Protein AF-A0A956KRZ3-F1 (afdb_monomer_lite)

pLDDT: mean 81.2, std 14.17, range [41.44, 97.88]

Secondary structure (DSSP, 8-state):
---HHHHHHHHHHHHHHHHHHHTTSSHHHHHHHHHHHHHHHHHH-GGG--HHHHHHHHHHHHHTT--GGGSSSHHHHHHHHHHHHTT-SSPPPPPP--SHHHHHHHHHHHHHHHHHHHT--SHHHHTT-HHHHHTT-TTTBSS--HHHHHHHHHTTHHHHHHHHHHHHHHHGGGHHHHHHHHHHHHHHHTT---SS--THHHHHHHHHHHHHHHHHS-TTTTTHHHHHHHHHHHHHHHH--S--SSS-SHHHHHHHHHHHHHHHHHHHHHHHHHHHHHHHH----TTS-HHHH-HHHHHHHHHHHHHHHHHHHHHHHHHHHHH-HHHHHHIIIIISSHHHHHHHHHHHHHHHHHHB--TTHHHHHHHTSGGG--HHHHHHHHHHHSS-PPPTTT-PPPPP-SS---TTHHHH---

Radius of gyration: 25.52 Å; chains: 1; bounding box: 64×53×86 Å

Structure (mmCIF, N/CA/C/O backbone):
data_AF-A0A956KRZ3-F1
#
_entry.id   AF-A0A956KRZ3-F1
#
loop_
_atom_site.group_PDB
_atom_site.id
_atom_site.type_symbol
_atom_site.label_atom_id
_atom_site.label_alt_id
_atom_site.label_comp_id
_atom_site.label_asym_id
_atom_site.label_entity_id
_atom_site.label_seq_id
_atom_site.pdbx_PDB_ins_code
_atom_site.Cartn_x
_atom_site.Cartn_y
_atom_site.Cartn_z
_atom_site.occupancy
_atom_site.B_iso_or_equiv
_atom_site.auth_seq_id
_atom_site.auth_comp_id
_atom_site.auth_asym_id
_atom_site.auth_atom_id
_atom_site.pdbx_PDB_model_num
ATOM 1 N N . ARG A 1 1 ? 22.553 22.888 15.260 1.00 74.00 1 ARG A N 1
ATOM 2 C CA . ARG A 1 1 ? 23.300 22.619 16.511 1.00 74.00 1 ARG A CA 1
ATOM 3 C C . ARG A 1 1 ? 23.558 21.124 16.558 1.00 74.00 1 ARG A C 1
ATOM 5 O O . ARG A 1 1 ? 22.590 20.401 16.430 1.00 74.00 1 ARG A O 1
ATOM 12 N N . SER A 1 2 ? 24.808 20.680 16.634 1.00 84.06 2 SER A N 1
ATOM 13 C CA . SER A 1 2 ? 25.186 19.277 16.397 1.00 84.06 2 SER A CA 1
ATOM 14 C C . SER A 1 2 ? 25.956 18.636 17.550 1.00 84.06 2 SER A C 1
ATOM 16 O O . SER A 1 2 ? 26.561 17.581 17.377 1.00 84.06 2 SER A O 1
ATOM 18 N N . ASP A 1 3 ? 25.941 19.250 18.737 1.00 92.75 3 ASP A N 1
ATOM 19 C CA . ASP A 1 3 ? 26.566 18.645 19.907 1.00 92.75 3 ASP A CA 1
ATOM 20 C C . ASP A 1 3 ? 25.841 17.348 20.314 1.00 92.75 3 ASP A C 1
ATOM 22 O O . ASP A 1 3 ? 24.609 17.275 20.221 1.00 92.75 3 ASP A O 1
ATOM 26 N N . PRO A 1 4 ? 26.577 16.324 20.792 1.00 93.19 4 PRO A N 1
ATOM 27 C CA . PRO A 1 4 ? 25.989 15.033 21.142 1.00 93.19 4 PRO A CA 1
ATOM 28 C C . PRO A 1 4 ? 24.778 15.119 22.090 1.00 93.19 4 PRO A C 1
ATOM 30 O O . PRO A 1 4 ? 23.786 14.443 21.816 1.00 93.19 4 PRO A O 1
ATOM 33 N N . PRO A 1 5 ? 24.765 15.968 23.143 1.00 95.25 5 PRO A N 1
ATOM 34 C CA . PRO A 1 5 ? 23.593 16.115 24.010 1.00 95.25 5 PRO A CA 1
ATOM 35 C C . PRO A 1 5 ? 22.327 16.558 23.270 1.00 95.25 5 PRO A C 1
ATOM 37 O O . PRO A 1 5 ? 21.247 16.023 23.532 1.00 95.25 5 PRO A O 1
ATOM 40 N N . PHE A 1 6 ? 22.442 17.499 22.328 1.00 91.75 6 PHE A N 1
ATOM 41 C CA . PHE A 1 6 ? 21.314 17.936 21.506 1.00 91.75 6 PHE A CA 1
ATOM 42 C C . PHE A 1 6 ? 20.757 16.781 20.661 1.00 91.75 6 PHE A C 1
ATOM 44 O O . PHE A 1 6 ? 19.551 16.523 20.683 1.00 91.75 6 PHE A O 1
ATOM 51 N N . VAL A 1 7 ? 21.636 16.038 19.980 1.00 90.81 7 VAL A N 1
ATOM 52 C CA . VAL A 1 7 ? 21.248 14.898 19.134 1.00 90.81 7 VAL A CA 1
ATOM 53 C C . VAL A 1 7 ? 20.601 13.787 19.968 1.00 90.81 7 VAL A C 1
ATOM 55 O O . VAL A 1 7 ? 19.515 13.315 19.627 1.00 90.81 7 VAL A O 1
ATOM 58 N N . TYR A 1 8 ? 21.198 13.413 21.104 1.00 93.81 8 TYR A N 1
ATOM 59 C CA . TYR A 1 8 ? 20.630 12.410 22.011 1.00 93.81 8 TYR A CA 1
ATOM 60 C C . TYR A 1 8 ? 19.275 12.829 22.573 1.00 93.81 8 TYR A C 1
ATOM 62 O O . TYR A 1 8 ? 18.378 11.997 22.686 1.00 93.81 8 TYR A O 1
ATOM 70 N N . THR A 1 9 ? 19.093 14.116 22.873 1.00 94.06 9 THR A N 1
ATOM 71 C CA . THR A 1 9 ? 17.802 14.640 23.328 1.00 94.06 9 THR A CA 1
ATOM 72 C C . THR A 1 9 ? 16.743 14.503 22.236 1.00 94.06 9 THR A C 1
ATOM 74 O O . THR A 1 9 ? 15.641 14.028 22.508 1.00 94.06 9 THR A O 1
ATOM 77 N N . MET A 1 10 ? 17.076 14.851 20.989 1.00 92.38 10 MET A N 1
ATOM 78 C CA . MET A 1 10 ? 16.158 14.730 19.854 1.00 92.38 10 MET A CA 1
ATOM 79 C C . MET A 1 10 ? 15.721 13.273 19.625 1.00 92.38 10 MET A C 1
ATOM 81 O O . MET A 1 10 ? 14.522 12.996 19.547 1.00 92.38 10 MET A O 1
ATOM 85 N N . PHE A 1 11 ? 16.667 12.328 19.588 1.00 92.56 11 PHE A N 1
ATOM 86 C CA . PHE A 1 11 ? 16.351 10.901 19.454 1.00 92.56 11 PHE A CA 1
ATOM 87 C C . PHE A 1 11 ? 15.601 10.348 20.671 1.00 92.56 11 PHE A C 1
ATOM 89 O O . PHE A 1 11 ? 14.639 9.599 20.508 1.00 92.56 11 PHE A O 1
ATOM 96 N N . GLY A 1 12 ? 15.986 10.742 21.886 1.00 96.31 12 GLY A N 1
ATOM 97 C CA . GLY A 1 12 ? 15.311 10.335 23.118 1.00 96.31 12 GLY A CA 1
ATOM 98 C C . GLY A 1 12 ? 13.840 10.754 23.136 1.00 96.31 12 GLY A C 1
ATOM 99 O O . GLY A 1 12 ? 12.971 9.940 23.451 1.00 96.31 12 GLY A O 1
ATOM 100 N N . LEU A 1 13 ? 13.542 11.989 22.719 1.00 96.62 13 LEU A N 1
ATOM 101 C CA . LEU A 1 13 ? 12.169 12.477 22.577 1.00 96.62 13 LEU A CA 1
ATOM 102 C C . LEU A 1 13 ? 11.404 11.720 21.489 1.00 96.62 13 LEU A C 1
ATOM 104 O O . LEU A 1 13 ? 10.263 11.315 21.725 1.00 96.62 13 LEU A O 1
ATOM 108 N N . LEU A 1 14 ? 12.018 11.482 20.325 1.00 95.19 14 LEU A N 1
ATOM 109 C CA . LEU A 1 14 ? 11.408 10.689 19.258 1.00 95.19 14 LEU A CA 1
ATOM 110 C C . LEU A 1 14 ? 11.024 9.289 19.755 1.00 95.19 14 LEU A C 1
ATOM 112 O O . LEU A 1 14 ? 9.868 8.888 19.611 1.00 95.19 14 LEU A O 1
ATOM 116 N N . PHE A 1 15 ? 11.958 8.566 20.381 1.00 96.38 15 PHE A N 1
ATOM 117 C CA . PHE A 1 15 ? 11.711 7.218 20.893 1.00 96.38 15 PHE A CA 1
ATOM 118 C C . PHE A 1 15 ? 10.680 7.202 22.016 1.00 96.38 15 PHE A C 1
ATOM 120 O O . PHE A 1 15 ? 9.817 6.323 22.032 1.00 96.38 15 PHE A O 1
ATOM 127 N N . PHE A 1 16 ? 10.710 8.181 22.921 1.00 97.88 16 PHE A N 1
ATOM 128 C CA . PHE A 1 16 ? 9.718 8.306 23.984 1.00 97.88 16 PHE A CA 1
ATOM 129 C C . PHE A 1 16 ? 8.299 8.454 23.418 1.00 97.88 16 PHE A C 1
ATOM 131 O O . PHE A 1 16 ? 7.401 7.684 23.776 1.00 97.88 16 PHE A O 1
ATOM 138 N N . TRP A 1 17 ? 8.095 9.400 22.496 1.00 97.75 17 TRP A N 1
ATOM 139 C CA . TRP A 1 17 ? 6.781 9.652 21.905 1.00 97.75 17 TRP A CA 1
ATOM 140 C C . TRP A 1 17 ? 6.319 8.509 21.004 1.00 97.75 17 TRP A C 1
ATOM 142 O O . TRP A 1 17 ? 5.164 8.096 21.108 1.00 97.75 17 TRP A O 1
ATOM 152 N N . ALA A 1 18 ? 7.217 7.934 20.197 1.00 95.44 18 ALA A N 1
ATOM 153 C CA . ALA A 1 18 ? 6.918 6.758 19.384 1.00 95.44 18 ALA A CA 1
ATOM 154 C C . ALA A 1 18 ? 6.524 5.552 20.253 1.00 95.44 18 ALA A C 1
ATOM 156 O O . ALA A 1 18 ? 5.536 4.883 19.963 1.00 95.44 18 ALA A O 1
ATOM 157 N N . THR A 1 19 ? 7.215 5.314 21.371 1.00 96.69 19 THR A N 1
ATOM 158 C CA . THR A 1 19 ? 6.875 4.235 22.315 1.00 96.69 19 THR A CA 1
ATOM 159 C C . THR A 1 19 ? 5.504 4.470 22.948 1.00 96.69 19 THR A C 1
ATOM 161 O O . THR A 1 19 ? 4.666 3.568 22.999 1.00 96.69 19 THR A O 1
ATOM 164 N N . CYS A 1 20 ? 5.225 5.706 23.372 1.00 96.50 20 CYS A N 1
ATOM 165 C CA . CYS A 1 20 ? 3.908 6.095 23.869 1.00 96.50 20 CYS A CA 1
ATOM 166 C C . CYS A 1 20 ? 2.815 5.880 22.810 1.00 96.50 20 CYS A C 1
ATOM 168 O O . CYS A 1 20 ? 1.732 5.398 23.141 1.00 96.50 20 CYS A O 1
ATOM 170 N N . MET A 1 21 ? 3.096 6.182 21.540 1.00 94.62 21 MET A N 1
ATOM 171 C CA . MET A 1 21 ? 2.181 5.951 20.424 1.00 94.62 21 MET A CA 1
ATOM 172 C C . MET A 1 21 ? 1.927 4.452 20.193 1.00 94.62 21 MET A C 1
ATOM 174 O O . MET A 1 21 ? 0.765 4.061 20.094 1.00 94.62 21 MET A O 1
ATOM 178 N N . VAL A 1 22 ? 2.970 3.610 20.187 1.00 93.31 22 VAL A N 1
ATOM 179 C CA . VAL A 1 22 ? 2.870 2.144 20.009 1.00 93.31 22 VAL A CA 1
ATOM 180 C C . VAL A 1 22 ? 1.958 1.510 21.059 1.00 93.31 22 VAL A C 1
ATOM 182 O O . VAL A 1 22 ? 1.075 0.725 20.721 1.00 93.31 22 VAL A O 1
ATOM 185 N N . PHE A 1 23 ? 2.108 1.889 22.330 1.00 94.19 23 PHE A N 1
ATOM 186 C CA . PHE A 1 23 ? 1.238 1.388 23.401 1.00 94.19 23 PHE A CA 1
ATOM 187 C C . PHE A 1 23 ? -0.114 2.125 23.496 1.00 94.19 23 PHE A C 1
ATOM 189 O O . PHE A 1 23 ? -0.992 1.750 24.283 1.00 94.19 23 PHE A O 1
ATOM 196 N N . GLY A 1 24 ? -0.306 3.187 22.712 1.00 93.81 24 GLY A N 1
ATOM 197 C CA . GLY A 1 24 ? -1.498 4.028 22.731 1.00 93.81 24 GLY A CA 1
ATOM 198 C C . GLY A 1 24 ? -1.714 4.741 24.071 1.00 93.81 24 GLY A C 1
ATOM 199 O O . GLY A 1 24 ? -2.840 4.792 24.575 1.00 93.81 24 GLY A O 1
ATOM 200 N N . LEU A 1 25 ? -0.629 5.256 24.651 1.00 94.94 25 LEU A N 1
ATOM 201 C CA . LEU A 1 25 ? -0.610 6.184 25.778 1.00 94.94 25 LEU A CA 1
ATOM 202 C C . LEU A 1 25 ? -0.693 7.624 25.256 1.00 94.94 25 LEU A C 1
ATOM 204 O O . LEU A 1 25 ? 0.121 8.034 24.426 1.00 94.94 25 LEU A O 1
ATOM 208 N N . TRP A 1 26 ? -1.679 8.387 25.739 1.00 94.31 26 TRP A N 1
ATOM 209 C CA . TRP A 1 26 ? -1.964 9.747 25.262 1.00 94.31 26 TRP A CA 1
ATOM 210 C C . TRP A 1 26 ? -2.078 9.809 23.735 1.00 94.31 26 TRP A C 1
ATOM 212 O O . TRP A 1 26 ? -1.541 10.707 23.099 1.00 94.31 26 TRP A O 1
ATOM 222 N N . SER A 1 27 ? -2.777 8.835 23.155 1.00 92.31 27 SER A N 1
ATOM 223 C CA . SER A 1 27 ? -2.785 8.472 21.731 1.00 92.31 27 SER A CA 1
ATOM 224 C C . SER A 1 27 ? -2.820 9.643 20.740 1.00 92.31 27 SER A C 1
ATOM 226 O O . SER A 1 27 ? -2.123 9.605 19.729 1.00 92.31 27 SER A O 1
ATOM 228 N N . ARG A 1 28 ? -3.600 10.699 21.011 1.00 91.81 28 ARG A N 1
ATOM 229 C CA . ARG A 1 28 ? -3.645 11.906 20.163 1.00 91.81 28 ARG A CA 1
ATOM 230 C C . ARG A 1 28 ? -2.381 12.757 20.276 1.00 91.81 28 ARG A C 1
ATOM 232 O O . ARG A 1 28 ? -1.833 13.161 19.256 1.00 91.81 28 ARG A O 1
ATOM 239 N N . LEU A 1 29 ? -1.924 12.998 21.502 1.00 94.81 29 LEU A N 1
ATOM 240 C CA . LEU A 1 29 ? -0.717 13.770 21.775 1.00 94.81 29 LEU A CA 1
ATOM 241 C C . LEU A 1 29 ? 0.528 13.024 21.294 1.00 94.81 29 LEU A C 1
ATOM 243 O O . LEU A 1 29 ? 1.351 13.622 20.616 1.00 94.81 29 LEU A O 1
ATOM 247 N N . SER A 1 30 ? 0.646 11.727 21.586 1.00 96.62 30 SER A N 1
ATOM 248 C CA . SER A 1 30 ? 1.797 10.928 21.164 1.00 96.62 30 SER A CA 1
ATOM 249 C C . SER A 1 30 ? 1.894 10.821 19.645 1.00 96.62 30 SER A C 1
ATOM 251 O O . SER A 1 30 ? 2.969 11.066 19.117 1.00 96.62 30 SER A O 1
ATOM 253 N N . SER A 1 31 ? 0.786 10.602 18.925 1.00 94.38 31 SER A N 1
ATOM 254 C CA . SER A 1 31 ? 0.803 10.608 17.449 1.00 94.38 31 SER A CA 1
ATOM 255 C C . SER A 1 31 ? 1.260 11.955 16.875 1.00 94.38 31 SER A C 1
ATOM 257 O O . SER A 1 31 ? 2.070 11.999 15.951 1.00 94.38 31 SER A O 1
ATOM 259 N N . PHE A 1 32 ? 0.761 13.064 17.430 1.00 95.06 32 PHE A N 1
ATOM 260 C CA . PHE A 1 32 ? 1.137 14.408 16.988 1.00 95.06 32 PHE A CA 1
ATOM 261 C C . PHE A 1 32 ? 2.600 14.740 17.310 1.00 95.06 32 PHE A C 1
ATOM 263 O O . PHE A 1 32 ? 3.320 15.258 16.461 1.00 95.06 32 PHE A O 1
ATOM 270 N N . MET A 1 33 ? 3.069 14.397 18.510 1.00 96.56 33 MET A N 1
ATOM 271 C CA . MET A 1 33 ? 4.459 14.623 18.900 1.00 96.56 33 MET A CA 1
ATOM 272 C C . MET A 1 33 ? 5.416 13.739 18.103 1.00 96.56 33 MET A C 1
ATOM 274 O O . MET A 1 33 ? 6.446 14.235 17.664 1.00 96.56 33 MET A O 1
ATOM 278 N N . THR A 1 34 ? 5.069 12.480 17.820 1.00 95.81 34 THR A N 1
ATOM 279 C CA . THR A 1 34 ? 5.848 11.627 16.911 1.00 95.81 34 THR A CA 1
ATOM 280 C C . THR A 1 34 ? 5.961 12.254 15.524 1.00 95.81 34 THR A C 1
ATOM 282 O O . THR A 1 34 ? 7.062 12.292 14.984 1.00 95.81 34 THR A O 1
ATOM 285 N N . LEU A 1 35 ? 4.879 12.815 14.968 1.00 94.06 35 LEU A N 1
ATOM 286 C CA . LEU A 1 35 ? 4.935 13.550 13.700 1.00 94.06 35 LEU A CA 1
ATOM 287 C C . LEU A 1 35 ? 5.924 14.723 13.759 1.00 94.06 35 LEU A C 1
ATOM 289 O O . LEU A 1 35 ? 6.773 14.841 12.877 1.00 94.06 35 LEU A O 1
ATOM 293 N N . ILE A 1 36 ? 5.843 15.563 14.798 1.00 94.38 36 ILE A N 1
ATOM 294 C CA . ILE A 1 36 ? 6.765 16.695 14.966 1.00 94.38 36 ILE A CA 1
ATOM 295 C C . ILE A 1 36 ? 8.203 16.197 15.094 1.00 94.38 36 ILE A C 1
ATOM 297 O O . ILE A 1 36 ? 9.079 16.735 14.430 1.00 94.38 36 ILE A O 1
ATOM 301 N N . MET A 1 37 ? 8.464 15.174 15.910 1.00 94.31 37 MET A N 1
ATOM 302 C CA . MET A 1 37 ? 9.816 14.641 16.102 1.00 94.31 37 MET A CA 1
ATOM 303 C C . MET A 1 37 ? 10.388 14.051 14.810 1.00 94.31 37 MET A C 1
ATOM 305 O O . MET A 1 37 ? 11.554 14.284 14.505 1.00 94.31 37 MET A O 1
ATOM 309 N N . VAL A 1 38 ? 9.566 13.361 14.012 1.00 91.38 38 VAL A N 1
ATOM 310 C CA . VAL A 1 38 ? 9.953 12.909 12.668 1.00 91.38 38 VAL A CA 1
ATOM 311 C C . VAL A 1 38 ? 10.279 14.112 11.782 1.00 91.38 38 VAL A C 1
ATOM 313 O O . VAL A 1 38 ? 11.326 14.132 11.154 1.00 91.38 38 VAL A O 1
ATOM 316 N N . TRP A 1 39 ? 9.454 15.160 11.756 1.00 89.88 39 TRP A N 1
ATOM 317 C CA . TRP A 1 39 ? 9.756 16.362 10.967 1.00 89.88 39 TRP A CA 1
ATOM 318 C C . TRP A 1 39 ? 11.024 17.085 11.420 1.00 89.88 39 TRP A C 1
ATOM 320 O O . TRP A 1 39 ? 11.782 17.544 10.574 1.00 89.88 39 TRP A O 1
ATOM 330 N N . GLN A 1 40 ? 11.272 17.166 12.727 1.00 88.75 40 GLN A N 1
ATOM 331 C CA . GLN A 1 40 ? 12.480 17.778 13.281 1.00 88.75 40 GLN A CA 1
ATOM 332 C C . GLN A 1 40 ? 13.733 17.001 12.876 1.00 88.75 40 GLN A C 1
ATOM 334 O O . GLN A 1 40 ? 14.677 17.605 12.374 1.00 88.75 40 GLN A O 1
ATOM 339 N N . LEU A 1 41 ? 13.709 15.668 12.992 1.00 86.19 41 LEU A N 1
ATOM 340 C CA . LEU A 1 41 ? 14.807 14.818 12.526 1.00 86.19 41 LEU A CA 1
ATOM 341 C C . LEU A 1 41 ? 15.072 15.029 11.025 1.00 86.19 41 LEU A C 1
ATOM 343 O O . LEU A 1 41 ? 16.222 15.022 10.596 1.00 86.19 41 LEU A O 1
ATOM 347 N N . TYR A 1 42 ? 14.021 15.306 10.245 1.00 81.81 42 TYR A N 1
ATOM 348 C CA . TYR A 1 42 ? 14.149 15.541 8.806 1.00 81.81 42 TYR A CA 1
ATOM 349 C C . TYR A 1 42 ? 14.606 16.960 8.462 1.00 81.81 42 TYR A C 1
ATOM 351 O O . TYR A 1 42 ? 15.180 17.209 7.409 1.00 81.81 42 TYR A O 1
ATOM 359 N N . GLY A 1 43 ? 14.318 17.936 9.313 1.00 83.00 43 GLY A N 1
ATOM 360 C CA . GLY A 1 43 ? 14.881 19.273 9.155 1.00 83.00 43 GLY A CA 1
ATOM 361 C C . GLY A 1 43 ? 16.366 19.307 9.511 1.00 83.00 43 GLY A C 1
ATOM 362 O O . GLY A 1 43 ? 17.091 20.162 9.013 1.00 83.00 43 GLY A O 1
ATOM 363 N N . TYR A 1 44 ? 16.804 18.390 10.377 1.00 84.94 44 TYR A N 1
ATOM 364 C CA . TYR A 1 44 ? 18.132 18.411 10.968 1.00 84.94 44 TYR A CA 1
ATOM 365 C C . TYR A 1 44 ? 19.248 17.998 10.001 1.00 84.94 44 TYR A C 1
ATOM 367 O O . TYR A 1 44 ? 20.250 18.706 9.927 1.00 84.94 44 TYR A O 1
ATOM 375 N N . ASP A 1 45 ? 19.085 16.895 9.261 1.00 78.56 45 ASP A N 1
ATOM 376 C CA . ASP A 1 45 ? 20.124 16.423 8.333 1.00 78.56 45 ASP A CA 1
ATOM 377 C C . ASP A 1 45 ? 19.562 15.857 7.017 1.00 78.56 45 ASP A C 1
ATOM 379 O O . ASP A 1 45 ? 19.365 14.646 6.885 1.00 78.56 45 ASP A O 1
ATOM 383 N N . PRO A 1 46 ? 19.305 16.726 6.021 1.00 76.88 46 PRO A N 1
ATOM 384 C CA . PRO A 1 46 ? 18.704 16.324 4.755 1.00 76.88 46 PRO A CA 1
ATOM 385 C C . PRO A 1 46 ? 19.515 15.387 3.867 1.00 76.88 46 PRO A C 1
ATOM 387 O O . PRO A 1 46 ? 18.952 14.795 2.945 1.00 76.88 46 PRO A O 1
ATOM 390 N N . ILE A 1 47 ? 20.820 15.264 4.107 1.00 77.44 47 ILE A N 1
ATOM 391 C CA . ILE A 1 47 ? 21.742 14.606 3.176 1.00 77.44 47 ILE A CA 1
ATOM 392 C C . ILE A 1 47 ? 21.582 13.081 3.204 1.00 77.44 47 ILE A C 1
ATOM 394 O O . ILE A 1 47 ? 21.780 12.426 2.183 1.00 77.44 47 ILE A O 1
ATOM 398 N N . TYR A 1 48 ? 21.165 12.510 4.335 1.00 72.00 48 TYR A N 1
ATOM 399 C CA . TYR A 1 48 ? 21.060 11.057 4.512 1.00 72.00 48 TYR A CA 1
ATOM 400 C C . TYR A 1 48 ? 19.668 10.484 4.216 1.00 72.00 48 TYR A C 1
ATOM 402 O O . TYR A 1 48 ? 19.411 9.317 4.513 1.00 72.00 48 TYR A O 1
ATOM 410 N N . PHE A 1 49 ? 18.749 11.271 3.649 1.00 78.00 49 PHE A N 1
ATOM 411 C CA . PHE A 1 49 ? 17.383 10.796 3.433 1.00 78.00 49 PHE A CA 1
ATOM 412 C C . PHE A 1 49 ? 17.259 9.808 2.289 1.00 78.00 49 PHE A C 1
ATOM 414 O O . PHE A 1 49 ? 17.712 10.024 1.167 1.00 78.00 49 PHE A O 1
ATOM 421 N N . SER A 1 50 ? 16.521 8.744 2.581 1.00 81.31 50 SER A N 1
ATOM 422 C CA . SER A 1 50 ? 16.100 7.739 1.624 1.00 81.31 50 SER A CA 1
ATOM 423 C C . SER A 1 50 ? 14.618 7.894 1.263 1.00 81.31 50 SER A C 1
ATOM 425 O O . SER A 1 50 ? 13.846 8.640 1.878 1.00 81.31 50 SER A O 1
ATOM 427 N N . GLY A 1 51 ? 14.163 7.120 0.275 1.00 82.31 51 GLY A N 1
ATOM 428 C CA . GLY A 1 51 ? 12.732 7.003 -0.016 1.00 82.31 51 GLY A CA 1
ATOM 429 C C . GLY A 1 51 ? 11.920 6.480 1.179 1.00 82.31 51 GLY A C 1
ATOM 430 O O . GLY A 1 51 ? 10.774 6.891 1.362 1.00 82.31 51 GLY A O 1
ATOM 431 N N . GLY A 1 52 ? 12.517 5.635 2.029 1.00 86.81 52 GLY A N 1
ATOM 432 C CA . GLY A 1 52 ? 11.864 5.050 3.207 1.00 86.81 52 GLY A CA 1
ATOM 433 C C . GLY A 1 52 ? 11.512 6.108 4.243 1.00 86.81 52 GLY A C 1
ATOM 434 O O . GLY A 1 52 ? 10.416 6.107 4.802 1.00 86.81 52 GLY A O 1
ATOM 435 N N . ASP A 1 53 ? 12.387 7.092 4.401 1.00 87.25 53 ASP A N 1
ATOM 436 C CA . ASP A 1 53 ? 12.136 8.247 5.242 1.00 87.25 53 ASP A CA 1
ATOM 437 C C . ASP A 1 53 ? 10.875 8.995 4.757 1.00 87.25 53 ASP A C 1
ATOM 439 O O . ASP A 1 53 ? 9.959 9.312 5.525 1.00 87.25 53 ASP A O 1
ATOM 443 N N . THR A 1 54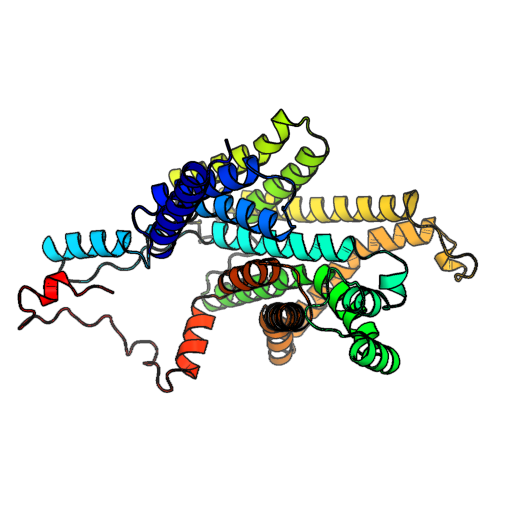 ? 10.715 9.202 3.454 1.00 86.69 54 THR A N 1
ATOM 444 C CA . THR A 1 54 ? 9.485 9.831 2.944 1.00 86.69 54 THR A CA 1
ATOM 445 C C . THR A 1 54 ? 8.226 9.034 3.319 1.00 86.69 54 THR A C 1
ATOM 447 O O . THR A 1 54 ? 7.206 9.638 3.668 1.00 86.69 54 THR A O 1
ATOM 450 N N . VAL A 1 55 ? 8.299 7.698 3.340 1.00 90.00 55 VAL A N 1
ATOM 451 C CA . VAL A 1 55 ? 7.192 6.836 3.785 1.00 90.00 55 VAL A CA 1
ATOM 452 C C . VAL A 1 55 ? 6.851 7.092 5.250 1.00 90.00 55 VAL A C 1
ATOM 454 O O . VAL A 1 55 ? 5.693 7.392 5.544 1.00 90.00 55 VAL A O 1
ATOM 457 N N . VAL A 1 56 ? 7.837 7.052 6.154 1.00 90.38 56 VAL A N 1
ATOM 458 C CA . VAL A 1 56 ? 7.629 7.271 7.600 1.00 90.38 56 VAL A CA 1
ATOM 459 C C . VAL A 1 56 ? 6.969 8.620 7.865 1.00 90.38 56 VAL A C 1
ATOM 461 O O . VAL A 1 56 ? 6.007 8.692 8.628 1.00 90.38 56 VAL A O 1
ATOM 464 N N . ARG A 1 57 ? 7.416 9.682 7.188 1.00 87.69 57 ARG A N 1
ATOM 465 C CA . ARG A 1 57 ? 6.867 11.035 7.355 1.00 87.69 57 ARG A CA 1
ATOM 466 C C . ARG A 1 57 ? 5.385 11.114 6.998 1.00 87.69 57 ARG A C 1
ATOM 468 O O . ARG A 1 57 ? 4.598 11.704 7.737 1.00 87.69 57 ARG A O 1
ATOM 475 N N . VAL A 1 58 ? 5.000 10.530 5.867 1.00 86.31 58 VAL A N 1
ATOM 476 C CA . VAL A 1 58 ? 3.603 10.544 5.418 1.00 86.31 58 VAL A CA 1
ATOM 477 C C . VAL A 1 58 ? 2.751 9.601 6.275 1.00 86.31 58 VAL A C 1
ATOM 479 O O . VAL A 1 58 ? 1.634 9.965 6.639 1.00 86.31 58 VAL A O 1
ATOM 482 N N . TYR A 1 59 ? 3.283 8.447 6.695 1.00 89.44 59 TYR A N 1
ATOM 483 C CA . TYR A 1 59 ? 2.579 7.547 7.614 1.00 89.44 59 TYR A CA 1
ATOM 484 C C . TYR A 1 59 ? 2.346 8.202 8.984 1.00 89.44 59 TYR A C 1
ATOM 486 O O . TYR A 1 59 ? 1.237 8.138 9.513 1.00 89.44 59 TYR A O 1
ATOM 494 N N . ALA A 1 60 ? 3.351 8.880 9.544 1.00 90.44 60 ALA A N 1
ATOM 495 C CA . ALA A 1 60 ? 3.224 9.633 10.791 1.00 90.44 60 ALA A CA 1
ATOM 496 C C . ALA A 1 60 ? 2.180 10.755 10.672 1.00 90.44 60 ALA A C 1
ATOM 498 O O . ALA A 1 60 ? 1.435 11.013 11.615 1.00 90.44 60 ALA A O 1
ATOM 499 N N . TYR A 1 61 ? 2.071 11.386 9.499 1.00 87.69 61 TYR A N 1
ATOM 500 C CA . TYR A 1 61 ? 1.031 12.378 9.246 1.00 87.69 61 TYR A CA 1
ATOM 501 C C . TYR A 1 61 ? -0.360 11.740 9.222 1.00 87.69 61 TYR A C 1
ATOM 503 O O . TYR A 1 61 ? -1.252 12.181 9.939 1.00 87.69 61 TYR A O 1
ATOM 511 N N . LEU A 1 62 ? -0.551 10.660 8.461 1.00 84.88 62 LEU A N 1
ATOM 512 C CA . LEU A 1 62 ? -1.827 9.939 8.425 1.00 84.88 62 LEU A CA 1
ATOM 513 C C . LEU A 1 62 ? -2.221 9.403 9.812 1.00 84.88 62 LEU A C 1
ATOM 515 O O . LEU A 1 62 ? -3.406 9.346 10.153 1.00 84.88 62 LEU A O 1
ATOM 519 N N . ALA A 1 63 ? -1.232 9.069 10.642 1.00 88.25 63 ALA A N 1
ATOM 520 C CA . ALA A 1 63 ? -1.437 8.508 11.963 1.00 88.25 63 ALA A CA 1
ATOM 521 C C . ALA A 1 63 ? -2.187 9.413 12.941 1.00 88.25 63 ALA A C 1
ATOM 523 O O . ALA A 1 63 ? -2.927 8.902 13.785 1.00 88.25 63 ALA A O 1
ATOM 524 N N . ILE A 1 64 ? -2.066 10.738 12.815 1.00 89.25 64 ILE A N 1
ATOM 525 C CA . ILE A 1 64 ? -2.753 11.688 13.708 1.00 89.25 64 ILE A CA 1
ATOM 526 C C . ILE A 1 64 ? -4.281 11.604 13.572 1.00 89.25 64 ILE A C 1
ATOM 528 O O . ILE A 1 64 ? -5.026 11.942 14.500 1.00 89.25 64 ILE A O 1
ATOM 532 N N . PHE A 1 65 ? -4.759 11.134 12.416 1.00 83.56 65 PHE A N 1
ATOM 533 C CA . PHE A 1 65 ? -6.179 10.995 12.129 1.00 83.56 65 PHE A CA 1
ATOM 534 C C . PHE A 1 65 ? -6.751 9.651 12.570 1.00 83.56 65 PHE A C 1
ATOM 536 O O . PHE A 1 65 ? -7.971 9.488 12.616 1.00 83.56 65 PHE A O 1
ATOM 543 N N . VAL A 1 66 ? -5.918 8.675 12.905 1.00 85.50 66 VAL A N 1
ATOM 544 C CA . VAL A 1 66 ? -6.387 7.342 13.270 1.00 85.50 66 VAL A CA 1
ATOM 545 C C . VAL A 1 66 ? -6.763 7.311 14.750 1.00 85.50 66 VAL A C 1
ATOM 547 O O . VAL A 1 66 ? -6.084 7.841 15.626 1.00 85.50 66 VAL A O 1
ATOM 550 N N . ASP A 1 67 ? -7.874 6.647 15.048 1.00 85.56 67 ASP A N 1
ATOM 551 C CA . ASP A 1 67 ? -8.414 6.513 16.398 1.00 85.56 67 ASP A CA 1
ATOM 552 C C . ASP A 1 67 ? -7.859 5.279 17.142 1.00 85.56 67 ASP A C 1
ATOM 554 O O . ASP A 1 67 ? -8.605 4.548 17.798 1.00 85.56 67 ASP A O 1
ATOM 558 N N . TRP A 1 68 ? -6.541 5.038 17.079 1.00 84.62 68 TRP A N 1
ATOM 559 C CA . TRP A 1 68 ? -5.905 3.850 17.687 1.00 84.62 68 TRP A CA 1
ATOM 560 C C . TRP A 1 68 ? -6.167 3.737 19.199 1.00 84.62 68 TRP A C 1
ATOM 562 O O . TRP A 1 68 ? -6.253 2.644 19.753 1.00 84.62 68 TRP A O 1
ATOM 572 N N . GLY A 1 69 ? -6.384 4.873 19.872 1.00 87.88 69 GLY A N 1
ATOM 573 C CA . GLY A 1 69 ? -6.693 4.941 21.299 1.00 87.88 69 GLY A CA 1
ATOM 574 C C . GLY A 1 69 ? -8.041 4.330 21.714 1.00 87.88 69 GLY A C 1
ATOM 575 O O . GLY A 1 69 ? -8.305 4.238 22.913 1.00 87.88 69 GLY A O 1
ATOM 576 N N . GLN A 1 70 ? -8.921 3.945 20.778 1.00 86.12 70 GLN A N 1
ATOM 577 C CA . GLN A 1 70 ? -10.305 3.526 21.066 1.00 86.12 70 GLN A CA 1
ATOM 578 C C . GLN A 1 70 ? -10.511 2.024 21.319 1.00 86.12 70 GLN A C 1
ATOM 580 O O . GLN A 1 70 ? -11.513 1.658 21.943 1.00 86.12 70 GLN A O 1
ATOM 585 N N . ALA A 1 71 ? -9.602 1.164 20.849 1.00 83.75 71 ALA A N 1
ATOM 586 C CA . ALA A 1 71 ? -9.791 -0.288 20.865 1.00 83.75 71 ALA A CA 1
ATOM 587 C C . ALA A 1 71 ? -8.744 -1.032 21.707 1.00 83.75 71 ALA A C 1
ATOM 589 O O . ALA A 1 71 ? -9.098 -1.512 22.785 1.00 83.75 71 ALA A O 1
ATOM 590 N N . TYR A 1 72 ? -7.503 -1.121 21.216 1.00 84.62 72 TYR A N 1
ATOM 591 C CA . TYR A 1 72 ? -6.385 -1.832 21.844 1.00 84.62 72 TYR A CA 1
ATOM 592 C C . TYR A 1 72 ? -5.284 -0.830 22.209 1.00 84.62 72 TYR A C 1
ATOM 594 O O . TYR A 1 72 ? -4.388 -0.560 21.418 1.00 84.62 72 TYR A O 1
ATOM 602 N N . SER A 1 73 ? -5.404 -0.214 23.386 1.00 91.88 73 SER A N 1
ATOM 603 C CA . SER A 1 73 ? -4.470 0.820 23.857 1.00 91.88 73 SER A CA 1
ATOM 604 C C . SER A 1 73 ? -4.499 0.996 25.374 1.00 91.88 73 SER A C 1
ATOM 606 O O . SER A 1 73 ? -5.524 0.730 26.014 1.00 91.88 73 SER A O 1
ATOM 608 N N . ILE A 1 74 ? -3.429 1.558 25.945 1.00 92.62 74 ILE A N 1
ATOM 609 C CA . ILE A 1 74 ? -3.393 1.977 27.355 1.00 92.62 74 ILE A CA 1
ATOM 610 C C . ILE A 1 74 ? -4.501 3.002 27.657 1.00 92.62 74 ILE A C 1
ATOM 612 O O . ILE A 1 74 ? -5.143 2.921 28.706 1.00 92.62 74 ILE A O 1
ATOM 616 N N . ASP A 1 75 ? -4.801 3.931 26.745 1.00 92.25 75 ASP A N 1
ATOM 617 C CA . ASP A 1 75 ? -5.905 4.888 26.912 1.00 92.25 75 ASP A CA 1
ATOM 618 C C . ASP A 1 75 ? -7.280 4.196 27.009 1.00 92.25 75 ASP A C 1
ATOM 620 O O . ASP A 1 75 ? -8.140 4.579 27.812 1.00 92.25 75 ASP A O 1
ATOM 624 N N . SER A 1 76 ? -7.517 3.160 26.198 1.00 89.94 76 SER A N 1
ATOM 625 C CA . SER A 1 76 ? -8.746 2.361 26.254 1.00 89.94 76 SER A CA 1
ATOM 626 C C . SER A 1 76 ? -8.818 1.552 27.551 1.00 89.94 76 SER A C 1
ATOM 628 O O . SER A 1 76 ? -9.867 1.543 28.200 1.00 89.94 76 SER A O 1
ATOM 630 N N . TRP A 1 77 ? -7.693 0.977 27.985 1.00 87.38 77 TRP A N 1
ATOM 631 C CA . TRP A 1 77 ? -7.568 0.260 29.248 1.00 87.38 77 TRP A CA 1
ATOM 632 C C . TRP A 1 77 ? -7.889 1.164 30.439 1.00 87.38 77 TRP A C 1
ATOM 634 O O . TRP A 1 77 ? -8.746 0.823 31.251 1.00 87.38 77 TRP A O 1
ATOM 644 N N . ARG A 1 78 ? -7.301 2.367 30.507 1.00 89.38 78 ARG A N 1
ATOM 645 C CA . ARG A 1 78 ? -7.581 3.360 31.562 1.00 89.38 78 ARG A CA 1
ATOM 646 C C . ARG A 1 78 ? -9.067 3.721 31.626 1.00 89.38 78 ARG A C 1
ATOM 648 O O . ARG A 1 78 ? -9.635 3.779 32.717 1.00 89.38 78 ARG A O 1
ATOM 655 N N . ARG A 1 79 ? -9.719 3.915 30.471 1.00 87.56 79 ARG A N 1
ATOM 656 C CA . ARG A 1 79 ? -11.163 4.208 30.392 1.00 87.56 79 ARG A CA 1
ATOM 657 C C . ARG A 1 79 ? -12.027 3.031 30.842 1.00 87.56 79 ARG A C 1
ATOM 659 O O . ARG A 1 79 ? -12.948 3.233 31.630 1.00 87.56 79 ARG A O 1
ATOM 666 N N . ARG A 1 80 ? -11.718 1.807 30.400 1.00 84.06 80 ARG A N 1
ATOM 667 C CA . ARG A 1 80 ? -12.431 0.589 30.830 1.00 84.06 80 ARG A CA 1
ATOM 668 C C . ARG A 1 80 ? -12.246 0.330 32.320 1.00 84.06 80 ARG A C 1
ATOM 670 O O . ARG A 1 80 ? -13.223 0.076 33.015 1.00 84.06 80 ARG A O 1
ATOM 677 N N . ARG A 1 81 ? -11.025 0.486 32.831 1.00 83.56 81 ARG A N 1
ATOM 678 C CA . ARG A 1 81 ? -10.711 0.383 34.259 1.00 83.56 81 ARG A CA 1
ATOM 679 C C . ARG A 1 81 ? -11.514 1.389 35.079 1.00 83.56 81 ARG A C 1
ATOM 681 O O . ARG A 1 81 ? -12.092 1.007 36.089 1.00 83.56 81 ARG A O 1
ATOM 688 N N . LYS A 1 82 ? -11.609 2.650 34.635 1.00 86.62 82 LYS A N 1
ATOM 689 C CA . LYS A 1 82 ? -12.454 3.665 35.287 1.00 86.62 82 LYS A CA 1
ATOM 690 C C . LYS A 1 82 ? -13.932 3.250 35.304 1.00 86.62 82 LYS A C 1
ATOM 692 O O . LYS A 1 82 ? -14.572 3.403 36.335 1.00 86.62 82 LYS A O 1
ATOM 697 N N . ALA A 1 83 ? -14.452 2.684 34.212 1.00 84.00 83 ALA A N 1
ATOM 698 C CA . ALA A 1 83 ? -15.832 2.194 34.152 1.00 84.00 83 ALA A CA 1
ATOM 699 C C . ALA A 1 83 ? -16.090 1.022 35.120 1.00 84.00 83 ALA A C 1
ATOM 701 O O . ALA A 1 83 ? -17.087 1.032 35.835 1.00 84.00 83 ALA A O 1
ATOM 702 N N . ILE A 1 84 ? -15.174 0.049 35.199 1.00 80.00 84 ILE A N 1
ATOM 703 C CA . ILE A 1 84 ? -15.272 -1.085 36.139 1.00 80.00 84 ILE A CA 1
ATOM 704 C C . ILE A 1 84 ? -15.220 -0.595 37.589 1.00 80.00 84 ILE A C 1
ATOM 706 O O . ILE A 1 84 ? -16.049 -0.989 38.407 1.00 80.00 84 ILE A O 1
ATOM 710 N N . LEU A 1 85 ? -14.270 0.289 37.913 1.00 82.50 85 LEU A N 1
ATOM 711 C CA . LEU A 1 85 ? -14.162 0.880 39.251 1.00 82.50 85 LEU A CA 1
ATOM 712 C C . LEU A 1 85 ? -15.385 1.739 39.608 1.00 82.50 85 LEU A C 1
ATOM 714 O O . LEU A 1 85 ? -15.716 1.845 40.783 1.00 82.50 85 LEU A O 1
ATOM 718 N N . GLY A 1 86 ? -16.066 2.302 38.607 1.00 83.25 86 GLY A N 1
ATOM 719 C CA . GLY A 1 86 ? -17.337 3.014 38.744 1.00 83.25 86 GLY A CA 1
ATOM 720 C C . GLY A 1 86 ? -18.581 2.118 38.801 1.00 83.25 86 GLY A C 1
ATOM 721 O O . GLY A 1 86 ? -19.686 2.644 38.746 1.00 83.25 86 GLY A O 1
ATOM 722 N N . GLY A 1 87 ? -18.432 0.790 38.888 1.00 81.44 87 GLY A N 1
ATOM 723 C CA . GLY A 1 87 ? -19.549 -0.143 39.081 1.00 81.44 87 GLY A CA 1
ATOM 724 C C . GLY A 1 87 ? -20.097 -0.802 37.811 1.00 81.44 87 GLY A C 1
ATOM 725 O O . GLY A 1 87 ? -21.147 -1.443 37.869 1.00 81.44 87 GLY A O 1
ATOM 726 N N . ALA A 1 88 ? -19.416 -0.692 36.664 1.00 77.31 88 ALA A N 1
ATOM 727 C CA . ALA A 1 88 ? -19.837 -1.401 35.456 1.00 77.31 88 ALA A CA 1
ATOM 728 C C . ALA A 1 88 ? -19.811 -2.927 35.670 1.00 77.31 88 ALA A C 1
ATOM 730 O O . ALA A 1 88 ? -18.762 -3.513 35.939 1.00 77.31 88 ALA A O 1
ATOM 731 N N . LYS A 1 89 ? -20.971 -3.576 35.501 1.00 72.44 89 LYS A N 1
ATOM 732 C CA . LYS A 1 89 ? -21.136 -5.036 35.647 1.00 72.44 89 LYS A CA 1
ATOM 733 C C . LYS A 1 89 ? -20.528 -5.843 34.495 1.00 72.44 89 LYS A C 1
ATOM 735 O O . LYS A 1 89 ? -20.310 -7.041 34.631 1.00 72.44 89 LYS A O 1
ATOM 740 N N . GLN A 1 90 ? -20.262 -5.201 33.359 1.00 70.75 90 GLN A N 1
ATOM 741 C CA . GLN A 1 90 ? -19.679 -5.825 32.175 1.00 70.75 90 GLN A CA 1
ATOM 742 C C . GLN A 1 90 ? -18.571 -4.950 31.594 1.00 70.75 90 GLN A C 1
ATOM 744 O O . GLN A 1 90 ? -18.627 -3.720 31.665 1.00 70.75 90 GLN A O 1
ATOM 749 N N . LEU A 1 91 ? -17.572 -5.590 30.983 1.00 71.19 91 LEU A N 1
ATOM 750 C CA . LEU A 1 91 ? -16.498 -4.886 30.295 1.00 71.19 91 LEU A CA 1
ATOM 751 C C . LEU A 1 91 ? -17.066 -4.165 29.057 1.00 71.19 91 LEU A C 1
ATOM 753 O O . LEU A 1 91 ? -17.628 -4.842 28.187 1.00 71.19 91 LEU A O 1
ATOM 757 N N . PRO A 1 92 ? -16.885 -2.839 28.911 1.00 74.12 92 PRO A N 1
ATOM 758 C CA . PRO A 1 92 ? -17.331 -2.120 27.722 1.00 74.12 92 PRO A CA 1
ATOM 759 C C . PRO A 1 92 ? -16.712 -2.694 26.441 1.00 74.12 92 PRO A C 1
ATOM 761 O O . PRO A 1 92 ? -15.534 -3.073 26.409 1.00 74.12 92 PRO A O 1
ATOM 764 N N . ALA A 1 93 ? -17.494 -2.779 25.365 1.00 75.25 93 ALA A N 1
ATOM 765 C CA . ALA A 1 93 ? -16.978 -3.197 24.065 1.00 75.25 93 ALA A CA 1
ATOM 766 C C . ALA A 1 93 ? -15.967 -2.171 23.508 1.00 75.25 93 ALA A C 1
ATOM 768 O O . ALA A 1 93 ? -16.151 -0.968 23.721 1.00 75.25 93 ALA A O 1
ATOM 769 N N . PRO A 1 94 ? -14.905 -2.605 22.793 1.00 76.75 94 PRO A N 1
ATOM 770 C CA . PRO A 1 94 ? -14.104 -1.716 21.967 1.00 76.75 94 PRO A CA 1
ATOM 771 C C . PRO A 1 94 ? -15.017 -0.884 21.072 1.00 76.75 94 PRO A C 1
ATOM 773 O O . PRO A 1 94 ? -15.948 -1.412 20.456 1.00 76.75 94 PRO A O 1
ATOM 776 N N . LYS A 1 95 ? -14.754 0.420 20.994 1.00 80.75 95 LYS A N 1
ATOM 777 C CA . LYS A 1 95 ? -15.491 1.275 20.067 1.00 80.75 95 LYS A CA 1
ATOM 778 C C . LYS A 1 95 ? -15.058 0.942 18.644 1.00 80.75 95 LYS A C 1
ATOM 780 O O . LYS A 1 95 ? -13.869 0.789 18.373 1.00 80.75 95 LYS A O 1
ATOM 785 N N . ARG A 1 96 ? -16.027 0.861 17.730 1.00 78.94 96 ARG A N 1
ATOM 786 C CA . ARG A 1 96 ? -15.736 0.785 16.296 1.00 78.94 96 ARG A CA 1
ATOM 787 C C . ARG A 1 96 ? -15.112 2.106 15.860 1.00 78.94 96 ARG A C 1
ATOM 789 O O . ARG A 1 96 ? -15.629 3.168 16.199 1.00 78.94 96 ARG A O 1
ATOM 796 N N . ILE A 1 97 ? -14.013 2.020 15.123 1.00 80.19 97 ILE A N 1
ATOM 797 C CA . ILE A 1 97 ? -13.325 3.173 14.543 1.00 80.19 97 ILE A CA 1
ATOM 798 C C . ILE A 1 97 ? -13.594 3.232 13.044 1.00 80.19 97 ILE A C 1
ATOM 800 O O . ILE A 1 97 ? -13.906 2.217 12.418 1.00 80.19 97 ILE A O 1
ATOM 804 N N . ALA A 1 98 ? -13.490 4.426 12.470 1.00 75.81 98 ALA A N 1
ATOM 805 C CA . ALA A 1 98 ? -13.625 4.594 11.034 1.00 75.81 98 ALA A CA 1
ATOM 806 C C . ALA A 1 98 ? -12.466 3.897 10.297 1.00 75.81 98 ALA A C 1
ATOM 808 O O . ALA A 1 98 ? -11.313 4.013 10.704 1.00 75.81 98 ALA A O 1
ATOM 809 N N . VAL A 1 99 ? -12.778 3.194 9.203 1.00 77.06 99 VAL A N 1
ATOM 810 C CA . VAL A 1 99 ? -11.798 2.425 8.408 1.00 77.06 99 VAL A CA 1
ATOM 811 C C . VAL A 1 99 ? -11.039 3.288 7.393 1.00 77.06 99 VAL A C 1
ATOM 813 O O . VAL A 1 99 ? -9.992 2.891 6.896 1.00 77.06 99 VAL A O 1
ATOM 816 N N . TRP A 1 100 ? -11.543 4.482 7.071 1.00 73.81 100 TRP A N 1
ATOM 817 C CA . TRP A 1 100 ? -10.971 5.333 6.026 1.00 73.81 100 TRP A CA 1
ATOM 818 C C . TRP A 1 100 ? -9.471 5.663 6.223 1.00 73.81 100 TRP A C 1
ATOM 820 O O . TRP A 1 100 ? -8.763 5.642 5.217 1.00 73.81 100 TRP A O 1
ATOM 830 N N . PRO A 1 101 ? -8.925 5.880 7.447 1.00 79.38 101 PRO A N 1
ATOM 831 C CA . PRO A 1 101 ? -7.496 6.160 7.601 1.00 79.38 101 PRO A CA 1
ATOM 832 C C . PRO A 1 101 ? -6.638 4.978 7.148 1.00 79.38 101 PRO A C 1
ATOM 834 O O . PRO A 1 101 ? -5.671 5.156 6.417 1.00 79.38 101 PRO A O 1
ATOM 837 N N . GLN A 1 102 ? -7.054 3.756 7.507 1.00 83.62 102 GLN A N 1
ATOM 838 C CA . GLN A 1 102 ? -6.433 2.506 7.062 1.00 83.62 102 GLN A CA 1
ATOM 839 C C . GLN A 1 102 ? -6.376 2.444 5.532 1.00 83.62 102 GLN A C 1
ATOM 841 O O . GLN A 1 102 ? -5.350 2.082 4.962 1.00 83.62 102 GLN A O 1
ATOM 846 N N . ARG A 1 103 ? -7.460 2.852 4.858 1.00 81.62 103 ARG A N 1
ATOM 847 C CA . ARG A 1 103 ? -7.521 2.884 3.392 1.00 81.62 103 ARG A CA 1
ATOM 848 C C . ARG A 1 103 ? -6.554 3.903 2.784 1.00 81.62 103 ARG A C 1
ATOM 850 O O . ARG A 1 103 ? -6.002 3.602 1.733 1.00 81.62 103 ARG A O 1
ATOM 857 N N . PHE A 1 104 ? -6.286 5.042 3.430 1.00 80.81 104 PHE A N 1
ATOM 858 C CA . PHE A 1 104 ? -5.254 5.974 2.949 1.00 80.81 104 PHE A CA 1
ATOM 859 C C . PHE A 1 104 ? -3.845 5.411 3.063 1.00 80.81 104 PHE A C 1
ATOM 861 O O . PHE A 1 104 ? -3.072 5.594 2.133 1.00 80.81 104 PHE A O 1
ATOM 868 N N . PHE A 1 105 ? -3.518 4.687 4.134 1.00 86.25 105 PHE A N 1
ATOM 869 C CA . PHE A 1 105 ? -2.226 3.999 4.208 1.00 86.25 105 PHE A CA 1
ATOM 870 C C . PHE A 1 105 ? -2.084 2.943 3.109 1.00 86.25 105 PHE A C 1
ATOM 872 O O . PHE A 1 105 ? -1.053 2.865 2.448 1.00 86.25 105 PHE A O 1
ATOM 879 N N . MET A 1 106 ? -3.141 2.160 2.866 1.00 88.06 106 MET A N 1
ATOM 880 C CA . MET A 1 106 ? -3.163 1.206 1.753 1.00 88.06 106 MET A CA 1
ATOM 881 C C . MET A 1 106 ? -2.965 1.923 0.408 1.00 88.06 106 MET A C 1
ATOM 883 O O . MET A 1 106 ? -2.200 1.463 -0.437 1.00 88.06 106 MET A O 1
ATOM 887 N N . LEU A 1 107 ? -3.645 3.059 0.209 1.00 82.75 107 LEU A N 1
ATOM 888 C CA . LEU A 1 107 ? -3.575 3.828 -1.032 1.00 82.75 107 LEU A CA 1
ATOM 889 C C . LEU A 1 107 ? -2.178 4.405 -1.228 1.00 82.75 107 LEU A C 1
ATOM 891 O O . LEU A 1 107 ? -1.620 4.279 -2.308 1.00 82.75 107 LEU A O 1
ATOM 895 N N . GLN A 1 108 ? -1.596 4.971 -0.173 1.00 83.75 108 GLN A N 1
ATOM 896 C CA . GLN A 1 108 ? -0.241 5.495 -0.192 1.00 83.75 108 GLN A CA 1
ATOM 897 C C . GLN A 1 108 ? 0.758 4.421 -0.631 1.00 83.75 108 GLN A C 1
ATOM 899 O O . GLN A 1 108 ? 1.563 4.683 -1.519 1.00 83.75 108 GLN A O 1
ATOM 904 N N . LEU A 1 109 ? 0.693 3.215 -0.057 1.00 89.50 109 LEU A N 1
ATOM 905 C CA . LEU A 1 109 ? 1.580 2.122 -0.451 1.00 89.50 109 LEU A CA 1
ATOM 906 C C . LEU A 1 109 ? 1.398 1.731 -1.923 1.00 89.50 109 LEU A C 1
ATOM 908 O O . LEU A 1 109 ? 2.380 1.537 -2.633 1.00 89.50 109 LEU A O 1
ATOM 912 N N . ALA A 1 110 ? 0.153 1.657 -2.397 1.00 87.31 110 ALA A N 1
ATOM 913 C CA . ALA A 1 110 ? -0.111 1.368 -3.801 1.00 87.31 110 ALA A CA 1
ATOM 914 C C . ALA A 1 110 ? 0.393 2.475 -4.735 1.00 87.31 110 ALA A C 1
ATOM 916 O O . ALA A 1 110 ? 0.923 2.169 -5.798 1.00 87.31 110 ALA A O 1
ATOM 917 N N . CYS A 1 111 ? 0.281 3.744 -4.332 1.00 82.69 111 CYS A N 1
ATOM 918 C CA . CYS A 1 111 ? 0.858 4.868 -5.064 1.00 82.69 111 CYS A CA 1
ATOM 919 C C . CYS A 1 111 ? 2.385 4.784 -5.103 1.00 82.69 111 CYS A C 1
ATOM 921 O O . CYS A 1 111 ? 2.956 5.022 -6.161 1.00 82.69 111 CYS A O 1
ATOM 923 N N . ILE A 1 112 ? 3.034 4.426 -3.988 1.00 87.12 112 ILE A N 1
ATOM 924 C CA . ILE A 1 112 ? 4.489 4.245 -3.927 1.00 87.12 112 ILE A CA 1
ATOM 925 C C . ILE A 1 112 ? 4.916 3.179 -4.935 1.00 87.12 112 ILE A C 1
ATOM 927 O O . ILE A 1 112 ? 5.709 3.494 -5.814 1.00 87.12 112 ILE A O 1
ATOM 931 N N . TYR A 1 113 ? 4.354 1.967 -4.864 1.00 91.31 113 TYR A N 1
ATOM 932 C CA . TYR A 1 113 ? 4.739 0.891 -5.781 1.00 91.31 113 TYR A CA 1
ATOM 933 C C . TYR A 1 113 ? 4.409 1.210 -7.237 1.00 91.31 113 TYR A C 1
ATOM 935 O O . TYR A 1 113 ? 5.264 1.062 -8.099 1.00 91.31 113 TYR A O 1
ATOM 943 N N . CYS A 1 114 ? 3.213 1.719 -7.529 1.00 86.38 114 CYS A N 1
ATOM 944 C CA . CYS A 1 114 ? 2.851 2.049 -8.904 1.00 86.38 114 CYS A CA 1
ATOM 945 C C . CYS A 1 114 ? 3.778 3.129 -9.486 1.00 86.38 114 CYS A C 1
ATOM 947 O O . CYS A 1 114 ? 4.293 2.975 -10.592 1.00 86.38 114 CYS A O 1
ATOM 949 N N . ALA A 1 115 ? 4.065 4.189 -8.721 1.00 84.00 115 ALA A N 1
ATOM 950 C CA . ALA A 1 115 ? 4.974 5.247 -9.151 1.00 84.00 115 ALA A CA 1
ATOM 951 C C . ALA A 1 115 ? 6.406 4.733 -9.349 1.00 84.00 115 ALA A C 1
ATOM 953 O O . ALA A 1 115 ? 7.023 5.039 -10.367 1.00 84.00 115 ALA A O 1
ATOM 954 N N . THR A 1 116 ? 6.935 3.923 -8.425 1.00 88.75 116 THR A N 1
ATOM 955 C CA . THR A 1 116 ? 8.283 3.354 -8.573 1.00 88.75 116 THR A CA 1
ATOM 956 C C . THR A 1 116 ? 8.359 2.398 -9.756 1.00 88.75 116 THR A C 1
ATOM 958 O O . THR A 1 116 ? 9.366 2.400 -10.458 1.00 88.75 116 THR A O 1
ATOM 961 N N . GLY A 1 117 ? 7.295 1.640 -10.022 1.00 90.69 117 GLY A N 1
ATOM 962 C CA . GLY A 1 117 ? 7.191 0.744 -11.167 1.00 90.69 117 GLY A CA 1
ATOM 963 C C . GLY A 1 117 ? 7.212 1.508 -12.488 1.00 90.69 117 GLY A C 1
ATOM 964 O O . GLY A 1 117 ? 8.001 1.184 -13.369 1.00 90.69 117 GLY A O 1
ATOM 965 N N . MET A 1 118 ? 6.423 2.580 -12.601 1.00 85.19 118 MET A N 1
ATOM 966 C CA . MET A 1 118 ? 6.399 3.439 -13.795 1.00 85.19 118 MET A CA 1
ATOM 967 C C . MET A 1 118 ? 7.743 4.132 -14.063 1.00 85.19 118 MET A C 1
ATOM 969 O O . MET A 1 118 ? 8.111 4.336 -15.217 1.00 85.19 118 MET A O 1
ATOM 973 N N . LEU A 1 119 ? 8.500 4.467 -13.013 1.00 86.62 119 LEU A N 1
ATOM 974 C CA . LEU A 1 119 ? 9.826 5.085 -13.139 1.00 86.62 119 LEU A CA 1
ATOM 975 C C . LEU A 1 119 ? 10.930 4.099 -13.563 1.00 86.62 119 LEU A C 1
ATOM 977 O O . LEU A 1 119 ? 12.025 4.523 -13.932 1.00 86.62 119 LEU A O 1
ATOM 981 N N . LYS A 1 120 ? 10.668 2.787 -13.553 1.00 90.50 120 LYS A N 1
ATOM 982 C CA . LYS A 1 120 ? 11.600 1.741 -14.008 1.00 90.50 120 LYS A CA 1
ATOM 983 C C . LYS A 1 120 ? 11.544 1.557 -15.536 1.00 90.50 120 LYS A C 1
ATOM 985 O O . LYS A 1 120 ? 11.311 0.461 -16.029 1.00 90.50 120 LYS A O 1
ATOM 990 N N . SER A 1 121 ? 11.745 2.637 -16.290 1.00 85.25 121 SER A N 1
ATOM 991 C CA . SER A 1 121 ? 11.566 2.687 -17.754 1.00 85.25 121 SER A CA 1
ATOM 992 C C . SER A 1 121 ? 12.867 2.661 -18.575 1.00 85.25 121 SER A C 1
ATOM 994 O O . SER A 1 121 ? 12.825 2.701 -19.802 1.00 85.25 121 SER A O 1
ATOM 996 N N . GLY A 1 122 ? 14.034 2.602 -17.924 1.00 88.00 122 GLY A N 1
ATOM 997 C CA . GLY A 1 122 ? 15.336 2.590 -18.604 1.00 88.00 122 GLY A CA 1
ATOM 998 C C . GLY A 1 122 ? 15.656 1.278 -19.338 1.00 88.00 122 GLY A C 1
ATOM 999 O O . GLY A 1 122 ? 15.098 0.225 -19.030 1.00 88.00 122 GLY A O 1
ATOM 1000 N N . ASN A 1 123 ? 16.627 1.320 -20.260 1.00 92.06 123 ASN A N 1
ATOM 1001 C CA . ASN A 1 123 ? 17.041 0.162 -21.074 1.00 92.06 123 ASN A CA 1
ATOM 1002 C C . ASN A 1 123 ? 17.411 -1.075 -20.240 1.00 92.06 123 ASN A C 1
ATOM 1004 O O . ASN A 1 123 ? 17.078 -2.191 -20.628 1.00 92.06 123 ASN A O 1
ATOM 1008 N N . THR A 1 124 ? 18.033 -0.877 -19.073 1.00 93.25 124 THR A N 1
ATOM 1009 C CA . THR A 1 124 ? 18.408 -1.966 -18.158 1.00 93.25 124 THR A CA 1
ATOM 1010 C C . THR A 1 124 ? 17.203 -2.668 -17.525 1.00 93.25 124 THR A C 1
ATOM 1012 O O . THR A 1 124 ? 17.279 -3.832 -17.137 1.00 93.25 124 THR A O 1
ATOM 1015 N N . TRP A 1 125 ? 16.064 -1.984 -17.395 1.00 94.31 125 TRP A N 1
ATOM 1016 C CA . TRP A 1 125 ? 14.809 -2.613 -16.977 1.00 94.31 125 TRP A CA 1
ATOM 1017 C C . TRP A 1 125 ? 14.163 -3.361 -18.141 1.00 94.31 125 TRP A C 1
ATOM 1019 O O . TRP A 1 125 ? 13.683 -4.478 -17.952 1.00 94.31 125 TRP A O 1
ATOM 1029 N N . ALA A 1 126 ? 14.216 -2.790 -19.348 1.00 91.00 126 ALA A N 1
ATOM 1030 C CA . ALA A 1 126 ? 13.676 -3.411 -20.554 1.00 91.00 126 ALA A CA 1
ATOM 1031 C C . ALA A 1 126 ? 14.375 -4.744 -20.887 1.00 91.00 126 ALA A C 1
ATOM 1033 O O . ALA A 1 126 ? 13.704 -5.749 -21.114 1.00 91.00 126 ALA A O 1
ATOM 1034 N N . ASP A 1 127 ? 15.708 -4.798 -20.838 1.00 93.12 127 ASP A N 1
ATOM 1035 C CA . ASP A 1 127 ? 16.487 -6.026 -21.084 1.00 93.12 127 ASP A CA 1
ATOM 1036 C C . ASP A 1 127 ? 16.629 -6.948 -19.844 1.00 93.12 127 ASP A C 1
ATOM 1038 O O . ASP A 1 127 ? 17.177 -8.058 -19.927 1.00 93.12 127 ASP A O 1
ATOM 1042 N N . GLY A 1 128 ? 16.118 -6.487 -18.693 1.00 94.12 128 GLY A N 1
ATOM 1043 C CA . GLY A 1 128 ? 16.121 -7.151 -17.388 1.00 94.12 128 GLY A CA 1
ATOM 1044 C C . GLY A 1 128 ? 17.497 -7.256 -16.712 1.00 94.12 128 GLY A C 1
ATOM 1045 O O . GLY A 1 128 ? 17.665 -8.006 -15.752 1.00 94.12 128 GLY A O 1
ATOM 1046 N N . SER A 1 129 ? 18.502 -6.512 -17.166 1.00 95.44 129 SER A N 1
ATOM 1047 C CA . SER A 1 129 ? 19.822 -6.444 -16.523 1.00 95.44 129 SER A CA 1
ATOM 1048 C C . SER A 1 129 ? 19.854 -5.591 -15.243 1.00 95.44 129 SER A C 1
ATOM 1050 O O . SER A 1 129 ? 20.816 -5.672 -14.480 1.00 95.44 129 SER A O 1
ATOM 1052 N N . ALA A 1 130 ? 18.804 -4.816 -14.951 1.00 94.12 130 ALA A N 1
ATOM 1053 C CA . ALA A 1 130 ? 18.764 -3.858 -13.841 1.00 94.12 130 ALA A CA 1
ATOM 1054 C C . ALA A 1 130 ? 19.140 -4.463 -12.479 1.00 94.12 130 ALA A C 1
ATOM 1056 O O . ALA A 1 130 ? 19.971 -3.900 -11.767 1.00 94.12 130 ALA A O 1
ATOM 1057 N N . LEU A 1 131 ? 18.578 -5.624 -12.121 1.00 92.69 131 LEU A N 1
ATOM 1058 C CA . LEU A 1 131 ? 18.898 -6.274 -10.844 1.00 92.69 131 LEU A CA 1
ATOM 1059 C C . LEU A 1 131 ? 20.315 -6.849 -10.812 1.00 92.69 131 LEU A C 1
ATOM 1061 O O . LEU A 1 131 ? 20.942 -6.849 -9.757 1.00 92.69 131 LEU A O 1
ATOM 1065 N N . TYR A 1 132 ? 20.839 -7.313 -11.950 1.00 93.62 132 TYR A N 1
ATOM 1066 C CA . TYR A 1 132 ? 22.233 -7.744 -12.032 1.00 93.62 132 TYR A CA 1
ATOM 1067 C C . TYR A 1 132 ? 23.176 -6.578 -11.724 1.00 93.62 132 TYR A C 1
ATOM 1069 O O . TYR A 1 132 ? 24.071 -6.732 -10.896 1.00 93.62 132 TYR A O 1
ATOM 1077 N N . TYR A 1 133 ? 22.938 -5.406 -12.317 1.00 92.44 133 TYR A N 1
ATOM 1078 C CA . TYR A 1 133 ? 23.729 -4.215 -12.012 1.00 92.44 133 TYR A CA 1
ATOM 1079 C C . TYR A 1 133 ? 23.556 -3.768 -10.560 1.00 92.44 133 TYR A C 1
ATOM 1081 O O . TYR A 1 133 ? 24.553 -3.540 -9.884 1.00 92.44 133 TYR A O 1
ATOM 1089 N N . ALA A 1 134 ? 22.323 -3.721 -10.046 1.00 90.62 134 ALA A N 1
ATOM 1090 C CA . ALA A 1 134 ? 22.058 -3.311 -8.667 1.00 90.62 134 ALA A CA 1
ATOM 1091 C C . ALA A 1 134 ? 22.805 -4.172 -7.633 1.00 90.62 134 ALA A C 1
ATOM 1093 O O . ALA A 1 134 ? 23.366 -3.634 -6.684 1.00 90.62 134 ALA A O 1
ATOM 1094 N N . LEU A 1 135 ? 22.867 -5.492 -7.843 1.00 91.06 135 LEU A N 1
ATOM 1095 C CA . LEU A 1 135 ? 23.576 -6.429 -6.962 1.00 91.06 135 LEU A CA 1
ATOM 1096 C C . LEU A 1 135 ? 25.109 -6.381 -7.095 1.00 91.06 135 LEU A C 1
ATOM 1098 O O . LEU A 1 135 ? 25.801 -7.010 -6.300 1.00 91.06 135 LEU A O 1
ATOM 1102 N N . ASN A 1 136 ? 25.640 -5.667 -8.091 1.00 90.44 136 ASN A N 1
ATOM 1103 C CA . ASN A 1 136 ? 27.077 -5.492 -8.317 1.00 90.44 136 ASN A CA 1
ATOM 1104 C C . ASN A 1 136 ? 27.582 -4.087 -7.964 1.00 90.44 136 ASN A C 1
ATOM 1106 O O . ASN A 1 136 ? 28.780 -3.848 -8.065 1.00 90.44 136 ASN A O 1
ATOM 1110 N N . LEU A 1 137 ? 26.701 -3.165 -7.572 1.00 89.62 137 LEU A N 1
ATOM 1111 C CA . LEU A 1 137 ? 27.097 -1.828 -7.143 1.00 89.62 137 LEU A CA 1
ATOM 1112 C C . LEU A 1 137 ? 27.583 -1.858 -5.690 1.00 89.62 137 LEU A C 1
ATOM 1114 O O . LEU A 1 137 ? 26.837 -2.268 -4.800 1.00 89.62 137 LEU A O 1
ATOM 1118 N N . ASP A 1 138 ? 28.791 -1.344 -5.457 1.00 85.44 138 ASP A N 1
ATOM 1119 C CA . ASP A 1 138 ? 29.476 -1.340 -4.153 1.00 85.44 138 ASP A CA 1
ATOM 1120 C C . ASP A 1 138 ? 28.665 -0.707 -3.024 1.00 85.44 138 ASP A C 1
ATOM 1122 O O . ASP A 1 138 ? 28.727 -1.137 -1.875 1.00 85.44 138 ASP A O 1
ATOM 1126 N N . HIS A 1 139 ? 27.855 0.296 -3.355 1.00 84.62 139 HIS A N 1
ATOM 1127 C CA . HIS A 1 139 ? 26.989 0.952 -2.384 1.00 84.62 139 HIS A CA 1
ATOM 1128 C C . HIS A 1 139 ? 25.777 0.098 -1.972 1.00 84.62 139 HIS A C 1
ATOM 1130 O O . HIS A 1 139 ? 25.217 0.315 -0.901 1.00 84.62 139 HIS A O 1
ATOM 1136 N N . PHE A 1 140 ? 25.352 -0.855 -2.809 1.00 84.62 140 PHE A N 1
ATOM 1137 C CA . PHE A 1 140 ? 24.097 -1.580 -2.625 1.00 84.62 140 PHE A CA 1
ATOM 1138 C C . PHE A 1 140 ? 24.247 -3.029 -2.203 1.00 84.62 140 PHE A C 1
ATOM 1140 O O . PHE A 1 140 ? 23.283 -3.543 -1.649 1.00 84.62 140 PHE A O 1
ATOM 1147 N N . TYR A 1 141 ? 25.359 -3.724 -2.440 1.00 83.06 141 TYR A N 1
ATOM 1148 C CA . TYR A 1 141 ? 25.469 -5.107 -1.970 1.00 83.06 141 TYR A CA 1
ATOM 1149 C C . TYR A 1 141 ? 25.766 -5.155 -0.462 1.00 83.06 141 TYR A C 1
ATOM 1151 O O . TYR A 1 141 ? 26.515 -4.339 0.071 1.00 83.06 141 TYR A O 1
ATOM 1159 N N . ARG A 1 142 ? 25.177 -6.118 0.260 1.00 87.88 142 ARG A N 1
ATOM 1160 C CA . ARG A 1 142 ? 25.478 -6.332 1.692 1.00 87.88 142 ARG A CA 1
ATOM 1161 C C . ARG A 1 142 ? 26.724 -7.191 1.904 1.00 87.88 142 ARG A C 1
ATOM 1163 O O . ARG A 1 142 ? 27.486 -6.973 2.839 1.00 87.88 142 ARG A O 1
ATOM 1170 N N . VAL A 1 143 ? 26.913 -8.168 1.027 1.00 86.62 143 VAL A N 1
ATOM 1171 C CA . VAL A 1 143 ? 28.086 -9.047 0.955 1.00 86.62 143 VAL A CA 1
ATOM 1172 C C . VAL A 1 143 ? 28.563 -9.094 -0.499 1.00 86.62 143 VAL A C 1
ATOM 1174 O O . VAL A 1 143 ? 27.754 -8.805 -1.378 1.00 86.62 143 VAL A O 1
ATOM 1177 N N . PRO A 1 144 ? 29.828 -9.432 -0.799 1.00 87.00 144 PRO A N 1
ATOM 1178 C CA . PRO A 1 144 ? 30.295 -9.514 -2.183 1.00 87.00 144 PRO A CA 1
ATOM 1179 C C . PRO A 1 144 ? 29.468 -10.525 -2.998 1.00 87.00 144 PRO A C 1
ATOM 1181 O O . PRO A 1 144 ? 29.612 -11.737 -2.837 1.00 87.00 144 PRO A O 1
ATOM 1184 N N . MET A 1 145 ? 28.584 -10.030 -3.871 1.00 83.69 145 MET A N 1
ATOM 1185 C CA . MET A 1 145 ? 27.619 -10.853 -4.620 1.00 83.69 145 MET A CA 1
ATOM 1186 C C . MET A 1 145 ? 28.021 -11.096 -6.078 1.00 83.69 145 MET A C 1
ATOM 1188 O O . MET A 1 145 ? 27.280 -11.768 -6.788 1.00 83.69 145 MET A O 1
ATOM 1192 N N . HIS A 1 146 ? 29.174 -10.607 -6.547 1.00 88.75 146 HIS A N 1
ATOM 1193 C CA . HIS A 1 146 ? 29.517 -10.576 -7.978 1.00 88.75 146 HIS A CA 1
ATOM 1194 C C . HIS A 1 146 ? 29.375 -11.929 -8.686 1.00 88.75 146 HIS A C 1
ATOM 1196 O O . HIS A 1 146 ? 28.703 -12.032 -9.713 1.00 88.75 146 HIS A O 1
ATOM 1202 N N . LEU A 1 147 ? 29.943 -12.993 -8.105 1.00 91.19 147 LEU A N 1
ATOM 1203 C CA . LEU A 1 147 ? 29.874 -14.337 -8.681 1.00 91.19 147 LEU A CA 1
ATOM 1204 C C . LEU A 1 147 ? 28.441 -14.890 -8.656 1.00 91.19 147 LEU A C 1
ATOM 1206 O O . LEU A 1 147 ? 27.963 -15.415 -9.661 1.00 91.19 147 LEU A O 1
ATOM 1210 N N . ALA A 1 148 ? 27.736 -14.738 -7.532 1.00 91.00 148 ALA A N 1
ATOM 1211 C CA . ALA A 1 148 ? 26.357 -15.197 -7.385 1.00 91.00 148 ALA A CA 1
ATOM 1212 C C . ALA A 1 148 ? 25.407 -14.451 -8.336 1.00 91.00 148 ALA A C 1
ATOM 1214 O O . ALA A 1 148 ? 24.587 -15.075 -9.006 1.00 91.00 148 ALA A O 1
ATOM 1215 N N . ALA A 1 149 ? 25.555 -13.132 -8.454 1.00 91.56 149 ALA A N 1
ATOM 1216 C CA . ALA A 1 149 ? 24.789 -12.286 -9.358 1.00 91.56 149 ALA A CA 1
ATOM 1217 C C . ALA A 1 149 ? 25.083 -12.619 -10.828 1.00 91.56 149 ALA A C 1
ATOM 1219 O O . ALA A 1 149 ? 24.147 -12.679 -11.625 1.00 91.56 149 ALA A O 1
ATOM 1220 N N . ALA A 1 150 ? 26.342 -12.896 -11.189 1.00 93.38 150 ALA A N 1
ATOM 1221 C CA . ALA A 1 150 ? 26.720 -13.318 -12.538 1.00 93.38 150 ALA A CA 1
ATOM 1222 C C . ALA A 1 150 ? 26.092 -14.666 -12.917 1.00 93.38 150 ALA A C 1
ATOM 1224 O O . ALA A 1 150 ? 25.483 -14.784 -13.983 1.00 93.38 150 ALA A O 1
ATOM 1225 N N . TRP A 1 151 ? 26.159 -15.666 -12.031 1.00 95.88 151 TRP A N 1
ATOM 1226 C CA . TRP A 1 151 ? 25.484 -16.950 -12.246 1.00 95.88 151 TRP A CA 1
ATOM 1227 C C . TRP A 1 151 ? 23.967 -16.794 -12.312 1.00 95.88 151 TRP A C 1
ATOM 1229 O O . TRP A 1 151 ? 23.341 -17.309 -13.235 1.00 95.88 151 TRP A O 1
ATOM 1239 N N . ALA A 1 152 ? 23.374 -16.032 -11.394 1.00 94.56 152 ALA A N 1
ATOM 1240 C CA . ALA A 1 152 ? 21.942 -15.765 -11.392 1.00 94.56 152 ALA A CA 1
ATOM 1241 C C . ALA A 1 152 ? 21.491 -15.034 -12.668 1.00 94.56 152 ALA A C 1
ATOM 1243 O O . ALA A 1 152 ? 20.415 -15.318 -13.187 1.00 94.56 152 ALA A O 1
ATOM 1244 N N . HIS A 1 153 ? 22.311 -14.138 -13.220 1.00 95.56 153 HIS A N 1
ATOM 1245 C CA . HIS A 1 153 ? 22.027 -13.487 -14.496 1.00 95.56 153 HIS A CA 1
ATOM 1246 C C . HIS A 1 153 ? 22.148 -14.447 -15.681 1.00 95.56 153 HIS A C 1
ATOM 1248 O O . HIS A 1 153 ? 21.247 -14.501 -16.518 1.00 95.56 153 HIS A O 1
ATOM 1254 N N . LYS A 1 154 ? 23.207 -15.267 -15.716 1.00 94.81 154 LYS A N 1
ATOM 1255 C CA . LYS A 1 154 ? 23.404 -16.301 -16.743 1.00 94.81 154 LYS A CA 1
ATOM 1256 C C . LYS A 1 154 ? 22.266 -17.327 -16.757 1.00 94.81 154 LYS A C 1
ATOM 1258 O O . LYS A 1 154 ? 21.872 -17.788 -17.823 1.00 94.81 154 LYS A O 1
ATOM 1263 N N . LEU A 1 155 ? 21.712 -17.643 -15.587 1.00 96.44 155 LEU A N 1
ATOM 1264 C CA . LEU A 1 155 ? 20.555 -18.525 -15.405 1.00 96.44 155 LEU A CA 1
ATOM 1265 C C . LEU A 1 155 ? 19.201 -17.801 -15.537 1.00 96.44 155 LEU A C 1
ATOM 1267 O O . LEU A 1 155 ? 18.175 -18.369 -15.182 1.00 96.44 155 LEU A O 1
ATOM 1271 N N . TYR A 1 156 ? 19.175 -16.557 -16.030 1.00 95.56 156 TYR A N 1
ATOM 1272 C CA . TYR A 1 156 ? 17.971 -15.731 -16.214 1.00 95.56 156 TYR A CA 1
ATOM 1273 C C . TYR A 1 156 ? 17.204 -15.365 -14.928 1.00 95.56 156 TYR A C 1
ATOM 1275 O O . TYR A 1 156 ? 16.192 -14.672 -15.006 1.00 95.56 156 TYR A O 1
ATOM 1283 N N . ILE A 1 157 ? 17.692 -15.735 -13.742 1.00 94.88 157 ILE A N 1
ATOM 1284 C CA . ILE A 1 157 ? 17.035 -15.478 -12.452 1.00 94.88 157 ILE A CA 1
ATOM 1285 C C . ILE A 1 157 ? 16.902 -13.974 -12.204 1.00 94.88 157 ILE A C 1
ATOM 1287 O O . ILE A 1 157 ? 15.799 -13.495 -11.940 1.00 94.88 157 ILE A O 1
ATOM 1291 N N . THR A 1 158 ? 17.991 -13.205 -12.318 1.00 93.94 158 THR A N 1
ATOM 1292 C CA . THR A 1 158 ? 17.929 -11.742 -12.118 1.00 93.94 158 THR A CA 1
ATOM 1293 C C . THR A 1 158 ? 17.127 -11.045 -13.214 1.00 93.94 158 THR A C 1
ATOM 1295 O O . THR A 1 158 ? 16.437 -10.075 -12.915 1.00 93.94 158 THR A O 1
ATOM 1298 N N . ARG A 1 159 ? 17.141 -11.574 -14.447 1.00 95.56 159 ARG A N 1
ATOM 1299 C CA . ARG A 1 159 ? 16.372 -11.038 -15.581 1.00 95.56 159 ARG A CA 1
ATOM 1300 C C . ARG A 1 159 ? 14.870 -11.180 -15.373 1.00 95.56 159 ARG A C 1
ATOM 1302 O O . ARG A 1 159 ? 14.142 -10.193 -15.430 1.00 95.56 159 ARG A O 1
ATOM 1309 N N . ILE A 1 160 ? 14.420 -12.392 -15.056 1.00 95.75 160 ILE A N 1
ATOM 1310 C CA . ILE A 1 160 ? 13.016 -12.661 -14.736 1.00 95.75 160 ILE A CA 1
ATOM 1311 C C . ILE A 1 160 ? 12.611 -11.850 -13.508 1.00 95.75 160 ILE A C 1
ATOM 1313 O O . ILE A 1 160 ? 11.569 -11.205 -13.527 1.00 95.75 160 ILE A O 1
ATOM 1317 N N . SER A 1 161 ? 13.452 -11.816 -12.471 1.00 94.75 161 SER A N 1
ATOM 1318 C CA . SER A 1 161 ? 13.165 -11.058 -11.250 1.00 94.75 161 SER A CA 1
ATOM 1319 C C . SER A 1 161 ? 13.010 -9.558 -11.523 1.00 94.75 161 SER A C 1
ATOM 1321 O O . SER A 1 161 ? 12.121 -8.938 -10.951 1.00 94.75 161 SER A O 1
ATOM 1323 N N . ALA A 1 162 ? 13.810 -8.974 -12.424 1.00 95.31 162 ALA A N 1
ATOM 1324 C CA . ALA A 1 162 ? 13.711 -7.559 -12.784 1.00 95.31 162 ALA A CA 1
ATOM 1325 C C . ALA A 1 162 ? 12.352 -7.234 -13.418 1.00 95.31 162 ALA A C 1
ATOM 1327 O O . ALA A 1 162 ? 11.680 -6.295 -12.990 1.00 95.31 162 ALA A O 1
ATOM 1328 N N . TRP A 1 163 ? 11.909 -8.045 -14.381 1.00 95.62 163 TRP A N 1
ATOM 1329 C CA . TRP A 1 163 ? 10.597 -7.879 -15.013 1.00 95.62 163 TRP A CA 1
ATOM 1330 C C . TRP A 1 163 ? 9.448 -8.161 -14.051 1.00 95.62 163 TRP A C 1
ATOM 1332 O O . TRP A 1 163 ? 8.459 -7.433 -14.032 1.00 95.62 163 TRP A O 1
ATOM 1342 N N . VAL A 1 164 ? 9.589 -9.197 -13.227 1.00 95.56 164 VAL A N 1
ATOM 1343 C CA . VAL A 1 164 ? 8.603 -9.574 -12.216 1.00 95.56 164 VAL A CA 1
ATOM 1344 C C . VAL A 1 164 ? 8.413 -8.442 -11.207 1.00 95.56 164 VAL A C 1
ATOM 1346 O O . VAL A 1 164 ? 7.275 -8.063 -10.960 1.00 95.56 164 VAL A O 1
ATOM 1349 N N . VAL A 1 165 ? 9.489 -7.844 -10.682 1.00 94.62 165 VAL A N 1
ATOM 1350 C CA . VAL A 1 165 ? 9.414 -6.677 -9.784 1.00 94.62 165 VAL A CA 1
ATOM 1351 C C . VAL A 1 165 ? 8.801 -5.473 -10.496 1.00 94.62 165 VAL A C 1
ATOM 1353 O O . VAL A 1 165 ? 7.917 -4.830 -9.937 1.00 94.62 165 VAL A O 1
ATOM 1356 N N . HIS A 1 166 ? 9.221 -5.185 -11.730 1.00 94.94 166 HIS A N 1
ATOM 1357 C CA . HIS A 1 166 ? 8.707 -4.058 -12.508 1.00 94.94 166 HIS A CA 1
ATOM 1358 C C . HIS A 1 166 ? 7.185 -4.125 -12.696 1.00 94.94 166 HIS A C 1
ATOM 1360 O O . HIS A 1 166 ? 6.464 -3.203 -12.314 1.00 94.94 166 HIS A O 1
ATOM 1366 N N . TRP A 1 167 ? 6.684 -5.246 -13.218 1.00 94.06 167 TRP A N 1
ATOM 1367 C CA . TRP A 1 167 ? 5.253 -5.427 -13.442 1.00 94.06 167 TRP A CA 1
ATOM 1368 C C . TRP A 1 167 ? 4.479 -5.589 -12.141 1.00 94.06 167 TRP A C 1
ATOM 1370 O O . TRP A 1 167 ? 3.367 -5.079 -12.037 1.00 94.06 167 TRP A O 1
ATOM 1380 N N . TRP A 1 168 ? 5.052 -6.249 -11.132 1.00 96.31 168 TRP A N 1
ATOM 1381 C CA . TRP A 1 168 ? 4.409 -6.354 -9.826 1.00 96.31 168 TRP A CA 1
ATOM 1382 C C . TRP A 1 168 ? 4.194 -4.983 -9.188 1.00 96.31 168 TRP A C 1
ATOM 1384 O O . TRP A 1 168 ? 3.119 -4.726 -8.659 1.00 96.31 168 TRP A O 1
ATOM 1394 N N . GLU A 1 169 ? 5.169 -4.081 -9.282 1.00 94.62 169 GLU A N 1
ATOM 1395 C CA . GLU A 1 169 ? 5.043 -2.724 -8.757 1.00 94.62 169 GLU A CA 1
ATOM 1396 C C . GLU A 1 169 ? 3.961 -1.914 -9.486 1.00 94.62 169 GLU A C 1
ATOM 1398 O O . GLU A 1 169 ? 3.095 -1.325 -8.836 1.00 94.62 169 GLU A O 1
ATOM 1403 N N . ILE A 1 170 ? 3.956 -1.943 -10.826 1.00 88.88 170 ILE A N 1
ATOM 1404 C CA . ILE A 1 170 ? 2.946 -1.260 -11.658 1.00 88.88 170 ILE A CA 1
ATOM 1405 C C . ILE A 1 170 ? 1.540 -1.791 -11.365 1.00 88.88 170 ILE A C 1
ATOM 1407 O O . ILE A 1 170 ? 0.582 -1.026 -11.260 1.00 88.88 170 ILE A O 1
ATOM 1411 N N . LEU A 1 171 ? 1.408 -3.111 -11.237 1.00 91.25 171 LEU A N 1
ATOM 1412 C CA . LEU A 1 171 ? 0.124 -3.787 -11.091 1.00 91.25 171 LEU A CA 1
ATOM 1413 C C . LEU A 1 171 ? -0.322 -3.935 -9.632 1.00 91.25 171 LEU A C 1
ATOM 1415 O O . LEU A 1 171 ? -1.463 -4.331 -9.396 1.00 91.25 171 LEU A O 1
ATOM 1419 N N . PHE A 1 172 ? 0.507 -3.563 -8.652 1.00 92.75 172 PHE A N 1
ATOM 1420 C CA . PHE A 1 172 ? 0.167 -3.636 -7.231 1.00 92.75 172 PHE A CA 1
ATOM 1421 C C . PHE A 1 172 ? -1.206 -3.030 -6.891 1.00 92.75 172 PHE A C 1
ATOM 1423 O O . PHE A 1 172 ? -1.938 -3.659 -6.124 1.00 92.75 172 PHE A O 1
ATOM 1430 N N . PRO A 1 173 ? -1.638 -1.881 -7.465 1.00 88.00 173 PRO A N 1
ATOM 1431 C CA . PRO A 1 173 ? -2.965 -1.321 -7.205 1.00 88.00 173 PRO A CA 1
ATOM 1432 C C . PRO A 1 173 ? -4.143 -2.265 -7.501 1.00 88.00 173 PRO A C 1
ATOM 1434 O O . PRO A 1 173 ? -5.218 -2.067 -6.934 1.00 88.00 173 PRO A O 1
ATOM 1437 N N . LEU A 1 174 ? -3.964 -3.324 -8.306 1.00 86.25 174 LEU A N 1
ATOM 1438 C CA . LEU A 1 174 ? -4.991 -4.349 -8.540 1.00 86.25 174 LEU A CA 1
ATOM 1439 C C . LEU A 1 174 ? -5.463 -5.031 -7.249 1.00 86.25 174 LEU A C 1
ATOM 1441 O O . LEU A 1 174 ? -6.600 -5.503 -7.194 1.00 86.25 174 LEU A O 1
ATOM 1445 N N . VAL A 1 175 ? -4.654 -5.012 -6.183 1.00 88.19 175 VAL A N 1
ATOM 1446 C CA . VAL A 1 175 ? -5.049 -5.487 -4.849 1.00 88.19 175 VAL A CA 1
ATOM 1447 C C . VAL A 1 175 ? -6.346 -4.833 -4.343 1.00 88.19 175 VAL A C 1
ATOM 1449 O O . VAL A 1 175 ? -7.138 -5.461 -3.631 1.00 88.19 175 VAL A O 1
ATOM 1452 N N . PHE A 1 176 ? -6.606 -3.577 -4.731 1.00 84.81 176 PHE A N 1
ATOM 1453 C CA . PHE A 1 176 ? -7.828 -2.864 -4.364 1.00 84.81 176 PHE A CA 1
ATOM 1454 C C . PHE A 1 176 ? -9.070 -3.446 -5.024 1.00 84.81 176 PHE A C 1
ATOM 1456 O O . PHE A 1 176 ? -10.139 -3.408 -4.418 1.00 84.81 176 PHE A O 1
ATOM 1463 N N . VAL A 1 177 ? -8.936 -4.034 -6.214 1.00 84.38 177 VAL A N 1
ATOM 1464 C CA . VAL A 1 177 ? -10.044 -4.713 -6.889 1.00 84.38 177 VAL A CA 1
ATOM 1465 C C . VAL A 1 177 ? -10.475 -5.919 -6.058 1.00 84.38 177 VAL A C 1
ATOM 1467 O O . VAL A 1 177 ? -11.652 -6.044 -5.728 1.00 84.38 177 VAL A O 1
ATOM 1470 N N . GLY A 1 178 ? -9.542 -6.767 -5.614 1.00 87.88 178 GLY A N 1
ATOM 1471 C CA . GLY A 1 178 ? -9.886 -7.912 -4.766 1.00 87.88 178 GLY A CA 1
ATOM 1472 C C . GLY A 1 178 ? -10.406 -7.513 -3.383 1.00 87.88 178 GLY A C 1
ATOM 1473 O O . GLY A 1 178 ? -11.271 -8.198 -2.839 1.00 87.88 178 GLY A O 1
ATOM 1474 N N . GLU A 1 179 ? -9.917 -6.414 -2.797 1.00 85.31 179 GLU A N 1
ATOM 1475 C CA . GLU A 1 179 ? -10.477 -5.846 -1.557 1.00 85.31 179 GLU A CA 1
ATOM 1476 C C . GLU A 1 179 ? -11.908 -5.319 -1.754 1.00 85.31 179 GLU A C 1
ATOM 1478 O O . GLU A 1 179 ? -12.774 -5.579 -0.916 1.00 85.31 179 GLU A O 1
ATOM 1483 N N . ALA A 1 180 ? -12.182 -4.630 -2.865 1.00 82.50 180 ALA A N 1
ATOM 1484 C CA . ALA A 1 180 ? -13.513 -4.134 -3.204 1.00 82.50 180 ALA A CA 1
ATOM 1485 C C . ALA A 1 180 ? -14.497 -5.286 -3.450 1.00 82.50 180 ALA A C 1
ATOM 1487 O O . ALA A 1 180 ? -15.589 -5.288 -2.888 1.00 82.50 180 ALA A O 1
ATOM 1488 N N . LEU A 1 181 ? -14.085 -6.308 -4.205 1.00 86.19 181 LEU A N 1
ATOM 1489 C CA . LEU A 1 181 ? -14.875 -7.517 -4.450 1.00 86.19 181 LEU A CA 1
ATOM 1490 C C . LEU A 1 181 ? -15.163 -8.294 -3.156 1.00 86.19 181 LEU A C 1
ATOM 1492 O O . LEU A 1 181 ? -16.279 -8.767 -2.950 1.00 86.19 181 LEU A O 1
ATOM 1496 N N . ARG A 1 182 ? -14.189 -8.394 -2.238 1.00 86.31 182 ARG A N 1
ATOM 1497 C CA . ARG A 1 182 ? -14.409 -8.995 -0.909 1.00 86.31 182 ARG A CA 1
ATOM 1498 C C . ARG A 1 182 ? -15.395 -8.190 -0.068 1.00 86.31 182 ARG A C 1
ATOM 1500 O O . ARG A 1 182 ? -16.233 -8.790 0.604 1.00 86.31 182 ARG A O 1
ATOM 1507 N N . GLY A 1 183 ? -15.304 -6.860 -0.107 1.00 81.12 183 GLY A N 1
ATOM 1508 C CA . GLY A 1 183 ? -16.285 -5.970 0.514 1.00 81.12 183 GLY A CA 1
ATOM 1509 C C . GLY A 1 183 ? -17.685 -6.189 -0.057 1.00 81.12 183 GLY A C 1
ATOM 1510 O O . GLY A 1 183 ? -18.622 -6.414 0.699 1.00 81.12 183 GLY A O 1
ATOM 1511 N N . TRP A 1 184 ? -17.800 -6.246 -1.384 1.00 82.56 184 TRP A N 1
ATOM 1512 C CA . TRP A 1 184 ? -19.062 -6.501 -2.070 1.00 82.56 184 TRP A CA 1
ATOM 1513 C C . TRP A 1 184 ? -19.683 -7.845 -1.669 1.00 82.56 184 TRP A C 1
ATOM 1515 O O . TRP A 1 184 ? -20.849 -7.897 -1.283 1.00 82.56 184 TRP A O 1
ATOM 1525 N N . ASP A 1 185 ? -18.913 -8.933 -1.693 1.00 86.56 185 ASP A N 1
ATOM 1526 C CA . ASP A 1 185 ? -19.431 -10.248 -1.307 1.00 86.56 185 ASP A CA 1
ATOM 1527 C C . ASP A 1 185 ? -19.850 -10.305 0.164 1.00 86.56 185 ASP A C 1
ATOM 1529 O O . ASP A 1 185 ? -20.826 -10.979 0.503 1.00 86.56 185 ASP A O 1
ATOM 1533 N N . LYS A 1 186 ? -19.132 -9.593 1.040 1.00 83.69 186 LYS A N 1
ATOM 1534 C CA . LYS A 1 186 ? -19.510 -9.452 2.447 1.00 83.69 186 LYS A CA 1
ATOM 1535 C C . LYS A 1 186 ? -20.850 -8.728 2.577 1.00 83.69 186 LYS A C 1
ATOM 1537 O O . LYS A 1 186 ? -21.739 -9.242 3.250 1.00 83.69 186 LYS A O 1
ATOM 1542 N N . ASP A 1 187 ? -21.004 -7.591 1.909 1.00 79.50 187 ASP A N 1
ATOM 1543 C CA . ASP A 1 187 ? -22.223 -6.786 1.973 1.00 79.50 187 ASP A CA 1
ATOM 1544 C C . ASP A 1 187 ? -23.428 -7.544 1.389 1.00 79.50 187 ASP A C 1
ATOM 1546 O O . ASP A 1 187 ? -24.527 -7.493 1.940 1.00 79.50 187 ASP A O 1
ATOM 1550 N N . VAL A 1 188 ? -23.232 -8.307 0.306 1.00 83.38 188 VAL A N 1
ATOM 1551 C CA . VAL A 1 188 ? -24.277 -9.170 -0.275 1.00 83.38 188 VAL A CA 1
ATOM 1552 C C . VAL A 1 188 ? -24.669 -10.276 0.701 1.00 83.38 188 VAL A C 1
ATOM 1554 O O . VAL A 1 188 ? -25.856 -10.505 0.917 1.00 83.38 188 VAL A O 1
ATOM 1557 N N . LYS A 1 189 ? -23.692 -10.940 1.331 1.00 86.00 189 LYS A N 1
ATOM 1558 C CA . LYS A 1 189 ? -23.948 -12.001 2.315 1.00 86.00 189 LYS A CA 1
ATOM 1559 C C . LYS A 1 189 ? -24.685 -11.484 3.554 1.00 86.00 189 LYS A C 1
ATOM 1561 O O . LYS A 1 189 ? -25.492 -12.207 4.127 1.00 86.00 189 LYS A O 1
ATOM 1566 N N . GLU A 1 190 ? -24.400 -10.256 3.974 1.00 82.38 190 GLU A N 1
ATOM 1567 C CA . GLU A 1 190 ? -25.065 -9.594 5.102 1.00 82.38 190 GLU A CA 1
ATOM 1568 C C . GLU A 1 190 ? -26.428 -8.981 4.725 1.00 82.38 190 GLU A C 1
ATOM 1570 O O . GLU A 1 190 ? -27.096 -8.420 5.592 1.00 82.38 190 GLU A O 1
ATOM 1575 N N . GLY A 1 191 ? -26.844 -9.051 3.452 1.00 80.00 191 GLY A N 1
ATOM 1576 C CA . GLY A 1 191 ? -28.063 -8.399 2.960 1.00 80.00 191 GLY A CA 1
ATOM 1577 C C . GLY A 1 191 ? -28.014 -6.869 3.046 1.00 80.00 191 GLY A C 1
ATOM 1578 O O . GLY A 1 191 ? -29.051 -6.212 3.031 1.00 80.00 191 GLY A O 1
ATOM 1579 N N . SER A 1 192 ? -26.816 -6.293 3.181 1.00 72.75 192 SER A N 1
ATOM 1580 C CA . SER A 1 192 ? -26.583 -4.862 3.392 1.00 72.75 192 SER A CA 1
ATOM 1581 C C . SER A 1 192 ? -26.096 -4.138 2.134 1.00 72.75 192 SER A C 1
ATOM 1583 O O . SER A 1 192 ? -26.049 -2.903 2.125 1.00 72.75 192 SER A O 1
ATOM 1585 N N . TRP A 1 193 ? -25.766 -4.887 1.073 1.00 71.12 193 TRP A N 1
ATOM 1586 C CA . TRP A 1 193 ? -25.357 -4.341 -0.217 1.00 71.12 193 TRP A CA 1
ATOM 1587 C C . TRP A 1 193 ? -26.456 -3.476 -0.823 1.00 71.12 193 TRP A C 1
ATOM 1589 O O . TRP A 1 193 ? -27.551 -3.943 -1.124 1.00 71.12 193 TRP A O 1
ATOM 1599 N N . GLN A 1 194 ? -26.135 -2.207 -1.050 1.00 62.72 194 GLN A N 1
ATOM 1600 C CA . GLN A 1 194 ? -27.068 -1.228 -1.607 1.00 62.72 194 GLN A CA 1
ATOM 1601 C C . GLN A 1 194 ? -26.692 -0.776 -3.016 1.00 62.72 194 GLN A C 1
ATOM 1603 O O . GLN A 1 194 ? -27.354 0.103 -3.560 1.00 62.72 194 GLN A O 1
ATOM 1608 N N . GLY A 1 195 ? -25.669 -1.371 -3.631 1.00 61.50 195 GLY A N 1
ATOM 1609 C CA . GLY A 1 195 ? -25.074 -0.899 -4.882 1.00 61.50 195 GLY A CA 1
ATOM 1610 C C . GLY A 1 195 ? -23.745 -0.167 -4.652 1.00 61.50 195 GLY A C 1
ATOM 1611 O O . GLY A 1 195 ? -23.331 0.013 -3.505 1.00 61.50 195 GLY A O 1
ATOM 1612 N N . PRO A 1 196 ? -23.062 0.255 -5.730 1.00 56.44 196 PRO A N 1
ATOM 1613 C CA . PRO A 1 196 ? -21.746 0.884 -5.667 1.00 56.44 196 PRO A CA 1
ATOM 1614 C C . PRO A 1 196 ? -21.873 2.308 -5.123 1.00 56.44 196 PRO A C 1
ATOM 1616 O O . PRO A 1 196 ? -21.908 3.281 -5.869 1.00 56.44 196 PRO A O 1
ATOM 1619 N N . VAL A 1 197 ? -21.995 2.439 -3.804 1.00 52.75 197 VAL A N 1
ATOM 1620 C CA . VAL A 1 197 ? -22.037 3.749 -3.145 1.00 52.75 197 VAL A CA 1
ATOM 1621 C C . VAL A 1 197 ? -21.119 3.777 -1.930 1.00 52.75 197 VAL A C 1
ATOM 1623 O O . VAL A 1 197 ? -21.568 3.866 -0.785 1.00 52.75 197 VAL A O 1
ATOM 1626 N N . PRO A 1 198 ? -19.799 3.717 -2.132 1.00 54.56 198 PRO A N 1
ATOM 1627 C CA . PRO A 1 198 ? -18.894 4.088 -1.073 1.00 54.56 198 PRO A CA 1
ATOM 1628 C C . PRO A 1 198 ? -18.887 5.621 -0.933 1.00 54.56 198 PRO A C 1
ATOM 1630 O O . PRO A 1 198 ? -18.518 6.324 -1.872 1.00 54.56 198 PRO A O 1
ATOM 1633 N N . ARG A 1 199 ? -19.225 6.163 0.251 1.00 49.97 199 ARG A N 1
ATOM 1634 C CA . ARG A 1 199 ? -19.037 7.601 0.578 1.00 49.97 199 ARG A CA 1
ATOM 1635 C C . ARG A 1 199 ? -17.607 8.087 0.284 1.00 49.97 199 ARG A C 1
ATOM 1637 O O . ARG A 1 199 ? -17.392 9.262 0.018 1.00 49.97 199 ARG A O 1
ATOM 1644 N N . TRP A 1 200 ? -16.641 7.169 0.285 1.00 53.69 200 TRP A N 1
ATOM 1645 C CA . TRP A 1 200 ? -15.236 7.433 -0.013 1.00 53.69 200 TRP A CA 1
ATOM 1646 C C . TRP A 1 200 ? -14.930 7.757 -1.473 1.00 53.69 200 TRP A C 1
ATOM 1648 O O . TRP A 1 200 ? -13.874 8.328 -1.707 1.00 53.69 200 TRP A O 1
ATOM 1658 N N . THR A 1 201 ? -15.827 7.493 -2.429 1.00 54.00 201 THR A N 1
ATOM 1659 C CA . THR A 1 201 ? -15.605 7.889 -3.832 1.00 54.00 201 THR A CA 1
ATOM 1660 C C . THR A 1 201 ? -15.407 9.404 -3.929 1.00 54.00 201 THR A C 1
ATOM 1662 O O . THR A 1 201 ? -14.459 9.852 -4.560 1.00 54.00 201 THR A O 1
ATOM 1665 N N . LEU A 1 202 ? -16.192 10.188 -3.176 1.00 53.38 202 LEU A N 1
ATOM 1666 C CA . LEU A 1 202 ? -16.020 11.642 -3.034 1.00 53.38 202 LEU A CA 1
ATOM 1667 C C . LEU A 1 202 ? -14.651 12.029 -2.456 1.00 53.38 202 LEU A C 1
ATOM 1669 O O . LEU A 1 202 ? -14.003 12.922 -2.993 1.00 53.38 202 LEU A O 1
ATOM 1673 N N . TYR A 1 203 ? -14.168 11.341 -1.417 1.00 56.56 203 TYR A N 1
ATOM 1674 C CA . TYR A 1 203 ? -12.837 11.611 -0.853 1.00 56.56 203 TYR A CA 1
ATOM 1675 C C . TYR A 1 203 ? -11.707 11.225 -1.811 1.00 56.56 203 TYR A C 1
ATOM 1677 O O . TYR A 1 203 ? -10.711 11.936 -1.887 1.00 56.56 203 TYR A O 1
ATOM 1685 N N . SER A 1 204 ? -11.863 10.133 -2.560 1.00 53.03 204 SER A N 1
ATOM 1686 C CA . SER A 1 204 ? -10.908 9.699 -3.581 1.00 53.03 204 SER A CA 1
ATOM 1687 C C . SER A 1 204 ? -10.847 10.673 -4.755 1.00 53.03 204 SER A C 1
ATOM 1689 O O . SER A 1 204 ? -9.760 10.928 -5.254 1.00 53.03 204 SER A O 1
ATOM 1691 N N . ILE A 1 205 ? -11.975 11.270 -5.152 1.00 54.69 205 ILE A N 1
ATOM 1692 C CA . ILE A 1 205 ? -12.028 12.309 -6.190 1.00 54.69 205 ILE A CA 1
ATOM 1693 C C . ILE A 1 205 ? -11.400 13.599 -5.689 1.00 54.69 205 ILE A C 1
ATOM 1695 O O . ILE A 1 205 ? -10.543 14.148 -6.369 1.00 54.69 205 ILE A O 1
ATOM 1699 N N . VAL A 1 206 ? -11.776 14.064 -4.492 1.00 56.84 206 VAL A N 1
ATOM 1700 C CA . VAL A 1 206 ? -11.156 15.252 -3.894 1.00 56.84 206 VAL A CA 1
ATOM 1701 C C . VAL A 1 206 ? -9.655 15.040 -3.776 1.00 56.84 206 VAL A C 1
ATOM 1703 O O . VAL A 1 206 ? -8.916 15.950 -4.119 1.00 56.84 206 VAL A O 1
ATOM 1706 N N . MET A 1 207 ? -9.201 13.846 -3.383 1.00 53.50 207 MET A N 1
ATOM 1707 C CA . MET A 1 207 ? -7.783 13.487 -3.347 1.00 53.50 207 MET A CA 1
ATOM 1708 C C . MET A 1 207 ? -7.146 13.438 -4.747 1.00 53.50 207 MET A C 1
ATOM 1710 O O . MET A 1 207 ? -6.045 13.941 -4.920 1.00 53.50 207 MET A O 1
ATOM 1714 N N . ALA A 1 208 ? -7.804 12.874 -5.760 1.00 54.34 208 ALA A N 1
ATOM 1715 C CA . ALA A 1 208 ? -7.262 12.798 -7.119 1.00 54.34 208 ALA A CA 1
ATOM 1716 C C . ALA A 1 208 ? -7.151 14.186 -7.778 1.00 54.34 208 ALA A C 1
ATOM 1718 O O . ALA A 1 208 ? -6.096 14.541 -8.300 1.00 54.34 208 ALA A O 1
ATOM 1719 N N . VAL A 1 209 ? -8.207 15.001 -7.678 1.00 57.88 209 VAL A N 1
ATOM 1720 C CA . VAL A 1 209 ? -8.234 16.407 -8.120 1.00 57.88 209 VAL A CA 1
ATOM 1721 C C . VAL A 1 209 ? -7.201 17.223 -7.351 1.00 57.88 209 VAL A C 1
ATOM 1723 O O . VAL A 1 209 ? -6.479 18.027 -7.929 1.00 57.88 209 VAL A O 1
ATOM 1726 N N . SER A 1 210 ? -7.080 16.963 -6.053 1.00 53.97 210 SER A N 1
ATOM 1727 C CA . SER A 1 210 ? -6.050 17.535 -5.200 1.00 53.97 210 SER A CA 1
ATOM 1728 C C . SER A 1 210 ? -4.641 17.202 -5.671 1.00 53.97 210 SER A C 1
ATOM 1730 O O . SER A 1 210 ? -3.831 18.108 -5.792 1.00 53.97 210 SER A O 1
ATOM 1732 N N . ILE A 1 211 ? -4.337 15.932 -5.954 1.00 53.38 211 ILE A N 1
ATOM 1733 C CA . ILE A 1 211 ? -3.017 15.497 -6.429 1.00 53.38 211 ILE A CA 1
ATOM 1734 C C . ILE A 1 211 ? -2.675 16.206 -7.742 1.00 53.38 211 ILE A C 1
ATOM 1736 O O . ILE A 1 211 ? -1.577 16.744 -7.861 1.00 53.38 211 ILE A O 1
ATOM 1740 N N . LEU A 1 212 ? -3.618 16.277 -8.685 1.00 53.97 212 LEU A N 1
ATOM 1741 C CA . LEU A 1 212 ? -3.439 17.009 -9.943 1.00 53.97 212 LEU A CA 1
ATOM 1742 C C . LEU A 1 212 ? -3.203 18.508 -9.704 1.00 53.97 212 LEU A C 1
ATOM 1744 O O . LEU A 1 212 ? -2.281 19.080 -10.278 1.00 53.97 212 LEU A O 1
ATOM 1748 N N . ALA A 1 213 ? -3.964 19.123 -8.795 1.00 55.91 213 ALA A N 1
ATOM 1749 C CA . ALA A 1 213 ? -3.796 20.525 -8.429 1.00 55.91 213 ALA A CA 1
ATOM 1750 C C . ALA A 1 213 ? -2.456 20.798 -7.721 1.00 55.91 213 ALA A C 1
ATOM 1752 O O . ALA A 1 213 ? -1.853 21.834 -7.964 1.00 55.91 213 ALA A O 1
ATOM 1753 N N . VAL A 1 214 ? -1.941 19.882 -6.887 1.00 55.53 214 VAL A N 1
ATOM 1754 C CA . VAL A 1 214 ? -0.638 20.033 -6.201 1.00 55.53 214 VAL A CA 1
ATOM 1755 C C . VAL A 1 214 ? 0.523 20.113 -7.191 1.00 55.53 214 VAL A C 1
ATOM 1757 O O . VAL A 1 214 ? 1.492 20.832 -6.934 1.00 55.53 214 VAL A O 1
ATOM 1760 N N . TRP A 1 215 ? 0.445 19.385 -8.305 1.00 52.84 215 TRP A N 1
ATOM 1761 C CA . TRP A 1 215 ? 1.507 19.376 -9.311 1.00 52.84 215 TRP A CA 1
ATOM 1762 C C . TRP A 1 215 ? 1.644 20.716 -10.039 1.00 52.84 215 TRP A C 1
ATOM 1764 O O . TRP A 1 215 ? 2.761 21.102 -10.377 1.00 52.84 215 TRP A O 1
ATOM 1774 N N . THR A 1 216 ? 0.547 21.454 -10.208 1.00 60.69 216 THR A N 1
ATOM 1775 C CA . THR A 1 216 ? 0.531 22.762 -10.883 1.00 60.69 216 THR A CA 1
ATOM 1776 C C . THR A 1 216 ? 0.426 23.949 -9.921 1.00 60.69 216 THR A C 1
ATOM 1778 O O . THR A 1 216 ? 0.579 25.094 -10.342 1.00 60.69 216 THR A O 1
ATOM 1781 N N . ALA A 1 217 ? 0.164 23.712 -8.633 1.00 61.09 217 ALA A N 1
ATOM 1782 C CA . ALA A 1 217 ? -0.028 24.763 -7.641 1.00 61.09 217 ALA A CA 1
ATOM 1783 C C . ALA A 1 217 ? 1.299 25.358 -7.126 1.00 61.09 217 ALA A C 1
ATOM 1785 O O . ALA A 1 217 ? 2.285 24.634 -6.924 1.00 61.09 217 ALA A O 1
ATOM 1786 N N . PRO A 1 218 ? 1.320 26.669 -6.812 1.00 70.06 218 PRO A N 1
ATOM 1787 C CA . PRO A 1 218 ? 2.439 27.286 -6.106 1.00 70.06 218 PRO A CA 1
ATOM 1788 C C . PRO A 1 218 ? 2.662 26.615 -4.741 1.00 70.06 218 PRO A C 1
ATOM 1790 O O . PRO A 1 218 ? 1.723 26.105 -4.128 1.00 70.06 218 PRO A O 1
ATOM 1793 N N . LEU A 1 219 ? 3.909 26.614 -4.248 1.00 65.19 219 LEU A N 1
ATOM 1794 C CA . LEU A 1 219 ? 4.332 25.851 -3.057 1.00 65.19 219 LEU A CA 1
ATOM 1795 C C . LEU A 1 219 ? 3.409 26.027 -1.837 1.00 65.19 219 LEU A C 1
ATOM 1797 O O . LEU A 1 219 ? 3.118 25.052 -1.148 1.00 65.19 219 LEU A O 1
ATOM 1801 N N . TRP A 1 220 ? 2.923 27.248 -1.598 1.00 69.69 220 TRP A N 1
ATOM 1802 C CA . TRP A 1 220 ? 2.038 27.581 -0.476 1.00 69.69 220 TRP A CA 1
ATOM 1803 C C . TRP A 1 220 ? 0.642 26.947 -0.583 1.00 69.69 220 TRP A C 1
ATOM 1805 O O . TRP A 1 220 ? -0.009 26.725 0.435 1.00 69.69 220 TRP A O 1
ATOM 1815 N N . ALA A 1 221 ? 0.189 26.633 -1.800 1.00 64.88 221 ALA A N 1
ATOM 1816 C CA . ALA A 1 221 ? -1.123 26.058 -2.081 1.00 64.88 221 ALA A CA 1
ATOM 1817 C C . ALA A 1 221 ? -1.101 24.521 -2.156 1.00 64.88 221 ALA A C 1
ATOM 1819 O O . ALA A 1 221 ? -2.141 23.882 -2.018 1.00 64.88 221 ALA A O 1
ATOM 1820 N N . LYS A 1 222 ? 0.081 23.904 -2.284 1.00 62.09 222 LYS A N 1
ATOM 1821 C CA . LYS A 1 222 ? 0.256 22.442 -2.246 1.00 62.09 222 LYS A CA 1
ATOM 1822 C C . LYS A 1 222 ? -0.359 21.741 -1.013 1.00 62.09 222 LYS A C 1
ATOM 1824 O O . LYS A 1 222 ? -0.866 20.633 -1.180 1.00 62.09 222 LYS A O 1
ATOM 1829 N N . PRO A 1 223 ? -0.381 22.321 0.207 1.00 63.75 223 PRO A N 1
ATOM 1830 C CA . PRO A 1 223 ? -1.039 21.687 1.355 1.00 63.75 223 PRO A CA 1
ATOM 1831 C C . PRO A 1 223 ? -2.569 21.870 1.415 1.00 63.75 223 PRO A C 1
ATOM 1833 O O . PRO A 1 223 ? -3.215 21.125 2.153 1.00 63.75 223 PRO A O 1
ATOM 1836 N N . LEU A 1 224 ? -3.176 22.804 0.665 1.00 63.53 224 LEU A N 1
ATOM 1837 C CA . LEU A 1 224 ? -4.629 23.081 0.704 1.00 63.53 224 LEU A CA 1
ATOM 1838 C C . LEU A 1 224 ? -5.497 21.839 0.455 1.00 63.53 224 LEU A C 1
ATOM 1840 O O . LEU A 1 224 ? -6.417 21.603 1.234 1.00 63.53 224 LEU A O 1
ATOM 1844 N N . PRO A 1 225 ? -5.199 21.002 -0.549 1.00 63.75 225 PRO A N 1
ATOM 1845 C CA . PRO A 1 225 ? -5.725 19.651 -0.677 1.00 63.75 225 PRO A CA 1
ATOM 1846 C C . PRO A 1 225 ? -5.861 18.813 0.591 1.00 63.75 225 PRO A C 1
ATOM 1848 O O . PRO A 1 225 ? -6.919 18.248 0.873 1.00 63.75 225 PRO A O 1
ATOM 1851 N N . LEU A 1 226 ? -4.785 18.733 1.372 1.00 62.69 226 LEU A N 1
ATOM 1852 C CA . LEU A 1 226 ? -4.741 17.933 2.589 1.00 62.69 226 LEU A CA 1
ATOM 1853 C C . LEU A 1 226 ? -5.576 18.587 3.692 1.00 62.69 226 LEU A C 1
ATOM 1855 O O . LEU A 1 226 ? -6.233 17.885 4.456 1.00 62.69 226 LEU A O 1
ATOM 1859 N N . VAL A 1 227 ? -5.611 19.922 3.735 1.00 66.31 227 VAL A N 1
ATOM 1860 C CA . VAL A 1 227 ? -6.479 20.689 4.640 1.00 66.31 227 VAL A CA 1
ATOM 1861 C C . VAL A 1 227 ? -7.953 20.494 4.283 1.00 66.31 227 VAL A C 1
ATOM 1863 O O . VAL A 1 227 ? -8.750 20.196 5.166 1.00 66.31 227 VAL A O 1
ATOM 1866 N N . LEU A 1 228 ? -8.322 20.586 3.003 1.00 66.31 228 LEU A N 1
ATOM 1867 C CA . LEU A 1 228 ? -9.680 20.331 2.514 1.00 66.31 228 LEU A CA 1
ATOM 1868 C C . LEU A 1 228 ? -10.125 18.910 2.840 1.00 66.31 228 LEU A C 1
ATOM 1870 O O . LEU A 1 228 ? -11.224 18.707 3.349 1.00 66.31 228 LEU A O 1
ATOM 1874 N N . LEU A 1 229 ? -9.253 17.928 2.616 1.00 65.69 229 LEU A N 1
ATOM 1875 C CA . LEU A 1 229 ? -9.516 16.549 2.993 1.00 65.69 229 LEU A CA 1
ATOM 1876 C C . LEU A 1 229 ? -9.708 16.406 4.510 1.00 65.69 229 LEU A C 1
ATOM 1878 O O . LEU A 1 229 ? -10.672 15.779 4.944 1.00 65.69 229 LEU A O 1
ATOM 1882 N N . ALA A 1 230 ? -8.837 17.012 5.321 1.00 64.06 230 ALA A N 1
ATOM 1883 C CA . ALA A 1 230 ? -8.949 16.993 6.777 1.00 64.06 230 ALA A CA 1
ATOM 1884 C C . ALA A 1 230 ? -10.246 17.660 7.269 1.00 64.06 230 ALA A C 1
ATOM 1886 O O . ALA A 1 230 ? -10.891 17.129 8.172 1.00 64.06 230 ALA A O 1
ATOM 1887 N N . LEU A 1 231 ? -10.665 18.770 6.654 1.00 65.12 231 LEU A N 1
ATOM 1888 C CA . LEU A 1 231 ? -11.927 19.456 6.940 1.00 65.12 231 LEU A CA 1
ATOM 1889 C C . LEU A 1 231 ? -13.136 18.610 6.537 1.00 65.12 231 LEU A C 1
ATOM 1891 O O . LEU A 1 231 ? -14.075 18.489 7.316 1.00 65.12 231 LEU A O 1
ATOM 1895 N N . LEU A 1 232 ? -13.098 17.968 5.369 1.00 65.38 232 LEU A N 1
ATOM 1896 C CA . LEU A 1 232 ? -14.138 17.045 4.912 1.00 65.38 232 LEU A CA 1
ATOM 1897 C C . LEU A 1 232 ? -14.281 15.838 5.846 1.00 65.38 232 LEU A C 1
ATOM 1899 O O . LEU A 1 232 ? -15.393 15.420 6.163 1.00 65.38 232 LEU A O 1
ATOM 1903 N N . ILE A 1 233 ? -13.161 15.303 6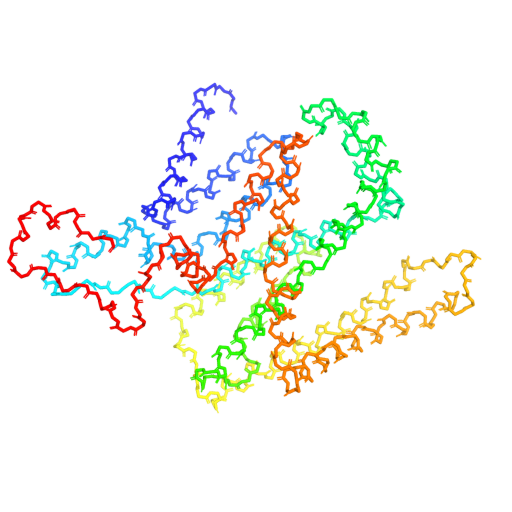.327 1.00 63.75 233 ILE A N 1
ATOM 1904 C CA . ILE A 1 233 ? -13.118 14.231 7.324 1.00 63.75 233 ILE A CA 1
ATOM 1905 C C . ILE A 1 233 ? -13.635 14.719 8.681 1.00 63.75 233 ILE A C 1
ATOM 1907 O O . ILE A 1 233 ? -14.352 13.992 9.366 1.00 63.75 233 ILE A O 1
ATOM 1911 N N . ALA A 1 234 ? -13.254 15.924 9.108 1.00 63.78 234 ALA A N 1
ATOM 1912 C CA . ALA A 1 234 ? -13.723 16.507 10.360 1.00 63.78 234 ALA A CA 1
ATOM 1913 C C . ALA A 1 234 ? -15.237 16.744 10.310 1.00 63.78 234 ALA A C 1
ATOM 1915 O O . ALA A 1 234 ? -15.940 16.371 11.245 1.00 63.78 234 ALA A O 1
ATOM 1916 N N . ALA A 1 235 ? -15.742 17.270 9.194 1.00 61.91 235 ALA A N 1
ATOM 1917 C CA . ALA A 1 235 ? -17.165 17.422 8.928 1.00 61.91 235 ALA A CA 1
ATOM 1918 C C . ALA A 1 235 ? -17.883 16.064 8.934 1.00 61.91 235 ALA A C 1
ATOM 1920 O O . ALA A 1 235 ? -18.895 15.926 9.613 1.00 61.91 235 ALA A O 1
ATOM 1921 N N . ASP A 1 236 ? -17.335 15.032 8.284 1.00 62.47 236 ASP A N 1
ATOM 1922 C CA . ASP A 1 236 ? -17.892 13.670 8.319 1.00 62.47 236 ASP A CA 1
ATOM 1923 C C . ASP A 1 236 ? -17.982 13.121 9.748 1.00 62.47 236 ASP A C 1
ATOM 1925 O O . ASP A 1 236 ? -19.023 12.619 10.165 1.00 62.47 236 ASP A O 1
ATOM 1929 N N . ARG A 1 237 ? -16.932 13.308 10.551 1.00 61.62 237 ARG A N 1
ATOM 1930 C CA . ARG A 1 237 ? -16.900 12.857 11.950 1.00 61.62 237 ARG A CA 1
ATOM 1931 C C . ARG A 1 237 ? -17.859 13.610 12.866 1.00 61.62 237 ARG A C 1
ATOM 1933 O O . ARG A 1 237 ? -18.341 13.023 13.832 1.00 61.62 237 ARG A O 1
ATOM 1940 N N . LEU A 1 238 ? -18.064 14.900 12.617 1.00 58.56 238 LEU A N 1
ATOM 1941 C CA . LEU A 1 238 ? -18.849 15.779 13.482 1.00 58.56 238 LEU A CA 1
ATOM 1942 C C . LEU A 1 238 ? -20.336 15.816 13.088 1.00 58.56 238 LEU A C 1
ATOM 1944 O O . LEU A 1 238 ? -21.177 15.989 13.965 1.00 58.56 238 LEU A O 1
ATOM 1948 N N . TRP A 1 239 ? -20.666 15.635 11.803 1.00 52.94 239 TRP A N 1
ATOM 1949 C CA . TRP A 1 239 ? -22.003 15.924 11.263 1.00 52.94 239 TRP A CA 1
ATOM 1950 C C . TRP A 1 239 ? -22.703 14.743 10.586 1.00 52.94 239 TRP A C 1
ATOM 1952 O O . TRP A 1 239 ? -23.930 14.775 10.450 1.00 52.94 239 TRP A O 1
ATOM 1962 N N . LEU A 1 240 ? -21.997 13.685 10.169 1.00 52.34 240 LEU A N 1
ATOM 1963 C CA . LEU A 1 240 ? -22.656 12.578 9.478 1.00 52.34 240 LEU A CA 1
ATOM 1964 C C . LEU A 1 240 ? -23.158 11.508 10.457 1.00 52.34 240 LEU A C 1
ATOM 1966 O O . LEU A 1 240 ? -22.407 10.752 11.073 1.00 52.34 240 LEU A O 1
ATOM 1970 N N . LYS A 1 241 ? -24.493 11.409 10.534 1.00 53.31 241 LYS A N 1
ATOM 1971 C CA . LYS A 1 241 ? -25.229 10.252 11.070 1.00 53.31 241 LYS A CA 1
ATOM 1972 C C . LYS A 1 241 ? -24.705 8.946 10.431 1.00 53.31 241 LYS A C 1
ATOM 1974 O O . LYS A 1 241 ? -24.125 8.998 9.333 1.00 53.31 241 LYS A O 1
ATOM 1979 N N . PRO A 1 242 ? -24.923 7.773 11.073 1.00 55.09 242 PRO A N 1
ATOM 1980 C CA . PRO A 1 242 ? -24.568 6.475 10.498 1.00 55.09 242 PRO A CA 1
ATOM 1981 C C . PRO A 1 242 ? -24.960 6.415 9.023 1.00 55.09 242 PRO A C 1
ATOM 1983 O O . PRO A 1 242 ? -26.022 6.924 8.663 1.00 55.09 242 PRO A O 1
ATOM 1986 N N . ALA A 1 243 ? -24.089 5.851 8.177 1.00 54.56 243 ALA A N 1
ATOM 1987 C CA . ALA A 1 243 ? -24.357 5.748 6.745 1.00 54.56 243 ALA A CA 1
ATOM 1988 C C . ALA A 1 243 ? -25.780 5.222 6.525 1.00 54.56 243 ALA A C 1
ATOM 1990 O O . ALA A 1 243 ? -26.130 4.187 7.095 1.00 54.56 243 ALA A O 1
ATOM 1991 N N . ASP A 1 244 ? -26.593 5.972 5.773 1.00 55.78 244 ASP A N 1
ATOM 1992 C CA . ASP A 1 244 ? -27.959 5.567 5.454 1.00 55.78 244 ASP A CA 1
ATOM 1993 C C . ASP A 1 244 ? -27.890 4.221 4.737 1.00 55.78 244 ASP A C 1
ATOM 1995 O O . ASP A 1 244 ? -27.424 4.143 3.601 1.00 55.78 244 ASP A O 1
ATOM 1999 N N . LYS A 1 245 ? -28.304 3.167 5.446 1.00 57.41 245 LYS A N 1
ATOM 2000 C CA . LYS A 1 245 ? -28.311 1.801 4.931 1.00 57.41 245 LYS A CA 1
ATOM 2001 C C . LYS A 1 245 ? -29.598 1.459 4.178 1.00 57.41 245 LYS A C 1
ATOM 2003 O O . LYS A 1 245 ? -29.769 0.325 3.746 1.00 57.41 245 LYS A O 1
ATOM 2008 N N . SER A 1 246 ? -30.544 2.389 4.079 1.00 62.38 246 SER A N 1
ATOM 2009 C CA . SER A 1 246 ? -31.762 2.152 3.309 1.00 62.38 246 SER A CA 1
ATOM 2010 C C . SER A 1 246 ? -31.496 2.243 1.810 1.00 62.38 246 SER A C 1
ATOM 2012 O O . SER A 1 246 ? -32.209 1.625 1.024 1.00 62.38 246 SER A O 1
ATOM 2014 N N . GLY A 1 247 ? -30.491 3.031 1.408 1.00 62.16 247 GLY A N 1
ATOM 2015 C CA . GLY A 1 247 ? -30.155 3.285 0.014 1.00 62.16 247 GLY A CA 1
ATOM 2016 C C . GLY A 1 247 ? -31.221 4.066 -0.762 1.00 62.16 247 GLY A C 1
ATOM 2017 O O . GLY A 1 247 ? -31.084 4.190 -1.977 1.00 62.16 247 GLY A O 1
ATOM 2018 N N . LYS A 1 248 ? -32.275 4.551 -0.087 1.00 68.06 248 LYS A N 1
ATOM 2019 C CA . LYS A 1 248 ? -33.491 5.116 -0.697 1.00 68.06 248 LYS A CA 1
ATOM 2020 C C . LYS A 1 248 ? -33.613 6.634 -0.533 1.00 68.06 248 LYS A C 1
ATOM 2022 O O . LYS A 1 248 ? -34.404 7.246 -1.241 1.00 68.06 248 LYS A O 1
ATOM 2027 N N . GLY A 1 249 ? -32.849 7.251 0.372 1.00 70.94 249 GLY A N 1
ATOM 2028 C CA . GLY A 1 249 ? -32.896 8.698 0.599 1.00 70.94 249 GLY A CA 1
ATOM 2029 C C . GLY A 1 249 ? -32.263 9.521 -0.530 1.00 70.94 249 GLY A C 1
ATOM 2030 O O . GLY A 1 249 ? -31.363 9.048 -1.227 1.00 70.94 249 GLY A O 1
ATOM 2031 N N . ALA A 1 250 ? -32.674 10.788 -0.663 1.00 72.19 250 ALA A N 1
ATOM 2032 C CA . ALA A 1 250 ? -32.125 11.730 -1.648 1.00 72.19 250 ALA A CA 1
ATOM 2033 C C . ALA A 1 250 ? -30.591 11.835 -1.569 1.00 72.19 250 ALA A C 1
ATOM 2035 O O . ALA A 1 250 ? -29.910 11.762 -2.585 1.00 72.19 250 ALA A O 1
ATOM 2036 N N . VAL A 1 251 ? -30.035 11.878 -0.353 1.00 68.81 251 VAL A N 1
ATOM 2037 C CA . VAL A 1 251 ? -28.579 11.884 -0.124 1.00 68.81 251 VAL A CA 1
ATOM 2038 C C . VAL A 1 251 ? -27.912 10.624 -0.684 1.00 68.81 251 VAL A C 1
ATOM 2040 O O . VAL A 1 251 ? -26.835 10.716 -1.266 1.00 68.81 251 VAL A O 1
ATOM 2043 N N . SER A 1 252 ? -28.536 9.448 -0.543 1.00 67.25 252 SER A N 1
ATOM 2044 C CA . SER A 1 252 ? -27.996 8.208 -1.112 1.00 67.25 252 SER A CA 1
ATOM 2045 C C . SER A 1 252 ? -27.915 8.314 -2.632 1.00 67.25 252 SER A C 1
ATOM 2047 O O . SER A 1 252 ? -26.848 8.061 -3.189 1.00 67.25 252 SER A O 1
ATOM 2049 N N . TRP A 1 253 ? -28.994 8.769 -3.282 1.00 72.56 253 TRP A N 1
ATOM 2050 C CA . TRP A 1 253 ? -29.061 8.995 -4.730 1.00 72.56 253 TRP A CA 1
ATOM 2051 C C . TRP A 1 253 ? -28.034 10.008 -5.232 1.00 72.56 253 TRP A C 1
ATOM 2053 O O . TRP A 1 253 ? -27.320 9.710 -6.189 1.00 72.56 253 TRP A O 1
ATOM 2063 N N . THR A 1 254 ? -27.883 11.148 -4.553 1.00 70.31 254 THR A N 1
ATOM 2064 C CA . THR A 1 254 ? -26.852 12.142 -4.878 1.00 70.31 254 THR A CA 1
ATOM 2065 C C . THR A 1 254 ? -25.456 11.526 -4.828 1.00 70.31 254 THR A C 1
ATOM 2067 O O . THR A 1 254 ? -24.687 11.679 -5.773 1.00 70.31 254 THR A O 1
ATOM 2070 N N . VAL A 1 255 ? -25.128 10.766 -3.777 1.00 66.81 255 VAL A N 1
ATOM 2071 C CA . VAL A 1 255 ? -23.815 10.109 -3.680 1.00 66.81 255 VAL A CA 1
ATOM 2072 C C . VAL A 1 255 ? -23.627 9.082 -4.802 1.00 66.81 255 VAL A C 1
ATOM 2074 O O . VAL A 1 255 ? -22.521 8.996 -5.332 1.00 66.81 255 VAL A O 1
ATOM 2077 N N . ARG A 1 256 ? -24.669 8.341 -5.222 1.00 71.06 256 ARG A N 1
ATOM 2078 C CA . ARG A 1 256 ? -24.554 7.406 -6.363 1.00 71.06 256 ARG A CA 1
ATOM 2079 C C . ARG A 1 256 ? -24.240 8.141 -7.654 1.00 71.06 256 ARG A C 1
ATOM 2081 O O . ARG A 1 256 ? -23.294 7.768 -8.337 1.00 71.06 256 ARG A O 1
ATOM 2088 N N . LEU A 1 257 ? -25.031 9.164 -7.974 1.00 72.88 257 LEU A N 1
ATOM 2089 C CA . LEU A 1 257 ? -24.895 9.928 -9.213 1.00 72.88 257 LEU A CA 1
ATOM 2090 C C . LEU A 1 257 ? -23.520 10.588 -9.292 1.00 72.88 257 LEU A C 1
ATOM 2092 O O . LEU A 1 257 ? -22.848 10.462 -10.309 1.00 72.88 257 LEU A O 1
ATOM 2096 N N . LEU A 1 258 ? -23.060 11.201 -8.197 1.00 68.25 258 LEU A N 1
ATOM 2097 C CA . LEU A 1 258 ? -21.723 11.791 -8.129 1.00 68.25 258 LEU A CA 1
ATOM 2098 C C . LEU A 1 258 ? -20.615 10.736 -8.240 1.00 68.25 258 LEU A C 1
ATOM 2100 O O . LEU A 1 258 ? -19.625 10.968 -8.925 1.00 68.25 258 LEU A O 1
ATOM 2104 N N . SER A 1 259 ? -20.777 9.567 -7.611 1.00 66.31 259 SER A N 1
ATOM 2105 C CA . SER A 1 259 ? -19.788 8.479 -7.693 1.00 66.31 259 SER A CA 1
ATOM 2106 C C . SER A 1 259 ? -19.672 7.923 -9.114 1.00 66.31 259 SER A C 1
ATOM 2108 O O . SER A 1 259 ? -18.563 7.731 -9.605 1.00 66.31 259 SER A O 1
ATOM 2110 N N . TRP A 1 260 ? -20.802 7.703 -9.792 1.00 72.81 260 TRP A N 1
ATOM 2111 C CA . TRP A 1 260 ? -20.829 7.257 -11.186 1.00 72.81 260 TRP A CA 1
ATOM 2112 C C . TRP A 1 260 ? -20.310 8.324 -12.143 1.00 72.81 260 TRP A C 1
ATOM 2114 O O . TRP A 1 260 ? -19.465 8.019 -12.978 1.00 72.81 260 TRP A O 1
ATOM 2124 N N . GLY A 1 261 ? -20.761 9.571 -11.994 1.00 71.81 261 GLY A N 1
ATOM 2125 C CA . GLY A 1 261 ? -20.289 10.690 -12.807 1.00 71.81 261 GLY A CA 1
ATOM 2126 C C . GLY A 1 261 ? -18.779 10.874 -12.695 1.00 71.81 261 GLY A C 1
ATOM 2127 O O . GLY A 1 261 ? -18.103 11.095 -13.692 1.00 71.81 261 GLY A O 1
ATOM 2128 N N . ALA A 1 262 ? -18.223 10.686 -11.502 1.00 68.81 262 ALA A N 1
ATOM 2129 C CA . ALA A 1 262 ? -16.789 10.748 -11.303 1.00 68.81 262 ALA A CA 1
ATOM 2130 C C . ALA A 1 262 ? -16.022 9.537 -11.833 1.00 68.81 262 ALA A C 1
ATOM 2132 O O . ALA A 1 262 ? -14.911 9.706 -12.322 1.00 68.81 262 ALA A O 1
ATOM 2133 N N . LEU A 1 263 ? -16.589 8.331 -11.759 1.00 72.81 263 LEU A N 1
ATOM 2134 C CA . LEU A 1 263 ? -16.000 7.156 -12.398 1.00 72.81 263 LEU A CA 1
ATOM 2135 C C . LEU A 1 263 ? -15.932 7.350 -13.919 1.00 72.81 263 LEU A C 1
ATOM 2137 O O . LEU A 1 263 ? -14.895 7.099 -14.525 1.00 72.81 263 LEU A O 1
ATOM 2141 N N . VAL A 1 264 ? -17.015 7.854 -14.517 1.00 76.50 264 VAL A N 1
ATOM 2142 C CA . VAL A 1 264 ? -17.061 8.218 -15.939 1.00 76.50 264 VAL A CA 1
ATOM 2143 C C . VAL A 1 264 ? -16.027 9.302 -16.237 1.00 76.50 264 VAL A C 1
ATOM 2145 O O . VAL A 1 264 ? -15.203 9.123 -17.127 1.00 76.50 264 VAL A O 1
ATOM 2148 N N . GLY A 1 265 ? -16.004 10.383 -15.453 1.00 71.38 265 GLY A N 1
ATOM 2149 C CA . GLY A 1 265 ? -15.031 11.465 -15.601 1.00 71.38 265 GLY A CA 1
ATOM 2150 C C . GLY A 1 265 ? -13.580 10.989 -15.489 1.00 71.38 265 GLY A C 1
ATOM 2151 O O . GLY A 1 265 ? -12.742 11.407 -16.280 1.00 71.38 265 GLY A O 1
ATOM 2152 N N . PHE A 1 266 ? -13.289 10.067 -14.567 1.00 75.31 266 PHE A N 1
ATOM 2153 C CA . PHE A 1 266 ? -11.974 9.444 -14.423 1.00 75.31 266 PHE A CA 1
ATOM 2154 C C . PHE A 1 266 ? -11.570 8.682 -15.684 1.00 75.31 266 PHE A C 1
ATOM 2156 O O . PHE A 1 266 ? -10.465 8.881 -16.178 1.00 75.31 266 PHE A O 1
ATOM 2163 N N . PHE A 1 267 ? -12.452 7.840 -16.228 1.00 78.56 267 PHE A N 1
ATOM 2164 C CA . PHE A 1 267 ? -12.137 7.081 -17.436 1.00 78.56 267 PHE A CA 1
ATOM 2165 C C . PHE A 1 267 ? -12.022 7.964 -18.680 1.00 78.56 267 PHE A C 1
ATOM 2167 O O . PHE A 1 267 ? -11.153 7.710 -19.506 1.00 78.56 267 PHE A O 1
ATOM 2174 N N . LEU A 1 268 ? -12.832 9.020 -18.796 1.00 79.75 268 LEU A N 1
ATOM 2175 C CA . LEU A 1 268 ? -12.700 10.003 -19.874 1.00 79.75 268 LEU A CA 1
ATOM 2176 C C . LEU A 1 268 ? -11.365 10.748 -19.786 1.00 79.75 268 LEU A C 1
ATOM 2178 O O . LEU A 1 268 ? -10.647 10.843 -20.778 1.00 79.75 268 LEU A O 1
ATOM 2182 N N . ALA A 1 269 ? -10.994 11.218 -18.592 1.00 74.69 269 ALA A N 1
ATOM 2183 C CA . ALA A 1 269 ? -9.707 11.864 -18.368 1.00 74.69 269 ALA A CA 1
ATOM 2184 C C . ALA A 1 269 ? -8.541 10.903 -18.636 1.00 74.69 269 ALA A C 1
ATOM 2186 O O . ALA A 1 269 ? -7.575 11.282 -19.286 1.00 74.69 269 ALA A O 1
ATOM 2187 N N . ALA A 1 270 ? -8.629 9.648 -18.191 1.00 77.06 270 ALA A N 1
ATOM 2188 C CA . ALA A 1 270 ? -7.606 8.641 -18.449 1.00 77.06 270 ALA A CA 1
ATOM 2189 C C . ALA A 1 270 ? -7.491 8.300 -19.945 1.00 77.06 270 ALA A C 1
ATOM 2191 O O . ALA A 1 270 ? -6.378 8.155 -20.441 1.00 77.06 270 ALA A O 1
ATOM 2192 N N . ALA A 1 271 ? -8.609 8.221 -20.675 1.00 82.25 271 ALA A N 1
ATOM 2193 C CA . ALA A 1 271 ? -8.617 7.982 -22.117 1.00 82.25 271 ALA A CA 1
ATOM 2194 C C . ALA A 1 271 ? -7.981 9.149 -22.882 1.00 82.25 271 ALA A C 1
ATOM 2196 O O . ALA A 1 271 ? -7.204 8.922 -23.808 1.00 82.25 271 ALA A O 1
ATOM 2197 N N . TYR A 1 272 ? -8.251 10.383 -22.448 1.00 81.56 272 TYR A N 1
ATOM 2198 C CA . TYR A 1 272 ? -7.600 11.584 -22.967 1.00 81.56 272 TYR A CA 1
ATOM 2199 C C . TYR A 1 272 ? -6.101 11.619 -22.635 1.00 81.56 272 TYR A C 1
ATOM 2201 O O . TYR A 1 272 ? -5.278 11.913 -23.487 1.00 81.56 272 TYR A O 1
ATOM 2209 N N . MET A 1 273 ? -5.700 11.251 -21.418 1.00 79.81 273 MET A N 1
ATOM 2210 C CA . MET A 1 273 ? -4.278 11.179 -21.063 1.00 79.81 273 MET A CA 1
ATOM 2211 C C . MET A 1 273 ? -3.537 10.076 -21.829 1.00 79.81 273 MET A C 1
ATOM 2213 O O . MET A 1 273 ? -2.366 10.253 -22.153 1.00 79.81 273 MET A O 1
ATOM 2217 N N . ALA A 1 274 ? -4.194 8.952 -22.128 1.00 82.19 274 ALA A N 1
ATOM 2218 C CA . ALA A 1 274 ? -3.633 7.899 -22.971 1.00 82.19 274 ALA A CA 1
ATOM 2219 C C . ALA A 1 274 ? -3.437 8.380 -24.418 1.00 82.19 274 ALA A C 1
ATOM 2221 O O . ALA A 1 274 ? -2.380 8.124 -24.992 1.00 82.19 274 ALA A O 1
ATOM 2222 N N . ASP A 1 275 ? -4.406 9.131 -24.952 1.00 88.12 275 ASP A N 1
ATOM 2223 C CA . ASP A 1 275 ? -4.311 9.803 -26.253 1.00 88.12 275 ASP A CA 1
ATOM 2224 C C . ASP A 1 275 ? -3.077 10.714 -26.314 1.00 88.12 275 ASP A C 1
ATOM 2226 O O . ASP A 1 275 ? -2.145 10.476 -27.085 1.00 88.12 275 ASP A O 1
ATOM 2230 N N . LEU A 1 276 ? -3.002 11.687 -25.395 1.00 85.12 276 LEU A N 1
ATOM 2231 C CA . LEU A 1 276 ? -1.879 12.621 -25.297 1.00 85.12 276 LEU A CA 1
ATOM 2232 C C . LEU A 1 276 ? -0.548 11.901 -25.052 1.00 85.12 276 LEU A C 1
ATOM 2234 O O . LEU A 1 276 ? 0.495 12.322 -25.553 1.00 85.12 276 LEU A O 1
ATOM 2238 N N . GLY A 1 277 ? -0.575 10.809 -24.286 1.00 84.62 277 GLY A N 1
ATOM 2239 C CA . GLY A 1 277 ? 0.575 9.951 -24.037 1.00 84.62 277 GLY A CA 1
ATOM 2240 C C . GLY A 1 277 ? 1.177 9.427 -25.337 1.00 84.62 277 GLY A C 1
ATOM 2241 O O . GLY A 1 277 ? 2.383 9.544 -25.562 1.00 84.62 277 GLY A O 1
ATOM 2242 N N . VAL A 1 278 ? 0.336 8.915 -26.234 1.00 89.19 278 VAL A N 1
ATOM 2243 C CA . VAL A 1 278 ? 0.782 8.476 -27.558 1.00 89.19 278 VAL A CA 1
ATOM 2244 C C . VAL A 1 278 ? 1.186 9.674 -28.418 1.00 89.19 278 VAL A C 1
ATOM 2246 O O . VAL A 1 278 ? 2.251 9.649 -29.038 1.00 89.19 278 VAL A O 1
ATOM 2249 N N . LEU A 1 279 ? 0.390 10.745 -28.428 1.00 88.19 279 LEU A N 1
ATOM 2250 C CA . LEU A 1 279 ? 0.648 11.926 -29.250 1.00 88.19 279 LEU A CA 1
ATOM 2251 C C . LEU A 1 279 ? 2.023 12.550 -28.972 1.00 88.19 279 LEU A C 1
ATOM 2253 O O . LEU A 1 279 ? 2.766 12.841 -29.910 1.00 88.19 279 LEU A O 1
ATOM 2257 N N . TYR A 1 280 ? 2.391 12.723 -27.704 1.00 86.44 280 TYR A N 1
ATOM 2258 C CA . TYR A 1 280 ? 3.618 13.431 -27.330 1.00 86.44 280 TYR A CA 1
ATOM 2259 C C . TYR A 1 280 ? 4.810 12.518 -27.048 1.00 86.44 280 TYR A C 1
ATOM 2261 O O . TYR A 1 280 ? 5.942 12.928 -27.297 1.00 86.44 280 TYR A O 1
ATOM 2269 N N . TYR A 1 281 ? 4.585 11.297 -26.553 1.00 84.69 281 TYR A N 1
ATOM 2270 C CA . TYR A 1 281 ? 5.671 10.465 -26.022 1.00 84.69 281 TYR A CA 1
ATOM 2271 C C . TYR A 1 281 ? 5.890 9.157 -26.781 1.00 84.69 281 TYR A C 1
ATOM 2273 O O . TYR A 1 281 ? 6.978 8.584 -26.695 1.00 84.69 281 TYR A O 1
ATOM 2281 N N . PHE A 1 282 ? 4.915 8.677 -27.557 1.00 86.88 282 PHE A N 1
ATOM 2282 C CA . PHE A 1 282 ? 5.119 7.473 -28.355 1.00 86.88 282 PHE A CA 1
ATOM 2283 C C . PHE A 1 282 ? 5.856 7.797 -29.657 1.00 86.88 282 PHE A C 1
ATOM 2285 O O . PHE A 1 282 ? 5.372 8.536 -30.521 1.00 86.88 282 PHE A O 1
ATOM 2292 N N . THR A 1 283 ? 7.040 7.201 -29.793 1.00 88.50 283 THR A N 1
ATOM 2293 C CA . THR A 1 283 ? 7.815 7.187 -31.035 1.00 88.50 283 THR A CA 1
ATOM 2294 C C . THR A 1 283 ? 7.872 5.746 -31.537 1.00 88.50 283 THR A C 1
ATOM 2296 O O . THR A 1 283 ? 8.488 4.909 -30.869 1.00 88.50 283 THR A O 1
ATOM 2299 N N . PRO A 1 284 ? 7.234 5.419 -32.673 1.00 86.81 284 PRO A N 1
ATOM 2300 C CA . PRO A 1 284 ? 7.221 4.053 -33.167 1.00 86.81 284 PRO A CA 1
ATOM 2301 C C . PRO A 1 284 ? 8.646 3.591 -33.527 1.00 86.81 284 PRO A C 1
ATOM 2303 O O . PRO A 1 284 ? 9.416 4.343 -34.136 1.00 86.81 284 PRO A O 1
ATOM 2306 N N . PRO A 1 285 ? 9.043 2.357 -33.164 1.00 87.88 285 PRO A N 1
ATOM 2307 C CA . PRO A 1 285 ? 10.345 1.819 -33.541 1.00 87.88 285 PRO A CA 1
ATOM 2308 C C . PRO A 1 285 ? 10.495 1.743 -35.065 1.00 87.88 285 PRO A C 1
ATOM 2310 O O . PRO A 1 285 ? 9.579 1.308 -35.756 1.00 87.88 285 PRO A O 1
ATOM 2313 N N . LYS A 1 286 ? 11.683 2.050 -35.604 1.00 87.25 286 LYS A N 1
ATOM 2314 C CA . LYS A 1 286 ? 11.939 2.082 -37.065 1.00 87.25 286 LYS A CA 1
ATOM 2315 C C . LYS A 1 286 ? 11.581 0.792 -37.823 1.00 87.25 286 LYS A C 1
ATOM 2317 O O . LYS A 1 286 ? 11.359 0.839 -39.024 1.00 87.25 286 LYS A O 1
ATOM 2322 N N . LYS A 1 287 ? 11.565 -0.360 -37.145 1.00 91.31 287 LYS A N 1
ATOM 2323 C CA . LYS A 1 287 ? 11.255 -1.682 -37.725 1.00 91.31 287 LYS A CA 1
ATOM 2324 C C . LYS A 1 287 ? 9.893 -2.234 -37.285 1.00 91.31 287 LYS A C 1
ATOM 2326 O O . LYS A 1 287 ? 9.643 -3.424 -37.444 1.00 91.31 287 LYS A O 1
ATOM 2331 N N . ALA A 1 288 ? 9.043 -1.414 -36.668 1.00 88.62 288 ALA A N 1
ATOM 2332 C CA . ALA A 1 288 ? 7.742 -1.872 -36.204 1.00 88.62 288 ALA A CA 1
ATOM 2333 C C . ALA A 1 288 ? 6.773 -2.099 -37.386 1.00 88.62 288 ALA A C 1
ATOM 2335 O O . ALA A 1 288 ? 6.906 -1.419 -38.409 1.00 88.62 288 ALA A O 1
ATOM 2336 N N . PRO A 1 289 ? 5.804 -3.025 -37.253 1.00 93.44 289 PRO A N 1
ATOM 2337 C CA . PRO A 1 289 ? 4.767 -3.267 -38.258 1.00 93.44 289 PRO A CA 1
ATOM 2338 C C . PRO A 1 289 ? 3.998 -1.996 -38.647 1.00 93.44 289 PRO A C 1
ATOM 2340 O O . PRO A 1 289 ? 3.866 -1.090 -37.828 1.00 93.44 289 PRO A O 1
ATOM 2343 N N . ALA A 1 290 ? 3.417 -1.961 -39.852 1.00 92.75 290 ALA A N 1
ATOM 2344 C CA . ALA A 1 290 ? 2.712 -0.785 -40.384 1.00 92.75 290 ALA A CA 1
ATOM 2345 C C . ALA A 1 290 ? 1.628 -0.228 -39.438 1.00 92.75 290 ALA A C 1
ATOM 2347 O O . ALA A 1 290 ? 1.536 0.979 -39.256 1.00 92.75 290 ALA A O 1
ATOM 2348 N N . TRP A 1 291 ? 0.878 -1.100 -38.758 1.00 92.25 291 TRP A N 1
ATOM 2349 C CA . TRP A 1 291 ? -0.152 -0.690 -37.795 1.00 92.25 291 TRP A CA 1
ATOM 2350 C C . TRP A 1 291 ? 0.409 -0.017 -36.528 1.00 92.25 291 TRP A C 1
ATOM 2352 O O . TRP A 1 291 ? -0.302 0.731 -35.873 1.00 92.25 291 TRP A O 1
ATOM 2362 N N . VAL A 1 292 ? 1.677 -0.266 -36.177 1.00 91.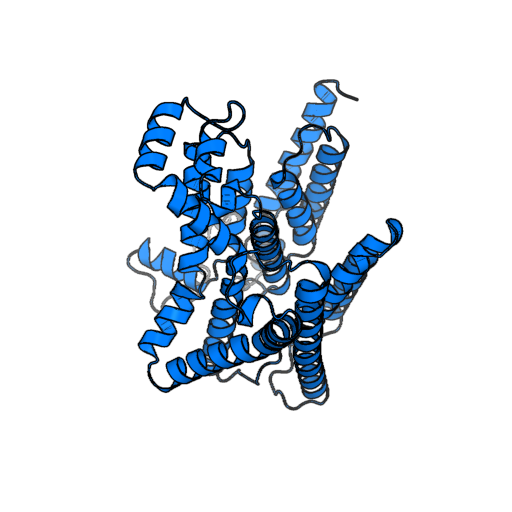00 292 VAL A N 1
ATOM 2363 C CA . VAL A 1 292 ? 2.375 0.413 -35.068 1.00 91.00 292 VAL A CA 1
ATOM 2364 C C . VAL A 1 292 ? 2.964 1.747 -35.521 1.00 91.00 292 VAL A C 1
ATOM 2366 O O . VAL A 1 292 ? 3.117 2.656 -34.711 1.00 91.00 292 VAL A O 1
ATOM 2369 N N . GLN A 1 293 ? 3.306 1.864 -36.808 1.00 90.81 293 GLN A N 1
ATOM 2370 C CA . GLN A 1 293 ? 3.772 3.121 -37.402 1.00 90.81 293 GLN A CA 1
ATOM 2371 C C . GLN A 1 293 ? 2.642 4.154 -37.508 1.00 90.81 293 GLN A C 1
ATOM 2373 O O . GLN A 1 293 ? 2.907 5.353 -37.443 1.00 90.81 293 GLN A O 1
ATOM 2378 N N . ASP A 1 294 ? 1.396 3.697 -37.655 1.00 93.12 294 ASP A N 1
ATOM 2379 C CA . ASP A 1 294 ? 0.212 4.552 -37.674 1.00 93.12 294 ASP A CA 1
ATOM 2380 C C . ASP A 1 294 ? -0.080 5.123 -36.278 1.00 93.12 294 ASP A C 1
ATOM 2382 O O . ASP A 1 294 ? -0.700 4.502 -35.412 1.00 93.12 294 ASP A O 1
ATOM 2386 N N . LYS A 1 295 ? 0.394 6.347 -36.051 1.00 90.25 295 LYS A N 1
ATOM 2387 C CA . LYS A 1 295 ? 0.273 7.025 -34.761 1.00 90.25 295 LYS A CA 1
ATOM 2388 C C . LYS A 1 295 ? -1.171 7.406 -34.415 1.00 90.25 295 LYS A C 1
ATOM 2390 O O . LYS A 1 295 ? -1.490 7.501 -33.231 1.00 90.25 295 LYS A O 1
ATOM 2395 N N . GLU A 1 296 ? -2.035 7.639 -35.400 1.00 92.94 296 GLU A N 1
ATOM 2396 C CA . GLU A 1 296 ? -3.449 7.977 -35.179 1.00 92.94 296 GLU A CA 1
ATOM 2397 C C . GLU A 1 296 ? -4.238 6.738 -34.746 1.00 92.94 296 GLU A C 1
ATOM 2399 O O . GLU A 1 296 ? -5.005 6.775 -33.776 1.00 92.94 296 GLU A O 1
ATOM 2404 N N . LEU A 1 297 ? -3.957 5.599 -35.384 1.00 93.38 297 LEU A N 1
ATOM 2405 C CA . LEU A 1 297 ? -4.491 4.311 -34.963 1.00 93.38 297 LEU A CA 1
ATOM 2406 C C . LEU A 1 297 ? -4.056 3.970 -33.532 1.00 93.38 297 LEU A C 1
ATOM 2408 O O . LEU A 1 297 ? -4.892 3.584 -32.716 1.00 93.38 297 LEU A O 1
ATOM 2412 N N . ILE A 1 298 ? -2.772 4.137 -33.191 1.00 94.19 298 ILE A N 1
ATOM 2413 C CA . ILE A 1 298 ? -2.273 3.832 -31.839 1.00 94.19 298 ILE A CA 1
ATOM 2414 C C . ILE A 1 298 ? -2.876 4.766 -30.779 1.00 94.19 298 ILE A C 1
ATOM 2416 O O . ILE A 1 298 ? -3.197 4.291 -29.691 1.00 94.19 298 ILE A O 1
ATOM 2420 N N . GLN A 1 299 ? -3.090 6.049 -31.089 1.00 92.75 299 GLN A N 1
ATOM 2421 C CA . GLN A 1 299 ? -3.820 6.986 -30.220 1.00 92.75 299 GLN A CA 1
ATOM 2422 C C . GLN A 1 299 ? -5.237 6.478 -29.934 1.00 92.75 299 GLN A C 1
ATOM 2424 O O . GLN A 1 299 ? -5.600 6.240 -28.781 1.00 92.75 299 GLN A O 1
ATOM 2429 N N . THR A 1 300 ? -5.991 6.188 -30.998 1.00 93.31 300 THR A N 1
ATOM 2430 C CA . THR A 1 300 ? -7.365 5.681 -30.902 1.00 93.31 300 THR A CA 1
ATOM 2431 C C . THR A 1 300 ? -7.430 4.384 -30.097 1.00 93.31 300 THR A C 1
ATOM 2433 O O . THR A 1 300 ? -8.274 4.236 -29.210 1.00 93.31 300 THR A O 1
ATOM 2436 N N . LEU A 1 301 ? -6.517 3.444 -30.361 1.00 94.00 301 LEU A N 1
ATOM 2437 C CA . LEU A 1 301 ? -6.426 2.182 -29.627 1.00 94.00 301 LEU A CA 1
ATOM 2438 C C . LEU A 1 301 ? -6.074 2.403 -28.154 1.00 94.00 301 LEU A C 1
ATOM 2440 O O . LEU A 1 301 ? -6.665 1.749 -27.295 1.00 94.00 301 LEU A O 1
ATOM 2444 N N . ALA A 1 302 ? -5.160 3.324 -27.840 1.00 90.00 302 ALA A N 1
ATOM 2445 C CA . ALA A 1 302 ? -4.798 3.648 -26.466 1.00 90.00 302 ALA A CA 1
ATOM 2446 C C . ALA A 1 302 ? -6.006 4.200 -25.697 1.00 90.00 302 ALA A C 1
ATOM 2448 O O . ALA A 1 302 ? -6.369 3.639 -24.662 1.00 90.00 302 ALA A O 1
ATOM 2449 N N . SER A 1 303 ? -6.702 5.205 -26.228 1.00 89.56 303 SER A N 1
ATOM 2450 C CA . SER A 1 303 ? -7.907 5.763 -25.600 1.00 89.56 303 SER A CA 1
ATOM 2451 C C . SER A 1 303 ? -9.039 4.747 -25.479 1.00 89.56 303 SER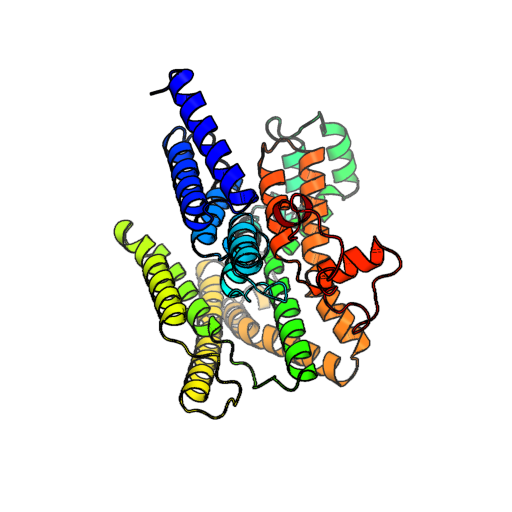 A C 1
ATOM 2453 O O . SER A 1 303 ? -9.651 4.629 -24.417 1.00 89.56 303 SER A O 1
ATOM 2455 N N . ALA A 1 304 ? -9.300 3.965 -26.530 1.00 92.75 304 ALA A N 1
ATOM 2456 C CA . ALA A 1 304 ? -10.323 2.925 -26.502 1.00 92.75 304 ALA A CA 1
ATOM 2457 C C . ALA A 1 304 ? -9.987 1.830 -25.478 1.00 92.75 304 ALA A C 1
ATOM 2459 O O . ALA A 1 304 ? -10.873 1.356 -24.764 1.00 92.75 304 ALA A O 1
ATOM 2460 N N . SER A 1 305 ? -8.709 1.457 -25.349 1.00 90.50 305 SER A N 1
ATOM 2461 C CA . SER A 1 305 ? -8.264 0.427 -24.405 1.00 90.50 305 SER A CA 1
ATOM 2462 C C . SER A 1 305 ? -8.513 0.812 -22.945 1.00 90.50 305 SER A C 1
ATOM 2464 O O . SER A 1 305 ? -8.863 -0.060 -22.147 1.00 90.50 305 SER A O 1
ATOM 2466 N N . VAL A 1 306 ? -8.449 2.108 -22.608 1.00 85.12 306 VAL A N 1
ATOM 2467 C CA . VAL A 1 306 ? -8.755 2.620 -21.260 1.00 85.12 306 VAL A CA 1
ATOM 2468 C C . VAL A 1 306 ? -10.190 2.298 -20.834 1.00 85.12 306 VAL A C 1
ATOM 2470 O O . VAL A 1 306 ? -10.444 2.111 -19.647 1.00 85.12 306 VAL A O 1
ATOM 2473 N N . LEU A 1 307 ? -11.122 2.179 -21.782 1.00 83.94 307 LEU A N 1
ATOM 2474 C CA . LEU A 1 307 ? -12.511 1.791 -21.520 1.00 83.94 307 LEU A CA 1
ATOM 2475 C C . LEU A 1 307 ? -12.732 0.290 -21.726 1.00 83.94 307 LEU A C 1
ATOM 2477 O O . LEU A 1 307 ? -13.314 -0.386 -20.874 1.00 83.94 307 LEU A O 1
ATOM 2481 N N . ALA A 1 308 ? -12.253 -0.245 -22.848 1.00 89.44 308 ALA A N 1
ATOM 2482 C CA . ALA A 1 308 ? -12.517 -1.615 -23.263 1.00 89.44 308 ALA A CA 1
ATOM 2483 C C . ALA A 1 308 ? -11.885 -2.645 -22.317 1.00 89.44 308 ALA A C 1
ATOM 2485 O O . ALA A 1 308 ? -12.532 -3.634 -21.971 1.00 89.44 308 ALA A O 1
ATOM 2486 N N . VAL A 1 309 ? -10.651 -2.415 -21.850 1.00 87.94 309 VAL A N 1
ATOM 2487 C CA . VAL A 1 309 ? -9.944 -3.370 -20.984 1.00 87.94 309 VAL A CA 1
ATOM 2488 C C . VAL A 1 309 ? -10.623 -3.494 -19.612 1.00 87.94 309 VAL A C 1
ATOM 2490 O O . VAL A 1 309 ? -10.942 -4.621 -19.223 1.00 87.94 309 VAL A O 1
ATOM 2493 N N . PRO A 1 310 ? -10.939 -2.405 -18.880 1.00 83.75 310 PRO A N 1
ATOM 2494 C CA . PRO A 1 310 ? -11.677 -2.515 -17.621 1.00 83.75 310 PRO A CA 1
ATOM 2495 C C . PRO A 1 310 ? -13.071 -3.128 -17.778 1.00 83.75 310 PRO A C 1
ATOM 2497 O O . PRO A 1 310 ? -13.483 -3.911 -16.919 1.00 83.75 310 PRO A O 1
ATOM 2500 N N . LEU A 1 311 ? -13.791 -2.821 -18.865 1.00 86.12 311 LEU A N 1
ATOM 2501 C CA . LEU A 1 311 ? -15.100 -3.419 -19.157 1.00 86.12 311 LEU A CA 1
ATOM 2502 C C . LEU A 1 311 ? -14.999 -4.925 -19.418 1.00 86.12 311 LEU A C 1
ATOM 2504 O O . LEU A 1 311 ? -15.801 -5.694 -18.881 1.00 86.12 311 LEU A O 1
ATOM 2508 N N . LEU A 1 312 ? -13.996 -5.357 -20.185 1.00 91.94 312 LEU A N 1
ATOM 2509 C CA . LEU A 1 312 ? -13.728 -6.769 -20.437 1.00 91.94 312 LEU A CA 1
ATOM 2510 C C . LEU A 1 312 ? -13.384 -7.498 -19.135 1.00 91.94 312 LEU A C 1
ATOM 2512 O O . LEU A 1 312 ? -14.006 -8.509 -18.815 1.00 91.94 312 LEU A O 1
ATOM 2516 N N . ILE A 1 313 ? -12.455 -6.957 -18.342 1.00 88.56 313 ILE A N 1
ATOM 2517 C CA . ILE A 1 313 ? -12.066 -7.524 -17.042 1.00 88.56 313 ILE A CA 1
ATOM 2518 C C . ILE A 1 313 ? -13.279 -7.615 -16.112 1.00 88.56 313 ILE A C 1
ATOM 2520 O O . ILE A 1 313 ? -13.501 -8.649 -15.483 1.00 88.56 313 ILE A O 1
ATOM 2524 N N . THR A 1 314 ? -14.096 -6.562 -16.046 1.00 86.62 314 THR A N 1
ATOM 2525 C CA . THR A 1 314 ? -15.312 -6.547 -15.225 1.00 86.62 314 THR A CA 1
ATOM 2526 C C . THR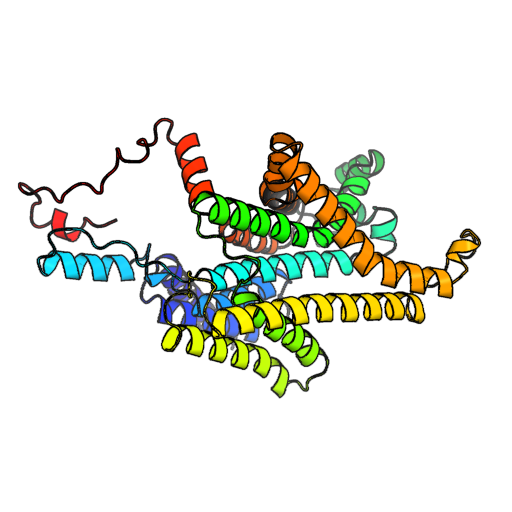 A 1 314 ? -16.288 -7.624 -15.689 1.00 86.62 314 THR A C 1
ATOM 2528 O O . THR A 1 314 ? -16.768 -8.403 -14.869 1.00 86.62 314 THR A O 1
ATOM 2531 N N . THR A 1 315 ? -16.531 -7.735 -16.996 1.00 91.25 315 THR A N 1
ATOM 2532 C CA . THR A 1 315 ? -17.393 -8.772 -17.577 1.00 91.25 315 THR A CA 1
ATOM 2533 C C . THR A 1 315 ? -16.886 -10.172 -17.244 1.00 91.25 315 THR A C 1
ATOM 2535 O O . THR A 1 315 ? -17.669 -11.014 -16.802 1.00 91.25 315 THR A O 1
ATOM 2538 N N . ILE A 1 316 ? -15.578 -10.417 -17.367 1.00 94.06 316 ILE A N 1
ATOM 2539 C CA . ILE A 1 316 ? -14.951 -11.692 -16.995 1.00 94.06 316 ILE A CA 1
ATOM 2540 C C . ILE A 1 316 ? -15.181 -11.980 -15.510 1.00 94.06 316 ILE A C 1
ATOM 2542 O O . ILE A 1 316 ? -15.661 -13.057 -15.171 1.00 94.06 316 ILE A O 1
ATOM 2546 N N . ILE A 1 317 ? -14.917 -11.023 -14.616 1.00 92.00 317 ILE A N 1
ATOM 2547 C CA . ILE A 1 317 ? -15.094 -11.200 -13.166 1.00 92.00 317 ILE A CA 1
ATOM 2548 C C . ILE A 1 317 ? -16.556 -11.505 -12.819 1.00 92.00 317 ILE A C 1
ATOM 2550 O O . ILE A 1 317 ? -16.822 -12.420 -12.037 1.00 92.00 317 ILE A O 1
ATOM 2554 N N . LEU A 1 318 ? -17.509 -10.768 -13.396 1.00 90.75 318 LEU A N 1
ATOM 2555 C CA . LEU A 1 318 ? -18.941 -10.969 -13.164 1.00 90.75 318 LEU A CA 1
ATOM 2556 C C . LEU A 1 318 ? -19.415 -12.324 -13.696 1.00 90.75 318 LEU A C 1
ATOM 2558 O O . LEU A 1 318 ? -20.145 -13.035 -13.003 1.00 90.75 318 LEU A O 1
ATOM 2562 N N . THR A 1 319 ? -18.941 -12.717 -14.877 1.00 94.62 319 THR A N 1
ATOM 2563 C CA . THR A 1 319 ? -19.216 -14.030 -15.469 1.00 94.62 319 THR A CA 1
ATOM 2564 C C . THR A 1 319 ? -18.637 -15.133 -14.588 1.00 94.62 319 THR A C 1
ATOM 2566 O O . THR A 1 319 ? -19.347 -16.055 -14.196 1.00 94.62 319 THR A O 1
ATOM 2569 N N . MET A 1 320 ? -17.381 -15.012 -14.157 1.00 94.69 320 MET A N 1
ATOM 2570 C CA . MET A 1 320 ? -16.767 -15.974 -13.245 1.00 94.69 320 MET A CA 1
ATOM 2571 C C . MET A 1 320 ? -17.526 -16.076 -11.923 1.00 94.69 320 MET A C 1
ATOM 2573 O O . MET A 1 320 ? -17.665 -17.170 -11.381 1.00 94.69 320 MET A O 1
ATOM 2577 N N . ARG A 1 321 ? -18.023 -14.954 -11.395 1.00 92.38 321 ARG A N 1
ATOM 2578 C CA . ARG A 1 321 ? -18.804 -14.916 -10.155 1.00 92.38 321 ARG A CA 1
ATOM 2579 C C . ARG A 1 321 ? -20.137 -15.650 -10.295 1.00 92.38 321 ARG A C 1
ATOM 2581 O O . ARG A 1 321 ? -20.523 -16.346 -9.360 1.00 92.38 321 ARG A O 1
ATOM 2588 N N . ALA A 1 322 ? -20.811 -15.504 -11.434 1.00 92.69 322 ALA A N 1
ATOM 2589 C CA . ALA A 1 322 ? -22.097 -16.142 -11.706 1.00 92.69 322 ALA A CA 1
ATOM 2590 C C . ALA A 1 322 ? -21.957 -17.635 -12.051 1.00 92.69 322 ALA A C 1
ATOM 2592 O O . ALA A 1 322 ? -22.666 -18.464 -11.489 1.00 92.69 322 ALA A O 1
ATOM 2593 N N . TRP A 1 323 ? -21.019 -17.980 -12.936 1.00 96.00 323 TRP A N 1
ATOM 2594 C CA . TRP A 1 323 ? -20.933 -19.309 -13.550 1.00 96.00 323 TRP A CA 1
ATOM 2595 C C . TRP A 1 323 ? -19.880 -20.217 -12.901 1.00 96.00 323 TRP A C 1
ATOM 2597 O O . TRP A 1 323 ? -20.044 -21.433 -12.858 1.00 96.00 323 TRP A O 1
ATOM 2607 N N . THR A 1 324 ? -18.801 -19.653 -12.350 1.00 95.88 324 THR A N 1
ATOM 2608 C CA . THR A 1 324 ? -17.671 -20.417 -11.783 1.00 95.88 324 THR A CA 1
ATOM 2609 C C . THR A 1 324 ? -17.217 -19.862 -10.422 1.00 95.88 324 THR A C 1
ATOM 2611 O O . THR A 1 324 ? -16.067 -19.431 -10.266 1.00 95.88 324 THR A O 1
ATOM 2614 N N . PRO A 1 325 ? -18.068 -19.880 -9.378 1.00 93.44 325 PRO A N 1
ATOM 2615 C CA . PRO A 1 325 ? -17.802 -19.189 -8.111 1.00 93.44 325 PRO A CA 1
ATOM 2616 C C . PRO A 1 325 ? -16.534 -19.676 -7.387 1.00 93.44 325 PRO A C 1
ATOM 2618 O O . PRO A 1 325 ? -15.927 -18.932 -6.616 1.00 93.44 325 PRO A O 1
ATOM 2621 N N . ARG A 1 326 ? -16.094 -20.920 -7.634 1.00 94.69 326 ARG A N 1
ATOM 2622 C CA . ARG A 1 326 ? -14.807 -21.433 -7.128 1.00 94.69 326 ARG A CA 1
ATOM 2623 C C . ARG A 1 326 ? -13.621 -20.693 -7.752 1.00 94.69 326 ARG A C 1
ATOM 2625 O O . ARG A 1 326 ? -12.779 -20.198 -7.008 1.00 94.69 326 ARG A O 1
ATOM 2632 N N . ALA A 1 327 ? -13.592 -20.575 -9.080 1.00 93.94 327 ALA A N 1
ATOM 2633 C CA . ALA A 1 327 ? -12.544 -19.859 -9.802 1.00 93.94 327 ALA A CA 1
ATOM 2634 C C . ALA A 1 327 ? -12.554 -18.362 -9.457 1.00 93.94 327 ALA A C 1
ATOM 2636 O O . ALA A 1 327 ? -11.502 -17.788 -9.188 1.00 93.94 327 ALA A O 1
ATOM 2637 N N . TYR A 1 328 ? -13.742 -17.754 -9.344 1.00 95.25 328 TYR A N 1
ATOM 2638 C CA . TYR A 1 328 ? -13.895 -16.371 -8.880 1.00 95.25 328 TYR A CA 1
ATOM 2639 C C . TYR A 1 328 ? -13.243 -16.134 -7.513 1.00 95.25 328 TYR A C 1
ATOM 2641 O O . TYR A 1 328 ? -12.493 -15.175 -7.358 1.00 95.25 328 TYR A O 1
ATOM 2649 N N . ARG A 1 329 ? -13.463 -17.016 -6.525 1.00 92.88 329 ARG A N 1
ATOM 2650 C CA . ARG A 1 329 ? -12.831 -16.877 -5.199 1.00 92.88 329 ARG A CA 1
ATOM 2651 C C . ARG A 1 329 ? -11.307 -16.957 -5.266 1.00 92.88 329 ARG A C 1
ATOM 2653 O O . ARG A 1 329 ? -10.647 -16.183 -4.583 1.00 92.88 329 ARG A O 1
ATOM 2660 N N . ILE A 1 330 ? -10.754 -17.840 -6.101 1.00 93.69 330 ILE A N 1
ATOM 2661 C CA . ILE A 1 330 ? -9.300 -17.935 -6.306 1.00 93.69 330 ILE A CA 1
ATOM 2662 C C . ILE A 1 330 ? -8.770 -16.629 -6.904 1.00 93.69 330 ILE A C 1
ATOM 2664 O O . ILE A 1 330 ? -7.852 -16.035 -6.345 1.00 93.69 330 ILE A O 1
ATOM 2668 N N . VAL A 1 331 ? -9.385 -16.134 -7.981 1.00 94.06 331 VAL A N 1
ATOM 2669 C CA . VAL A 1 331 ? -8.986 -14.867 -8.612 1.00 94.06 331 VAL A CA 1
ATOM 2670 C C . VAL A 1 331 ? -9.102 -13.698 -7.634 1.00 94.06 331 VAL A C 1
ATOM 2672 O O . VAL A 1 331 ? -8.162 -12.926 -7.487 1.00 94.06 331 VAL A O 1
ATOM 2675 N N . ARG A 1 332 ? -10.215 -13.589 -6.907 1.00 93.12 332 ARG A N 1
ATOM 2676 C CA . ARG A 1 332 ? -10.475 -12.519 -5.935 1.00 93.12 332 ARG A CA 1
ATOM 2677 C C . ARG A 1 332 ? -9.496 -12.522 -4.756 1.00 93.12 332 ARG A C 1
ATOM 2679 O O . ARG A 1 332 ? -9.093 -11.450 -4.308 1.00 93.12 332 ARG A O 1
ATOM 2686 N N . ASP A 1 333 ? -9.159 -13.696 -4.218 1.00 89.75 333 ASP A N 1
ATOM 2687 C CA . ASP A 1 333 ? -8.377 -13.815 -2.978 1.00 89.75 333 ASP A CA 1
ATOM 2688 C C . ASP A 1 333 ? -6.867 -13.918 -3.223 1.00 89.75 333 ASP A C 1
ATOM 2690 O O . ASP A 1 333 ? -6.090 -13.456 -2.383 1.00 89.75 333 ASP A O 1
ATOM 2694 N N . TYR A 1 334 ? -6.457 -14.494 -4.359 1.00 91.38 334 TYR A N 1
ATOM 2695 C CA . TYR A 1 334 ? -5.055 -14.656 -4.743 1.00 91.38 334 TYR A CA 1
ATOM 2696 C C . TYR A 1 334 ? -4.640 -13.629 -5.789 1.00 91.38 334 TYR A C 1
ATOM 2698 O O . TYR A 1 334 ? -3.868 -12.745 -5.452 1.00 91.38 334 TYR A O 1
ATOM 2706 N N . LEU A 1 335 ? -5.160 -13.697 -7.019 1.00 92.06 335 LEU A N 1
ATOM 2707 C CA . LEU A 1 335 ? -4.664 -12.873 -8.132 1.00 92.06 335 LEU A CA 1
ATOM 2708 C C . LEU A 1 335 ? -4.909 -11.372 -7.923 1.00 92.06 335 LEU A C 1
ATOM 2710 O O . LEU A 1 335 ? -4.000 -10.563 -8.048 1.00 92.06 335 LEU A O 1
ATOM 2714 N N . LEU A 1 336 ? -6.137 -10.996 -7.578 1.00 90.75 336 LEU A N 1
ATOM 2715 C CA . LEU A 1 336 ? -6.539 -9.619 -7.277 1.00 90.75 336 LEU A CA 1
ATOM 2716 C C . LEU A 1 336 ? -6.500 -9.332 -5.774 1.00 90.75 336 LEU A C 1
ATOM 2718 O O . LEU A 1 336 ? -6.780 -8.221 -5.337 1.00 90.75 336 LEU A O 1
ATOM 2722 N N . GLY A 1 337 ? -6.229 -10.351 -4.962 1.00 87.75 337 GLY A N 1
ATOM 2723 C CA . GLY A 1 337 ? -6.312 -10.279 -3.515 1.00 87.75 337 GLY A CA 1
ATOM 2724 C C . GLY A 1 337 ? -4.950 -10.122 -2.867 1.00 87.75 337 GLY A C 1
ATOM 2725 O O . GLY A 1 337 ? -3.912 -10.458 -3.422 1.00 87.75 337 GLY A O 1
ATOM 2726 N N . LYS A 1 338 ? -4.952 -9.647 -1.627 1.00 90.06 338 LYS A N 1
ATOM 2727 C CA . LYS A 1 338 ? -3.725 -9.335 -0.888 1.00 90.06 338 LYS A CA 1
ATOM 2728 C C . LYS A 1 338 ? -2.757 -10.507 -0.691 1.00 90.06 338 LYS A C 1
ATOM 2730 O O . LYS A 1 338 ? -1.606 -10.259 -0.362 1.00 90.06 338 LYS A O 1
ATOM 2735 N N . ARG A 1 339 ? -3.194 -11.760 -0.882 1.00 90.75 339 ARG A N 1
ATOM 2736 C CA . ARG A 1 339 ? -2.339 -12.943 -0.705 1.00 90.75 339 ARG A CA 1
ATOM 2737 C C . ARG A 1 339 ? -1.166 -12.933 -1.677 1.00 90.75 339 ARG A C 1
ATOM 2739 O O . ARG A 1 339 ? -0.039 -13.034 -1.227 1.00 90.75 339 ARG A O 1
ATOM 2746 N N . LEU A 1 340 ? -1.405 -12.762 -2.979 1.00 92.75 340 LEU A N 1
ATOM 2747 C CA . LEU A 1 340 ? -0.308 -12.711 -3.949 1.00 92.75 340 LEU A CA 1
ATOM 2748 C C . LEU A 1 340 ? 0.558 -11.474 -3.712 1.00 92.75 340 LEU A C 1
ATOM 2750 O O . LEU A 1 340 ? 1.765 -11.586 -3.524 1.00 92.75 340 LEU A O 1
ATOM 2754 N N . TRP A 1 341 ? -0.078 -10.301 -3.679 1.00 94.81 341 TRP A N 1
ATOM 2755 C CA . TRP A 1 341 ? 0.624 -9.021 -3.670 1.00 94.81 341 TRP A CA 1
ATOM 2756 C C . TRP A 1 341 ? 1.474 -8.825 -2.417 1.00 94.81 341 TRP A C 1
ATOM 2758 O O . TRP A 1 341 ? 2.652 -8.506 -2.540 1.00 94.81 341 TRP A O 1
ATOM 2768 N N . LEU A 1 342 ? 0.928 -9.068 -1.222 1.00 94.31 342 LEU A N 1
ATOM 2769 C CA . LEU A 1 342 ? 1.682 -8.877 0.020 1.00 94.31 342 LEU A CA 1
ATOM 2770 C C . LEU A 1 342 ? 2.711 -9.977 0.253 1.00 94.31 342 LEU A C 1
ATOM 2772 O O . LEU A 1 342 ? 3.786 -9.677 0.758 1.00 94.31 342 LEU A O 1
ATOM 2776 N N . THR A 1 343 ? 2.421 -11.233 -0.109 1.00 93.44 343 THR A N 1
ATOM 2777 C CA . THR A 1 343 ? 3.411 -12.311 0.028 1.00 93.44 343 THR A CA 1
ATOM 2778 C C . THR A 1 343 ? 4.588 -12.074 -0.904 1.00 93.44 343 THR A C 1
ATOM 2780 O O . THR A 1 343 ? 5.730 -12.128 -0.460 1.00 93.44 343 THR A O 1
ATOM 2783 N N . MET A 1 344 ? 4.329 -11.754 -2.171 1.00 94.94 344 MET A N 1
ATOM 2784 C CA . MET A 1 344 ? 5.393 -11.463 -3.123 1.00 94.94 344 MET A CA 1
ATOM 2785 C C . MET A 1 344 ? 6.176 -10.210 -2.724 1.00 94.94 344 MET A C 1
ATOM 2787 O O . MET A 1 344 ? 7.404 -10.242 -2.722 1.00 94.94 344 MET A O 1
ATOM 2791 N N . GLY A 1 345 ? 5.487 -9.148 -2.298 1.00 95.62 345 GLY A N 1
ATOM 2792 C CA . GLY A 1 345 ? 6.137 -7.966 -1.745 1.00 95.62 345 GLY A CA 1
ATOM 2793 C C . GLY A 1 345 ? 7.018 -8.309 -0.547 1.00 95.62 345 GLY A C 1
ATOM 2794 O O . GLY A 1 345 ? 8.149 -7.845 -0.466 1.00 95.62 345 GLY A O 1
ATOM 2795 N N . PHE A 1 346 ? 6.554 -9.172 0.357 1.00 95.75 346 PHE A N 1
ATOM 2796 C CA . PHE A 1 346 ? 7.294 -9.513 1.572 1.00 95.75 346 PHE A CA 1
ATOM 2797 C C . PHE A 1 346 ? 8.550 -10.307 1.233 1.00 95.75 346 PHE A C 1
ATOM 2799 O O . PHE A 1 346 ? 9.625 -9.982 1.726 1.00 95.75 346 PHE A O 1
ATOM 2806 N N . LEU A 1 347 ? 8.431 -11.294 0.341 1.00 95.75 347 LEU A N 1
ATOM 2807 C CA . LEU A 1 347 ? 9.563 -12.080 -0.145 1.00 95.75 347 LEU A CA 1
ATOM 2808 C C . LEU A 1 347 ? 10.571 -11.220 -0.911 1.00 95.75 347 LEU A C 1
ATOM 2810 O O . LEU A 1 347 ? 11.772 -11.392 -0.729 1.00 95.75 347 LEU A O 1
ATOM 2814 N N . MET A 1 348 ? 10.097 -10.268 -1.720 1.00 94.69 348 MET A N 1
ATOM 2815 C CA . MET A 1 348 ? 10.956 -9.308 -2.411 1.00 94.69 348 MET A CA 1
ATOM 2816 C C . MET A 1 348 ? 11.754 -8.469 -1.410 1.00 94.69 348 MET A C 1
ATOM 2818 O O . MET A 1 348 ? 12.975 -8.399 -1.510 1.00 94.69 348 MET A O 1
ATOM 2822 N N . HIS A 1 349 ? 11.089 -7.873 -0.417 1.00 95.81 349 HIS A N 1
ATOM 2823 C CA . HIS A 1 349 ? 11.756 -7.066 0.605 1.00 95.81 349 HIS A CA 1
ATOM 2824 C C . HIS A 1 349 ? 12.717 -7.905 1.449 1.00 95.81 349 HIS A C 1
ATOM 2826 O O . HIS A 1 349 ? 13.840 -7.477 1.679 1.00 95.81 349 HIS A O 1
ATOM 2832 N N . LEU A 1 350 ? 12.335 -9.123 1.834 1.00 94.62 350 LEU A N 1
ATOM 2833 C CA . LEU A 1 350 ? 13.230 -10.047 2.529 1.00 94.62 350 LEU A CA 1
ATOM 2834 C C . LEU A 1 350 ? 14.475 -10.369 1.688 1.00 94.62 350 LEU A C 1
ATOM 2836 O O . LEU A 1 350 ? 15.587 -10.361 2.209 1.00 94.62 350 LEU A O 1
ATOM 2840 N N . GLY A 1 351 ? 14.306 -10.594 0.382 1.00 91.88 351 GLY A N 1
ATOM 2841 C CA . GLY A 1 351 ? 15.417 -10.778 -0.550 1.00 91.88 351 GLY A CA 1
ATOM 2842 C C . GLY A 1 351 ? 16.346 -9.563 -0.600 1.00 91.88 351 GLY A C 1
ATOM 2843 O O . GLY A 1 351 ? 17.565 -9.731 -0.566 1.00 91.88 351 GLY A O 1
ATOM 2844 N N . ILE A 1 352 ? 15.789 -8.348 -0.611 1.00 92.19 352 ILE A N 1
ATOM 2845 C CA . ILE A 1 352 ? 16.559 -7.097 -0.538 1.00 92.19 352 ILE A CA 1
ATOM 2846 C C . ILE A 1 352 ? 17.300 -6.999 0.802 1.00 92.19 352 ILE A C 1
ATOM 2848 O O . ILE A 1 352 ? 18.479 -6.682 0.790 1.00 92.19 352 ILE A O 1
ATOM 2852 N N . ASP A 1 353 ? 16.678 -7.305 1.945 1.00 92.69 353 ASP A N 1
ATOM 2853 C CA . ASP A 1 353 ? 17.364 -7.215 3.248 1.00 92.69 353 ASP A CA 1
ATOM 2854 C C . ASP A 1 353 ? 18.536 -8.196 3.353 1.00 92.69 353 ASP A C 1
ATOM 2856 O O . ASP A 1 353 ? 19.569 -7.884 3.937 1.00 92.69 353 ASP A O 1
ATOM 2860 N N . VAL A 1 354 ? 18.398 -9.385 2.766 1.00 91.00 354 VAL A N 1
ATOM 2861 C CA . VAL A 1 354 ? 19.461 -10.396 2.777 1.00 91.00 354 VAL A CA 1
ATOM 2862 C C . VAL A 1 354 ? 20.592 -10.038 1.808 1.00 91.00 354 VAL A C 1
ATOM 2864 O O . VAL A 1 354 ? 21.760 -10.241 2.136 1.00 91.00 354 VAL A O 1
ATOM 2867 N N . SER A 1 355 ? 20.273 -9.519 0.619 1.00 90.00 355 SER A N 1
ATOM 2868 C CA . SER A 1 355 ? 21.261 -9.322 -0.457 1.00 90.00 355 SER A CA 1
ATOM 2869 C C . SER A 1 355 ? 21.827 -7.905 -0.555 1.00 90.00 355 SER A C 1
ATOM 2871 O O . SER A 1 355 ? 22.957 -7.729 -1.016 1.00 90.00 355 SER A O 1
ATOM 2873 N N . MET A 1 356 ? 21.078 -6.897 -0.109 1.00 91.50 356 MET A N 1
ATOM 2874 C CA . MET A 1 356 ? 21.382 -5.487 -0.326 1.00 91.50 356 MET A CA 1
ATOM 2875 C C . MET A 1 356 ? 21.532 -4.692 0.979 1.00 91.50 356 MET A C 1
ATOM 2877 O O . MET A 1 356 ? 20.938 -4.979 2.024 1.00 91.50 356 MET A O 1
ATOM 2881 N N . ASN A 1 357 ? 22.350 -3.648 0.916 1.00 90.19 357 ASN A N 1
ATOM 2882 C CA . ASN A 1 357 ? 22.507 -2.635 1.941 1.00 90.19 357 ASN A CA 1
ATOM 2883 C C . ASN A 1 357 ? 21.747 -1.368 1.525 1.00 90.19 357 ASN A C 1
ATOM 2885 O O . ASN A 1 357 ? 22.250 -0.532 0.785 1.00 90.19 357 ASN A O 1
ATOM 2889 N N . VAL A 1 358 ? 20.502 -1.253 1.985 1.00 88.31 358 VAL A N 1
ATOM 2890 C CA . VAL A 1 358 ? 19.621 -0.097 1.724 1.00 88.31 358 VAL A CA 1
ATOM 2891 C C . VAL A 1 358 ? 19.153 0.561 3.030 1.00 88.31 358 VAL A C 1
ATOM 2893 O O . VAL A 1 358 ? 18.068 1.141 3.103 1.00 88.31 358 VAL A O 1
ATOM 2896 N N . GLY A 1 359 ? 19.961 0.440 4.090 1.00 87.19 359 GLY A N 1
ATOM 2897 C CA . GLY A 1 359 ? 19.640 0.959 5.420 1.00 87.19 359 GLY A CA 1
ATOM 2898 C C . GLY A 1 359 ? 18.329 0.393 5.974 1.00 87.19 359 GLY A C 1
ATOM 2899 O O . GLY A 1 359 ? 18.035 -0.788 5.813 1.00 87.19 359 GLY A O 1
ATOM 2900 N N . ILE A 1 360 ? 17.524 1.255 6.606 1.00 88.88 360 ILE A N 1
ATOM 2901 C CA . ILE A 1 360 ? 16.242 0.885 7.237 1.00 88.88 360 ILE A CA 1
ATOM 2902 C C . ILE A 1 360 ? 15.059 0.800 6.255 1.00 88.88 360 ILE A C 1
ATOM 2904 O O . ILE A 1 360 ? 13.921 0.564 6.672 1.00 88.88 360 ILE A O 1
ATOM 2908 N N . PHE A 1 361 ? 15.295 1.021 4.955 1.00 90.88 361 PHE A N 1
ATOM 2909 C CA . PHE A 1 361 ? 14.240 1.081 3.940 1.00 90.88 361 PHE A CA 1
ATOM 2910 C C . PHE A 1 361 ? 13.371 -0.177 3.943 1.00 90.88 361 PHE A C 1
ATOM 2912 O O . PHE A 1 361 ? 12.143 -0.093 3.951 1.00 90.88 361 PHE A O 1
ATOM 2919 N N . VAL A 1 362 ? 14.002 -1.352 3.981 1.00 93.50 362 VAL A N 1
ATOM 2920 C CA . VAL A 1 362 ? 13.281 -2.624 3.941 1.00 93.50 362 VAL A CA 1
ATOM 2921 C C . VAL A 1 362 ? 12.380 -2.785 5.160 1.00 93.50 362 VAL A C 1
ATOM 2923 O O . VAL A 1 362 ? 11.212 -3.146 5.020 1.00 93.50 362 VAL A O 1
ATOM 2926 N N . GLN A 1 363 ? 12.892 -2.477 6.349 1.00 94.38 363 GLN A N 1
ATOM 2927 C CA . GLN A 1 363 ? 12.149 -2.604 7.598 1.00 94.38 363 GLN A CA 1
ATOM 2928 C C . GLN A 1 363 ? 10.935 -1.670 7.595 1.00 94.38 363 GLN A C 1
ATOM 2930 O O . GLN A 1 363 ? 9.847 -2.086 7.994 1.00 94.38 363 GLN A O 1
ATOM 2935 N N . ILE A 1 364 ? 11.084 -0.450 7.065 1.00 94.06 364 ILE A N 1
ATOM 2936 C CA . ILE A 1 364 ? 9.973 0.491 6.876 1.00 94.06 364 ILE A CA 1
ATOM 2937 C C . ILE A 1 364 ? 8.918 -0.100 5.934 1.00 94.06 364 ILE A C 1
ATOM 2939 O O . ILE A 1 364 ? 7.736 -0.123 6.276 1.00 94.06 364 ILE A O 1
ATOM 2943 N N . MET A 1 365 ? 9.323 -0.612 4.771 1.00 95.31 365 MET A N 1
ATOM 2944 C CA . MET A 1 365 ? 8.379 -1.143 3.782 1.00 95.31 365 MET A CA 1
ATOM 2945 C C . MET A 1 365 ? 7.665 -2.417 4.256 1.00 95.31 365 MET A C 1
ATOM 2947 O O . MET A 1 365 ? 6.481 -2.602 3.982 1.00 95.31 365 MET A O 1
ATOM 2951 N N . VAL A 1 366 ? 8.332 -3.282 5.019 1.00 94.88 366 VAL A N 1
ATOM 2952 C CA . VAL A 1 366 ? 7.690 -4.462 5.620 1.00 94.88 366 VAL A CA 1
ATOM 2953 C C . VAL A 1 366 ? 6.723 -4.051 6.736 1.00 94.88 366 VAL A C 1
ATOM 2955 O O . VAL A 1 366 ? 5.623 -4.602 6.834 1.00 94.88 366 VAL A O 1
ATOM 2958 N N . ALA A 1 367 ? 7.076 -3.044 7.542 1.00 93.56 367 ALA A N 1
ATOM 2959 C CA . ALA A 1 367 ? 6.247 -2.564 8.649 1.00 93.56 367 ALA A CA 1
ATOM 2960 C C . ALA A 1 367 ? 4.894 -1.987 8.202 1.00 93.56 367 ALA A C 1
ATOM 2962 O O . ALA A 1 367 ? 3.965 -1.913 9.010 1.00 93.56 367 ALA A O 1
ATOM 2963 N N . VAL A 1 368 ? 4.740 -1.616 6.926 1.00 92.56 368 VAL A N 1
ATOM 2964 C CA . VAL A 1 368 ? 3.469 -1.102 6.405 1.00 92.56 368 VAL A CA 1
ATOM 2965 C C . VAL A 1 368 ? 2.507 -2.186 5.912 1.00 92.56 368 VAL A C 1
ATOM 2967 O O . VAL A 1 368 ? 1.347 -1.884 5.646 1.00 92.56 368 VAL A O 1
ATOM 2970 N N . TYR A 1 369 ? 2.917 -3.452 5.814 1.00 92.75 369 TYR A N 1
ATOM 2971 C CA . TYR A 1 369 ? 2.043 -4.538 5.340 1.00 92.75 369 TYR A CA 1
ATOM 2972 C C . TYR A 1 369 ? 0.957 -4.994 6.323 1.00 92.75 369 TYR A C 1
ATOM 2974 O O . TYR A 1 369 ? -0.150 -5.290 5.863 1.00 92.75 369 TYR A O 1
ATOM 2982 N N . PRO A 1 370 ? 1.177 -5.021 7.653 1.00 90.12 370 PRO A N 1
ATOM 2983 C CA . PRO A 1 370 ? 0.143 -5.420 8.606 1.00 90.12 370 PRO A CA 1
ATOM 2984 C C . PRO A 1 370 ? -1.161 -4.620 8.488 1.00 90.12 370 PRO A C 1
ATOM 2986 O O . PRO A 1 370 ? -2.230 -5.155 8.777 1.00 90.12 370 PRO A O 1
ATOM 2989 N N . ILE A 1 371 ? -1.111 -3.376 7.990 1.00 88.38 371 ILE A N 1
ATOM 2990 C CA . ILE A 1 371 ? -2.306 -2.540 7.798 1.00 88.38 371 ILE A CA 1
ATOM 2991 C C . ILE A 1 371 ? -3.290 -3.103 6.766 1.00 88.38 371 ILE A C 1
ATOM 2993 O O . ILE A 1 371 ? -4.439 -2.675 6.712 1.00 88.38 371 ILE A O 1
ATOM 2997 N N . TRP A 1 372 ? -2.868 -4.068 5.954 1.00 89.44 372 TRP A N 1
ATOM 2998 C CA . TRP A 1 372 ? -3.708 -4.727 4.960 1.00 89.44 372 TRP A CA 1
ATOM 2999 C C . TRP A 1 372 ? -4.466 -5.935 5.516 1.00 89.44 372 TRP A C 1
ATOM 3001 O O . TRP A 1 372 ? -5.352 -6.481 4.849 1.00 89.44 372 TRP A O 1
ATOM 3011 N N . LEU A 1 373 ? -4.136 -6.389 6.724 1.00 87.06 373 LEU A N 1
ATOM 3012 C CA . LEU A 1 373 ? -4.807 -7.512 7.364 1.00 87.06 373 LEU A CA 1
ATOM 3013 C C . LEU A 1 373 ? -6.136 -7.039 7.967 1.00 87.06 373 LEU A C 1
ATOM 3015 O O . LEU A 1 373 ? -6.207 -6.027 8.662 1.00 87.06 373 LEU A O 1
ATOM 3019 N N . ALA A 1 374 ? -7.215 -7.762 7.673 1.00 80.94 374 ALA A N 1
ATOM 3020 C CA . ALA A 1 374 ? -8.513 -7.549 8.296 1.00 80.94 374 ALA A CA 1
ATOM 3021 C C . ALA A 1 374 ? -8.655 -8.472 9.512 1.00 80.94 374 ALA A C 1
ATOM 3023 O O . ALA A 1 374 ? -7.923 -9.452 9.657 1.00 80.94 374 ALA A O 1
ATOM 3024 N N . GLY A 1 375 ? -9.652 -8.204 10.362 1.00 78.69 375 GLY A N 1
ATOM 3025 C CA . GLY A 1 375 ? -9.930 -9.043 11.533 1.00 78.69 375 GLY A CA 1
ATOM 3026 C C . GLY A 1 375 ? -10.096 -10.524 11.179 1.00 78.69 375 GLY A C 1
ATOM 3027 O O . GLY A 1 375 ? -9.558 -11.371 11.871 1.00 78.69 375 GLY A O 1
ATOM 3028 N N . SER A 1 376 ? -10.720 -10.842 10.040 1.00 78.50 376 SER A N 1
ATOM 3029 C CA . SER A 1 376 ? -10.858 -12.225 9.565 1.00 78.50 376 SER A CA 1
ATOM 3030 C C . SER A 1 376 ? -9.531 -12.900 9.213 1.00 78.50 376 SER A C 1
ATOM 3032 O O . SER A 1 376 ? -9.427 -14.117 9.331 1.00 78.50 376 SER A O 1
ATOM 3034 N N . ASP A 1 377 ? -8.534 -12.140 8.751 1.00 82.75 377 ASP A N 1
ATOM 3035 C CA . ASP A 1 377 ? -7.210 -12.685 8.436 1.00 82.75 377 ASP A CA 1
ATOM 3036 C C . ASP A 1 377 ? -6.420 -12.943 9.717 1.00 82.75 377 ASP A C 1
ATOM 3038 O O . ASP A 1 377 ? -5.780 -13.983 9.843 1.00 82.75 377 ASP A O 1
ATOM 3042 N N . ILE A 1 378 ? -6.524 -12.029 10.688 1.00 80.81 378 ILE A N 1
ATOM 3043 C CA . ILE A 1 378 ? -5.944 -12.197 12.026 1.00 80.81 378 ILE A CA 1
ATOM 3044 C C . ILE A 1 378 ? -6.600 -13.385 12.732 1.00 80.81 378 ILE A C 1
ATOM 3046 O O . ILE A 1 378 ? -5.903 -14.225 13.291 1.00 80.81 378 ILE A O 1
ATOM 3050 N N . ASP A 1 379 ? -7.926 -13.505 12.653 1.00 78.38 379 ASP A N 1
ATOM 3051 C CA . ASP A 1 379 ? -8.653 -14.654 13.181 1.00 78.38 379 ASP A CA 1
ATOM 3052 C C . ASP A 1 379 ? -8.156 -15.934 12.518 1.00 78.38 379 ASP A C 1
ATOM 3054 O O . ASP A 1 379 ? -7.805 -16.866 13.225 1.00 78.38 379 ASP A O 1
ATOM 3058 N N . ALA A 1 380 ? -8.077 -15.987 11.182 1.00 77.88 380 ALA A N 1
ATOM 3059 C CA . ALA A 1 380 ? -7.590 -17.159 10.455 1.00 77.88 380 ALA A CA 1
ATOM 3060 C C . ALA A 1 380 ? -6.156 -17.547 10.852 1.00 77.88 380 ALA A C 1
ATOM 3062 O O . ALA A 1 380 ? -5.894 -18.730 11.063 1.00 77.88 380 ALA A O 1
ATOM 3063 N N . MET A 1 381 ? -5.263 -16.565 11.012 1.00 80.31 381 MET A N 1
ATOM 3064 C CA . MET A 1 381 ? -3.918 -16.773 11.552 1.00 80.31 381 MET A CA 1
ATOM 3065 C C . MET A 1 381 ? -3.990 -17.378 12.956 1.00 80.31 381 MET A C 1
ATOM 3067 O O . MET A 1 381 ? -3.347 -18.390 13.214 1.00 80.31 381 MET A O 1
ATOM 3071 N N . TRP A 1 382 ? -4.817 -16.828 13.848 1.00 76.06 382 TRP A N 1
ATOM 3072 C CA . TRP A 1 382 ? -5.005 -17.394 15.181 1.00 76.06 382 TRP A CA 1
ATOM 3073 C C . TRP A 1 382 ? -5.620 -18.789 15.154 1.00 76.06 382 TRP A C 1
ATOM 3075 O O . TRP A 1 382 ? -5.211 -19.607 15.958 1.00 76.06 382 TRP A O 1
ATOM 3085 N N . ARG A 1 383 ? -6.540 -19.111 14.236 1.00 72.25 383 ARG A N 1
ATOM 3086 C CA . ARG A 1 383 ? -7.074 -20.480 14.088 1.00 72.25 383 ARG A CA 1
ATOM 3087 C C . ARG A 1 383 ? -5.998 -21.467 13.649 1.00 72.25 383 ARG A C 1
ATOM 3089 O O . ARG A 1 383 ? -6.048 -22.631 14.028 1.00 72.25 383 ARG A O 1
ATOM 3096 N N . PHE A 1 384 ? -5.071 -21.006 12.813 1.00 76.50 384 PHE A N 1
ATOM 3097 C CA . PHE A 1 384 ? -3.942 -21.801 12.351 1.00 76.50 384 PHE A CA 1
ATOM 3098 C C . PHE A 1 384 ? -2.920 -22.023 13.474 1.00 76.50 384 PHE A C 1
ATOM 3100 O O . PHE A 1 384 ? -2.505 -23.152 13.704 1.00 76.50 384 PHE A O 1
ATOM 3107 N N . VAL A 1 385 ? -2.559 -20.961 14.202 1.00 77.31 385 VAL A N 1
ATOM 3108 C CA . VAL A 1 385 ? -1.579 -21.004 15.303 1.00 77.31 385 VAL A CA 1
ATOM 3109 C C . VAL A 1 385 ? -2.147 -21.702 16.546 1.00 77.31 385 VAL A C 1
ATOM 3111 O O . VAL A 1 385 ? -1.467 -22.496 17.187 1.00 77.31 385 VAL A O 1
ATOM 3114 N N . LEU A 1 386 ? -3.400 -21.415 16.894 1.00 69.75 386 LEU A N 1
ATOM 3115 C CA . LEU A 1 386 ? -4.120 -21.958 18.043 1.00 69.75 386 LEU A CA 1
ATOM 3116 C C . LEU A 1 386 ? -5.152 -22.952 17.513 1.00 69.75 386 LEU A C 1
ATOM 3118 O O . LEU A 1 386 ? -6.275 -22.587 17.177 1.00 69.75 386 LEU A O 1
ATOM 3122 N N . TRP A 1 387 ? -4.755 -24.220 17.441 1.00 51.53 387 TRP A N 1
ATOM 3123 C CA . TRP A 1 387 ? -5.437 -25.339 16.771 1.00 51.53 387 TRP A CA 1
ATOM 3124 C C . TRP A 1 387 ? -6.929 -25.568 17.136 1.00 51.53 387 TRP A C 1
ATOM 3126 O O . TRP A 1 387 ? -7.599 -26.375 16.493 1.00 51.53 387 TRP A O 1
ATOM 3136 N N . ARG A 1 388 ? -7.495 -24.864 18.133 1.00 57.50 388 ARG A N 1
ATOM 3137 C CA . ARG A 1 388 ? -8.930 -24.897 18.491 1.00 57.50 388 ARG A CA 1
ATOM 3138 C C . ARG A 1 388 ? -9.477 -23.518 18.900 1.00 57.50 388 ARG A C 1
ATOM 3140 O O . ARG A 1 388 ? -9.631 -23.246 20.090 1.00 57.50 388 ARG A O 1
ATOM 3147 N N . PRO A 1 389 ? -9.807 -22.634 17.947 1.00 55.00 389 PRO A N 1
ATOM 3148 C CA . PRO A 1 389 ? -10.617 -21.454 18.239 1.00 55.00 389 PRO A CA 1
ATOM 3149 C C . PRO A 1 389 ? -12.019 -21.885 18.704 1.00 55.00 389 PRO A C 1
ATOM 3151 O O . PRO A 1 389 ? -12.593 -22.823 18.149 1.00 55.00 389 PRO A O 1
ATOM 3154 N N . ALA A 1 390 ? -12.589 -21.188 19.689 1.00 56.75 390 ALA A N 1
ATOM 3155 C CA . ALA A 1 390 ? -13.989 -21.381 20.076 1.00 56.75 390 ALA A CA 1
ATOM 3156 C C . ALA A 1 390 ? -14.908 -21.179 18.857 1.00 56.75 390 ALA A C 1
ATOM 3158 O O . ALA A 1 390 ? -14.672 -20.270 18.046 1.00 56.75 390 ALA A O 1
ATOM 3159 N N . LYS A 1 391 ? -15.946 -22.011 18.694 1.00 52.81 391 LYS A N 1
ATOM 3160 C CA . LYS A 1 391 ? -16.872 -21.848 17.565 1.00 52.81 391 LYS A CA 1
ATOM 3161 C C . LYS A 1 391 ? -17.628 -20.517 17.697 1.00 52.81 391 LYS A C 1
ATOM 3163 O O . LYS A 1 391 ? -17.793 -20.004 18.807 1.00 52.81 391 LYS A O 1
ATOM 3168 N N . PRO A 1 392 ? -18.100 -19.922 16.585 1.00 47.88 392 PRO A N 1
ATOM 3169 C CA . PRO A 1 392 ? -18.921 -18.715 16.637 1.00 47.88 392 PRO A CA 1
ATOM 3170 C C . PRO A 1 392 ? -20.111 -18.904 17.594 1.00 47.88 392 PRO A C 1
ATOM 3172 O O . PRO A 1 392 ? -20.943 -19.774 17.368 1.00 47.88 392 PRO A O 1
ATOM 3175 N N . GLY A 1 393 ? -20.162 -18.110 18.669 1.00 59.12 393 GLY A N 1
ATOM 3176 C CA . GLY A 1 393 ? -21.183 -18.211 19.723 1.00 59.12 393 GLY A CA 1
ATOM 3177 C C . GLY A 1 393 ? -20.753 -18.949 21.000 1.00 59.12 393 GLY A C 1
ATOM 3178 O O . GLY A 1 393 ? -21.379 -18.742 22.031 1.00 59.12 393 GLY A O 1
ATOM 3179 N N . GLU A 1 394 ? -19.665 -19.728 20.982 1.00 57.03 394 GLU A N 1
ATOM 3180 C CA . GLU A 1 394 ? -19.147 -20.441 22.170 1.00 57.03 394 GLU A CA 1
ATOM 3181 C C . GLU A 1 394 ? -18.278 -19.546 23.075 1.00 57.03 394 GLU A C 1
ATOM 3183 O O . GLU A 1 394 ? -18.133 -19.814 24.264 1.00 57.03 394 GLU A O 1
ATOM 3188 N N . ALA A 1 395 ? -17.721 -18.454 22.540 1.00 54.06 395 ALA A N 1
ATOM 3189 C CA . ALA A 1 395 ? -16.978 -17.454 23.306 1.00 54.06 395 ALA A CA 1
ATOM 3190 C C . ALA A 1 395 ? -17.806 -16.173 23.470 1.00 54.06 395 ALA A C 1
ATOM 3192 O O . ALA A 1 395 ? -17.616 -15.182 22.761 1.00 54.06 395 ALA A O 1
ATOM 3193 N N . THR A 1 396 ? -18.736 -16.168 24.422 1.00 50.81 396 THR A N 1
ATOM 3194 C CA . THR A 1 396 ? -19.206 -14.901 24.992 1.00 50.81 396 THR A CA 1
ATOM 3195 C C . THR A 1 396 ? -18.097 -14.301 25.850 1.00 50.81 396 THR A C 1
ATOM 3197 O O . THR A 1 396 ? -17.244 -15.025 26.368 1.00 50.81 396 THR A O 1
ATOM 3200 N N . ARG A 1 397 ? -18.085 -12.972 26.029 1.00 52.03 397 ARG A N 1
ATOM 3201 C CA . ARG A 1 397 ? -17.168 -12.364 27.006 1.00 52.03 397 ARG A CA 1
ATOM 3202 C C . ARG A 1 397 ? -17.368 -13.064 28.349 1.00 52.03 397 ARG A C 1
ATOM 3204 O O . ARG A 1 397 ? -18.522 -13.156 28.772 1.00 52.03 397 ARG A O 1
ATOM 3211 N N . PRO A 1 398 ? -16.300 -13.541 29.005 1.00 50.53 398 PRO A N 1
ATOM 3212 C CA . PRO A 1 398 ? -16.458 -14.157 30.306 1.00 50.53 398 PRO A CA 1
ATOM 3213 C C . PRO A 1 398 ? -17.124 -13.138 31.244 1.00 50.53 398 PRO A C 1
ATOM 3215 O O . PRO A 1 398 ? -16.705 -11.970 31.262 1.00 50.53 398 PRO A O 1
ATOM 3218 N N . PRO A 1 399 ? -18.181 -13.525 31.979 1.00 50.47 399 PRO A N 1
ATOM 3219 C CA . PRO A 1 399 ? -18.714 -12.679 33.034 1.00 50.47 399 PRO A CA 1
ATOM 3220 C C . PRO A 1 399 ? -17.590 -12.384 34.033 1.00 50.47 399 PRO A C 1
ATOM 3222 O O . PRO A 1 399 ? -16.719 -13.223 34.276 1.00 50.47 399 PRO A O 1
ATOM 3225 N N . LEU A 1 400 ? -17.575 -11.172 34.593 1.00 52.91 400 LEU A N 1
ATOM 3226 C CA . LEU A 1 400 ? -16.627 -10.852 35.658 1.00 52.91 400 LEU A CA 1
ATOM 3227 C C . LEU A 1 400 ? -16.882 -11.823 36.827 1.00 52.91 400 LEU A C 1
ATOM 3229 O O . LEU A 1 400 ? -18.035 -11.936 37.241 1.00 52.91 400 LEU A O 1
ATOM 3233 N N . PRO A 1 401 ? -15.858 -12.512 37.368 1.00 52.03 401 PRO A N 1
ATOM 3234 C CA . PRO A 1 401 ? -16.032 -13.396 38.515 1.00 52.03 401 PRO A CA 1
ATOM 3235 C C . PRO A 1 401 ? -16.751 -12.674 39.667 1.00 52.03 401 PRO A C 1
ATOM 3237 O O . PRO A 1 401 ? -16.213 -11.716 40.229 1.00 52.03 401 PRO A O 1
ATOM 3240 N N . GLU A 1 402 ? -17.960 -13.127 40.021 1.00 53.78 402 GLU A N 1
ATOM 3241 C CA . GLU A 1 402 ? -18.778 -12.524 41.088 1.00 53.78 402 GLU A CA 1
ATOM 3242 C C . GLU A 1 402 ? -18.146 -12.703 42.476 1.00 53.78 402 GLU A C 1
ATOM 3244 O O . GLU A 1 402 ? -18.324 -11.868 43.364 1.00 53.78 402 GLU A O 1
ATOM 3249 N N . LYS A 1 403 ? -17.345 -13.760 42.656 1.00 50.06 403 LYS A N 1
ATOM 3250 C CA . LYS A 1 403 ? -16.646 -14.077 43.904 1.00 50.06 403 LYS A CA 1
ATOM 3251 C C . LYS A 1 403 ? -15.152 -14.259 43.634 1.00 50.06 403 LYS A C 1
ATOM 3253 O O . LYS A 1 403 ? -14.759 -15.026 42.764 1.00 50.06 403 LYS A O 1
ATOM 3258 N N . GLY A 1 404 ? -14.308 -13.552 44.388 1.00 50.88 404 GLY A N 1
ATOM 3259 C CA . GLY A 1 404 ? -12.870 -13.854 44.467 1.00 50.88 404 GLY A CA 1
ATOM 3260 C C . GLY A 1 404 ? -11.911 -12.973 43.662 1.00 50.88 404 GLY A C 1
ATOM 3261 O O . GLY A 1 404 ? -10.703 -13.187 43.732 1.00 50.88 404 GLY A O 1
ATOM 3262 N N . LEU A 1 405 ? -12.374 -11.928 42.973 1.00 49.12 405 LEU A N 1
ATOM 3263 C CA . LEU A 1 405 ? -11.473 -10.915 42.409 1.00 49.12 405 LEU A CA 1
ATOM 3264 C C . LEU A 1 405 ? -10.907 -10.043 43.544 1.00 49.12 405 LEU A C 1
ATOM 3266 O O . LEU A 1 405 ? -11.396 -8.940 43.806 1.00 49.12 405 LEU A O 1
ATOM 3270 N N . ARG A 1 406 ? -9.889 -10.566 44.253 1.00 56.00 406 ARG A N 1
ATOM 3271 C CA . ARG A 1 406 ? -9.097 -9.835 45.257 1.00 56.00 406 ARG A CA 1
ATOM 3272 C C . ARG A 1 406 ? -8.789 -8.440 44.702 1.00 56.00 406 ARG A C 1
ATOM 3274 O O . ARG A 1 406 ? -8.454 -8.310 43.525 1.00 56.00 406 ARG A O 1
ATOM 3281 N N . ARG A 1 407 ? -8.885 -7.400 45.542 1.00 53.72 407 ARG A N 1
ATOM 3282 C CA . ARG A 1 407 ? -8.664 -5.967 45.215 1.00 53.72 407 ARG A CA 1
ATOM 3283 C C . ARG A 1 407 ? -7.517 -5.702 44.222 1.00 53.72 407 ARG A C 1
ATOM 3285 O O . ARG A 1 407 ? -7.596 -4.751 43.451 1.00 53.72 407 ARG A O 1
ATOM 3292 N N . PHE A 1 408 ? -6.470 -6.528 44.249 1.00 48.28 408 PHE A N 1
ATOM 3293 C CA . PHE A 1 408 ? -5.309 -6.472 43.363 1.00 48.28 408 PHE A CA 1
ATOM 3294 C C . PHE A 1 408 ? -5.597 -6.928 41.915 1.00 48.28 408 PHE A C 1
ATOM 3296 O O . PHE A 1 408 ? -5.234 -6.228 40.974 1.00 48.28 408 PHE A O 1
ATOM 3303 N N . GLY A 1 409 ? -6.347 -8.018 41.716 1.00 52.09 409 GLY A N 1
ATOM 3304 C CA . GLY A 1 409 ? -6.755 -8.501 40.390 1.00 52.09 409 GLY A CA 1
ATOM 3305 C C . GLY A 1 409 ? -7.660 -7.509 39.654 1.00 52.09 409 GLY A C 1
ATOM 3306 O O . GLY A 1 409 ? -7.483 -7.292 38.461 1.00 52.09 409 GLY A O 1
ATOM 3307 N N . ARG A 1 410 ? -8.532 -6.786 40.377 1.00 53.62 410 ARG A N 1
ATOM 3308 C CA . ARG A 1 410 ? -9.336 -5.679 39.809 1.00 53.62 410 ARG A CA 1
ATOM 3309 C C . ARG A 1 410 ? -8.488 -4.507 39.291 1.00 53.62 410 ARG A C 1
ATO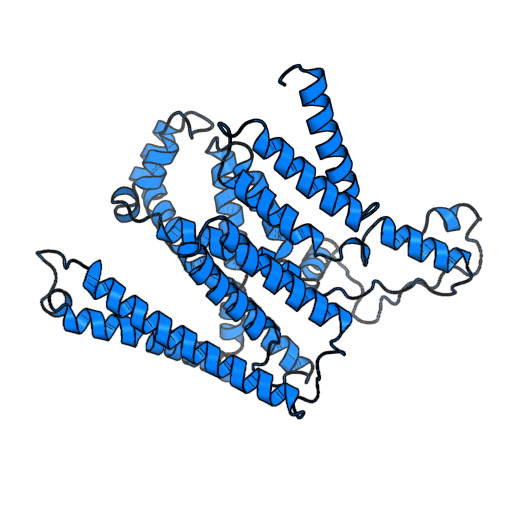M 3311 O O . ARG A 1 410 ? -8.980 -3.718 38.491 1.00 53.62 410 ARG A O 1
ATOM 3318 N N . LYS A 1 411 ? -7.237 -4.351 39.753 1.00 51.62 411 LYS A N 1
ATOM 3319 C CA . LYS A 1 411 ? -6.325 -3.292 39.284 1.00 51.62 411 LYS A CA 1
ATOM 3320 C C . LYS A 1 411 ? -5.551 -3.691 38.022 1.00 51.62 411 LYS A C 1
ATOM 3322 O O . LYS A 1 411 ? -5.224 -2.784 37.259 1.00 51.62 411 LYS A O 1
ATOM 3327 N N . LEU A 1 412 ? -5.283 -4.988 37.830 1.00 54.66 412 LEU A N 1
ATOM 3328 C CA . LEU A 1 412 ? -4.480 -5.552 36.732 1.00 54.66 412 LEU A CA 1
ATOM 3329 C C . LEU A 1 412 ? -5.322 -6.091 35.561 1.00 54.66 412 LEU A C 1
ATOM 3331 O O . LEU A 1 412 ? -4.872 -6.051 34.421 1.00 54.66 412 LEU A O 1
ATOM 3335 N N . LEU A 1 413 ? -6.548 -6.563 35.808 1.00 48.56 413 LEU A N 1
ATOM 3336 C CA . LEU A 1 413 ? -7.398 -7.160 34.776 1.00 48.56 413 LEU A CA 1
ATOM 3337 C C . LEU A 1 413 ? -8.193 -6.107 34.000 1.00 48.56 413 LEU A C 1
ATOM 3339 O O . LEU A 1 413 ? -9.184 -5.574 34.499 1.00 48.56 413 LEU A O 1
ATOM 3343 N N . ALA A 1 414 ? -7.768 -5.862 32.761 1.00 41.44 414 ALA A N 1
ATOM 3344 C CA . ALA A 1 414 ? -8.653 -5.646 31.613 1.00 41.44 414 ALA A CA 1
ATOM 3345 C C . ALA A 1 414 ? -7.836 -5.664 30.301 1.00 41.44 414 ALA A C 1
ATOM 3347 O O . ALA A 1 414 ? -7.373 -4.606 29.884 1.00 41.44 414 ALA A O 1
ATOM 3348 N N . PRO A 1 415 ? -7.647 -6.814 29.630 1.00 43.53 415 PRO A N 1
ATOM 3349 C CA . PRO A 1 415 ? -7.409 -6.801 28.186 1.00 43.53 415 PRO A CA 1
ATOM 3350 C C . PRO A 1 415 ? -8.618 -6.207 27.427 1.00 43.53 415 PRO A C 1
ATOM 3352 O O . PRO A 1 415 ? -9.779 -6.466 27.828 1.00 43.53 415 PRO A O 1
#

Sequence (415 aa):
RSDPPFVYTMFGLLFFWATCMVFGLWSRLSSFMTLIMVWQLYGYDPIYFSGGDTVVRVYAYLAIFVDWGQAYSIDSWRRRRKAILGGAKQLPAPKRIAVWPQRFFMLQLACIYCATGMLKSGNTWADGSALYYALNLDHFYRVPMHLAAAWAHKLYITRISAWVVHWWEILFPLVFVGEALRGWDKDVKEGSWQGPVPRWTLYSIVMAVSILAVWTAPLWAKPLPLVLLALLIAADRLWLKPADKSGKGAVSWTVRLLSWGALVGFFLAAAYMADLGVLYYFTPPKKAPAWVQDKELIQTLASASVLAVPLLITTIILTMRAWTPRAYRIVRDYLLGKRLWLTMGFLMHLGIDVSMNVGIFVQIMVAVYPIWLAGSDIDAMWRFVLWRPAKPGEATRPPLPEKGLRRFGRKLLAP

Foldseek 3Di:
DDDPVVVCVLVVQLCVLVVCCVQCNVVLVSLVSNLVSLVVVCVPDVPPDDPLSVLSNVLSVLSNVWPPLQARHPNVVVVQLVCVVVPDQDRDHRDDTDCVSLVVLVVVLLCVLQVVLVVLPDPCLVQLVVQLVQLCDPQKWPDRCNVVSVVCVVVCNSSVVSPVSSVLSNCVCLQVVLVVVVVQVVCVVVVQDLDPQDVCLVVVLLLVVLVVCLVVDDPVCNCVSVVVSVVVVVCCVPPDDDPPSVCPDPVSVVSVVVSVVVVVVVLQVQLVVQLVCLVPPDDQDPPDDPCSNPSVNSSVCSSVCSPVVVVVVVVVLVCCVVPPVPVNCCCSCAVSHPPPSLVVLLVVLVVSVNTTDPDCSSVSSNVSSVSRDDPVNVVVVCCVVVVDDQPVPRDDPDRDPPPDCPPVNSVVDDD